Protein AF-H8X119-F1 (afdb_monomer_lite)

Sequence (428 aa):
MANYIKDIEEIPCLKPPQETFVDDPTSLKDIHLDELTFDLSNGLKTINNLHILHVVYIYASFIKFIIKLQEHPQLYDKFRQQLLQQLEEEASQSLKMNGNKTNNETDVASTSADAAATSSLESPPISNSNSTSTTNTLDSSTTTLNTDELSDKSTPTVTATTQIDDDDDGKTDVGEYTNGSGLSDIVLERSDSDEVMFNDENIDNINFNYSSNGENNEDGGSSPGNYIPIETLLENFKLNDPNPSKEDITMTNSNIYTTNFSKSIISEIEYAQRVNHSTQLSKVFQLIKTPNLPIDQFLLRIKQYSPSISIPAYLHSIFILFKLTTLLSSVTLTTNNSYRFIVGALRTCTKLLDDIYQKQSNFTHVVGVNLRDLSKMEVNFCYLINFNFNLQCLDKTLIRFLKFEFVKLCQFVKSELNDVYNEVVDSF

InterPro domains:
  IPR013922 Cyclin PHO80-like [PF08613] (265-388)
  IPR013922 Cyclin PHO80-like [PTHR15615] (255-391)

Foldseek 3Di:
DDDDPPDPPPPVPDDPDAPDPPDDDPALLNDDPVVLLVCLQVVVDALVPDDPSNLLLLLLLLQLLQQVCVVPVVLLVVLLVVVLVVLVVLLVVVVVVVVPPDDDDDDDDDDDDDDDDDDDDDDDDDDDDDDDDDDDDDDDDDDDDDDDDDDDDDDDDDDDDDDDDDDDDDDDDDDDDDDDDDDDDDDDDDDDDDPPPPPPPDPPPPDPDPDDDDDDDDDDDDDDPDDDDPVNVVVVVPPPDDDDPPVVVVVVVLSVVSNVVSVVLVVVLVVLVVDDPLPVLQVLLFAPDQDPARSSRLSVLCCVQWVQQGSLLSLLLSLLVCSCCRSNVSDRRHSRRVLLSSLQSSVLSSVVPGPDGDDLVSVCVSSVHDSVSSVSSNVSSCVSSVVCSVPPCSSSSSSCCSNPVSSSSLVSCCVPPVVSSCVSSVVD

pLDDT: mean 70.05, std 28.51, range [23.36, 98.69]

Organism: Candida orthopsilosis (strain 90-125) (NCBI:txid1136231)

Secondary structure (DSSP, 8-state):
-------GGGSTTPPPPP--TTS--SSGGG--HHHHHHHHHHTSS-TTT--HHHHHHHHHHHHHHHHHHHTSHHHHHHHHHHHHHHHHHHHHHHHHHHTTS--------------------PPPP-----------------------------------------------------------------------------TT-----------------PPPPPPPPHHHHHHHT---SS-S-HHHHHHHHHHHHHHHHHHHHHHHHHHHHH---HHHHHGGG--SS--SS-HHHHHHHHHHH-TT--HHHHHHHHHHHHIIIIIS------TTTHHHHHHHHHHHHHHHH-SS---HHHHHHHHT--HHHHHHHHHHHHHHTTT---GGGHHHHHHHIIIIIHHHHHHHHHHH-HHHHHHHHTT-

Structure (mmCIF, N/CA/C/O backbone):
data_AF-H8X119-F1
#
_entry.id   AF-H8X119-F1
#
loop_
_atom_site.group_PDB
_atom_site.id
_atom_site.type_symbol
_atom_site.label_atom_id
_atom_site.label_alt_id
_atom_site.label_comp_id
_atom_site.label_asym_id
_atom_site.label_entity_id
_atom_site.label_seq_id
_atom_site.pdbx_PDB_ins_code
_atom_site.Cartn_x
_atom_site.Cartn_y
_atom_site.Cartn_z
_atom_site.occupancy
_atom_site.B_iso_or_equiv
_atom_site.auth_seq_id
_atom_site.auth_comp_id
_atom_site.auth_asym_id
_atom_site.auth_atom_id
_atom_site.pdbx_PDB_model_num
ATOM 1 N N . MET A 1 1 ? 40.833 -35.734 16.765 1.00 38.22 1 MET A N 1
ATOM 2 C CA . MET A 1 1 ? 40.567 -34.599 15.861 1.00 38.22 1 MET A CA 1
ATOM 3 C C . MET A 1 1 ? 39.064 -34.581 15.660 1.00 38.22 1 MET A C 1
ATOM 5 O O . MET A 1 1 ? 38.549 -35.457 14.982 1.00 38.22 1 MET A O 1
ATOM 9 N N . ALA A 1 2 ? 38.353 -33.754 16.427 1.00 39.19 2 ALA A N 1
ATOM 10 C CA . ALA A 1 2 ? 36.896 -33.705 16.377 1.00 39.19 2 ALA A CA 1
ATOM 11 C C . ALA A 1 2 ? 36.493 -32.917 15.127 1.00 39.19 2 ALA A C 1
ATOM 13 O O . ALA A 1 2 ? 36.840 -31.742 15.012 1.00 39.19 2 ALA A O 1
ATOM 14 N N . ASN A 1 3 ? 35.830 -33.583 14.183 1.00 42.03 3 ASN A N 1
ATOM 15 C CA . ASN A 1 3 ? 35.233 -32.934 13.024 1.00 42.03 3 ASN A CA 1
ATOM 16 C C . ASN A 1 3 ? 34.083 -32.055 13.520 1.00 42.03 3 ASN A C 1
ATOM 18 O O . ASN A 1 3 ? 33.024 -32.556 13.888 1.00 42.03 3 ASN A O 1
ATOM 22 N N . TYR A 1 4 ? 34.325 -30.748 13.568 1.00 44.66 4 TYR A N 1
ATOM 23 C CA . TYR A 1 4 ? 33.268 -29.756 13.685 1.00 44.66 4 TYR A CA 1
ATOM 24 C C . TYR A 1 4 ? 32.459 -29.793 12.387 1.00 44.66 4 TYR A C 1
ATOM 26 O O . TYR A 1 4 ? 32.968 -29.424 11.330 1.00 44.66 4 TYR A O 1
ATOM 34 N N . ILE A 1 5 ? 31.223 -30.278 12.476 1.00 48.00 5 ILE A N 1
ATOM 35 C CA . ILE A 1 5 ? 30.215 -30.139 11.424 1.00 48.00 5 ILE A CA 1
ATOM 36 C C . ILE A 1 5 ? 29.929 -28.643 11.318 1.00 48.00 5 ILE A C 1
ATOM 38 O O . ILE A 1 5 ? 29.516 -28.023 12.300 1.00 48.00 5 ILE A O 1
ATOM 42 N N . LYS A 1 6 ? 30.258 -28.052 10.169 1.00 55.69 6 LYS A N 1
ATOM 43 C CA . LYS A 1 6 ? 30.178 -26.605 9.949 1.00 55.69 6 LYS A CA 1
ATOM 44 C C . LYS A 1 6 ? 28.888 -26.173 9.255 1.00 55.69 6 LYS A C 1
ATOM 46 O O . LYS A 1 6 ? 28.607 -24.983 9.245 1.00 55.69 6 LYS A O 1
ATOM 51 N N . ASP A 1 7 ? 28.082 -27.120 8.785 1.00 54.72 7 ASP A N 1
ATOM 52 C CA . ASP A 1 7 ? 26.934 -26.822 7.939 1.00 54.72 7 ASP A CA 1
ATOM 53 C C . ASP A 1 7 ? 25.660 -27.423 8.550 1.00 54.72 7 ASP A C 1
ATOM 55 O O . ASP A 1 7 ? 25.428 -28.631 8.538 1.00 54.72 7 ASP A O 1
ATOM 59 N N . ILE A 1 8 ? 24.821 -26.548 9.116 1.00 55.62 8 ILE A N 1
ATOM 60 C CA . ILE A 1 8 ? 23.465 -26.866 9.611 1.00 55.62 8 ILE A CA 1
ATOM 61 C C . ILE A 1 8 ? 22.566 -27.390 8.469 1.00 55.62 8 ILE A C 1
ATOM 63 O O . ILE A 1 8 ? 21.558 -28.046 8.721 1.00 55.62 8 ILE A O 1
ATOM 67 N N . GLU A 1 9 ? 22.973 -27.173 7.215 1.00 56.34 9 GLU A N 1
ATOM 68 C CA . GLU A 1 9 ? 22.318 -27.663 5.999 1.00 56.34 9 GLU A CA 1
ATOM 69 C C . GLU A 1 9 ? 22.393 -29.195 5.824 1.00 56.34 9 GLU A C 1
ATOM 71 O O . GLU A 1 9 ? 21.590 -29.763 5.086 1.00 56.34 9 GLU A O 1
ATOM 76 N N . GLU A 1 10 ? 23.297 -29.894 6.524 1.00 58.78 10 GLU A N 1
ATOM 77 C CA . GLU A 1 10 ? 23.460 -31.355 6.415 1.00 58.78 10 GLU A CA 1
ATOM 78 C C . GLU A 1 10 ? 22.540 -32.170 7.340 1.00 58.78 10 GLU A C 1
ATOM 80 O O . GLU A 1 10 ? 22.608 -33.401 7.339 1.00 58.78 10 GLU A O 1
ATOM 85 N N . ILE A 1 11 ? 21.665 -31.533 8.131 1.00 59.19 11 ILE A N 1
ATOM 86 C CA . ILE A 1 11 ? 20.702 -32.253 8.975 1.00 59.19 11 ILE A CA 1
ATOM 87 C C . ILE A 1 11 ? 19.327 -32.221 8.295 1.00 59.19 11 ILE A C 1
ATOM 89 O O . ILE A 1 11 ? 18.593 -31.240 8.447 1.00 59.19 11 ILE A O 1
ATOM 93 N N . PRO A 1 12 ? 18.928 -33.286 7.571 1.00 50.31 12 PRO A N 1
ATOM 94 C CA . PRO A 1 12 ? 17.697 -33.316 6.791 1.00 50.31 12 PRO A CA 1
ATOM 95 C C . PRO A 1 12 ? 16.494 -33.519 7.719 1.00 50.31 12 PRO A C 1
ATOM 97 O O . PRO A 1 12 ? 15.920 -34.600 7.732 1.00 50.31 12 PRO A O 1
ATOM 100 N N . CYS A 1 13 ? 16.176 -32.524 8.556 1.00 53.72 13 CYS A N 1
ATOM 101 C CA . CYS A 1 13 ? 14.967 -32.405 9.390 1.00 53.72 13 CYS A CA 1
ATOM 102 C C . CYS A 1 13 ? 14.956 -31.152 10.296 1.00 53.72 13 CYS A C 1
ATOM 104 O O . CYS A 1 13 ? 13.943 -30.922 10.961 1.00 53.72 13 CYS A O 1
ATOM 106 N N . LEU A 1 14 ? 16.028 -30.347 10.380 1.00 49.41 14 LEU A N 1
ATOM 107 C CA . LEU A 1 14 ? 15.961 -29.092 11.139 1.00 49.41 14 LEU A CA 1
ATOM 108 C C . LEU A 1 14 ? 15.239 -28.024 10.316 1.00 49.41 14 LEU A C 1
ATOM 110 O O . LEU A 1 14 ? 15.663 -27.676 9.216 1.00 49.41 14 LEU A O 1
ATOM 114 N N . LYS A 1 15 ? 14.138 -27.498 10.865 1.00 53.22 15 LYS A N 1
ATOM 115 C CA . LYS A 1 15 ? 13.550 -26.249 10.372 1.00 53.22 15 LYS A CA 1
ATOM 116 C C . LYS A 1 15 ? 14.628 -25.154 10.446 1.00 53.22 15 LYS A C 1
ATOM 118 O O . LYS A 1 15 ? 15.393 -25.169 11.416 1.00 53.22 15 LYS A O 1
ATOM 123 N N . PRO A 1 16 ? 14.708 -24.245 9.457 1.00 52.22 16 PRO A N 1
ATOM 124 C CA . PRO A 1 16 ? 15.649 -23.132 9.515 1.00 52.22 16 PRO A CA 1
ATOM 125 C C . PRO A 1 16 ? 15.467 -22.359 10.831 1.00 52.22 16 PRO A C 1
ATOM 127 O O . PRO A 1 16 ? 14.353 -22.339 11.371 1.00 52.22 16 PRO A O 1
ATOM 130 N N . PRO A 1 17 ? 16.552 -21.791 11.387 1.00 49.09 17 PRO A N 1
ATOM 131 C CA . PRO A 1 17 ? 16.473 -21.037 12.629 1.00 49.09 17 PRO A CA 1
ATOM 132 C C . PRO A 1 17 ? 15.456 -19.901 12.474 1.00 49.09 17 PRO A C 1
ATOM 134 O O . PRO A 1 17 ? 15.488 -19.161 11.496 1.00 49.09 17 PRO A O 1
ATOM 137 N N . GLN A 1 18 ? 14.537 -19.812 13.436 1.00 58.22 18 GLN A N 1
ATOM 138 C CA . GLN A 1 18 ? 13.616 -18.684 13.587 1.00 58.22 18 GLN A CA 1
ATOM 139 C C . GLN A 1 18 ? 14.434 -17.389 13.706 1.00 58.22 18 GLN A C 1
ATOM 141 O O . GLN A 1 18 ? 15.539 -17.451 14.254 1.00 58.22 18 GLN A O 1
ATOM 146 N N . GLU A 1 19 ? 13.915 -16.248 13.226 1.00 53.28 19 GLU A N 1
ATOM 147 C CA . GLU A 1 19 ? 14.508 -14.932 13.514 1.00 53.28 19 GLU A CA 1
ATOM 148 C C . GLU A 1 19 ? 14.697 -14.847 15.035 1.00 53.28 19 GLU A C 1
ATOM 150 O O . GLU A 1 19 ? 13.739 -14.780 15.805 1.00 53.28 19 GLU A O 1
ATOM 155 N N . THR A 1 20 ? 15.939 -14.971 15.502 1.00 59.50 20 THR A N 1
ATOM 156 C CA . THR A 1 20 ? 16.219 -14.690 16.904 1.00 59.50 20 THR A CA 1
ATOM 157 C C . THR A 1 20 ? 16.214 -13.179 17.049 1.00 59.50 20 THR A C 1
ATOM 159 O O . THR A 1 20 ? 16.542 -12.466 16.107 1.00 59.50 20 THR A O 1
ATOM 162 N N . PHE A 1 21 ? 15.891 -12.674 18.237 1.00 54.00 21 PHE A N 1
ATOM 163 C CA . PHE A 1 21 ? 15.819 -11.238 18.551 1.00 54.00 21 PHE A CA 1
ATOM 164 C C . PHE A 1 21 ? 17.076 -10.409 18.167 1.00 54.00 21 PHE A C 1
ATOM 166 O O . PHE A 1 21 ? 17.090 -9.192 18.329 1.00 54.00 21 PHE A O 1
ATOM 173 N N . VAL A 1 22 ? 18.154 -11.059 17.720 1.00 58.94 22 VAL A N 1
ATOM 174 C CA . VAL A 1 22 ? 19.478 -10.488 17.470 1.00 58.94 22 VAL A CA 1
ATOM 175 C C . VAL A 1 22 ? 19.833 -10.427 15.975 1.00 58.94 22 VAL A C 1
ATOM 177 O O . VAL A 1 22 ? 20.688 -9.617 15.619 1.00 58.94 22 VAL A O 1
ATOM 180 N N . ASP A 1 23 ? 19.179 -11.204 15.103 1.00 75.69 23 ASP A N 1
ATOM 181 C CA . ASP A 1 23 ? 19.578 -11.343 13.695 1.00 75.69 23 ASP A CA 1
ATOM 182 C C . ASP A 1 23 ? 18.508 -10.805 12.732 1.00 75.69 23 ASP A C 1
ATOM 184 O O . ASP A 1 23 ? 17.326 -11.107 12.875 1.00 75.69 23 ASP A O 1
ATOM 188 N N . ASP A 1 24 ? 18.924 -10.036 11.719 1.00 86.25 24 ASP A N 1
ATOM 189 C CA . ASP A 1 24 ? 18.029 -9.576 10.649 1.00 86.25 24 ASP A CA 1
ATOM 190 C C . ASP A 1 24 ? 17.538 -10.762 9.789 1.00 86.25 24 ASP A C 1
ATOM 192 O O . ASP A 1 24 ? 18.323 -11.668 9.484 1.00 86.25 24 ASP A O 1
ATOM 196 N N . PRO A 1 25 ? 16.276 -10.754 9.311 1.00 91.94 25 PRO A N 1
ATOM 197 C CA . PRO A 1 25 ? 15.757 -11.840 8.488 1.00 91.94 25 PRO A CA 1
ATOM 198 C C . PRO A 1 25 ? 16.489 -11.905 7.146 1.00 91.94 25 PRO A C 1
ATOM 200 O O . PRO A 1 25 ? 16.748 -10.882 6.501 1.00 91.94 25 PRO A O 1
ATOM 203 N N . THR A 1 26 ? 16.761 -13.125 6.685 1.00 90.81 26 THR A N 1
ATOM 204 C CA . THR A 1 26 ? 17.447 -13.386 5.408 1.00 90.81 26 THR A CA 1
ATOM 205 C C . THR A 1 26 ? 16.471 -13.707 4.278 1.00 90.81 26 THR A C 1
ATOM 207 O O . THR A 1 26 ? 16.754 -13.451 3.105 1.00 90.81 26 THR A O 1
ATOM 210 N N . SER A 1 27 ? 15.291 -14.213 4.637 1.00 93.50 27 SER A N 1
ATOM 211 C CA . SER A 1 27 ? 14.199 -14.593 3.747 1.00 93.50 27 SER A CA 1
ATOM 212 C C . SER A 1 27 ? 12.848 -14.144 4.314 1.00 93.50 27 SER A C 1
ATOM 214 O O . SER A 1 27 ? 12.717 -13.879 5.506 1.00 93.50 27 SER A O 1
ATOM 216 N N . LEU A 1 28 ? 11.808 -14.090 3.472 1.00 94.12 28 LEU A N 1
ATOM 217 C CA . LEU A 1 28 ? 10.437 -13.820 3.938 1.00 94.12 28 LEU A CA 1
ATOM 218 C C . LEU A 1 28 ? 9.898 -14.930 4.854 1.00 94.12 28 LEU A C 1
ATOM 220 O O . LEU A 1 28 ? 9.032 -14.661 5.676 1.00 94.12 28 LEU A O 1
ATOM 224 N N . LYS A 1 29 ? 10.447 -16.145 4.740 1.00 92.00 29 LYS A N 1
ATOM 225 C CA . LYS A 1 29 ? 10.087 -17.318 5.554 1.00 92.00 29 LYS A CA 1
ATOM 226 C C . LYS A 1 29 ? 10.537 -17.221 7.007 1.00 92.00 29 LYS A C 1
ATOM 228 O O . LYS A 1 29 ? 9.996 -17.927 7.852 1.00 92.00 29 LYS A O 1
ATOM 233 N N . ASP A 1 30 ? 11.522 -16.370 7.276 1.00 91.06 30 ASP A N 1
ATOM 234 C CA . ASP A 1 30 ? 12.074 -16.182 8.618 1.00 91.06 30 ASP A CA 1
ATOM 235 C C . ASP A 1 30 ? 11.152 -15.287 9.470 1.00 91.06 30 ASP A C 1
ATOM 237 O O . ASP A 1 30 ? 11.278 -15.254 10.690 1.00 91.06 30 ASP A O 1
ATOM 241 N N . ILE A 1 31 ? 10.207 -14.582 8.829 1.00 93.25 31 ILE A N 1
ATOM 242 C CA . ILE A 1 31 ? 9.352 -13.565 9.441 1.00 93.25 31 ILE A CA 1
ATOM 243 C C . ILE A 1 31 ? 8.007 -14.177 9.842 1.00 93.25 31 ILE A C 1
ATOM 245 O O . ILE A 1 31 ? 7.231 -14.621 8.994 1.00 93.25 31 ILE A O 1
ATOM 249 N N . HIS A 1 32 ? 7.680 -14.115 11.133 1.00 93.25 32 HIS A N 1
ATOM 250 C CA . HIS A 1 32 ? 6.374 -14.524 11.647 1.00 93.25 32 HIS A CA 1
ATOM 251 C C . HIS A 1 32 ? 5.444 -13.318 11.842 1.00 93.25 32 HIS A C 1
ATOM 253 O O . HIS A 1 32 ? 5.760 -12.388 12.587 1.00 93.25 32 HIS A O 1
ATOM 259 N N . LEU A 1 33 ? 4.263 -13.326 11.211 1.00 94.88 33 LEU A N 1
ATOM 260 C CA . LEU A 1 33 ? 3.360 -12.168 11.232 1.00 94.88 33 LEU A CA 1
ATOM 261 C C . LEU A 1 33 ? 2.842 -11.826 12.641 1.00 94.88 33 LEU A C 1
ATOM 263 O O . LEU A 1 33 ? 2.705 -10.646 12.965 1.00 94.88 33 LEU A O 1
ATOM 267 N N . ASP A 1 34 ? 2.577 -12.814 13.502 1.00 94.06 34 ASP A N 1
ATOM 268 C CA . ASP A 1 34 ? 2.125 -12.527 14.875 1.00 94.06 34 ASP A CA 1
ATOM 269 C C . ASP A 1 34 ? 3.220 -11.873 15.725 1.00 94.06 34 ASP A C 1
ATOM 271 O O . ASP A 1 34 ? 2.929 -10.990 16.529 1.00 94.06 34 ASP A O 1
ATOM 275 N N . GLU A 1 35 ? 4.480 -12.265 15.528 1.00 93.81 35 GLU A N 1
ATOM 276 C CA . GLU A 1 35 ? 5.609 -11.673 16.254 1.00 93.81 35 GLU A CA 1
ATOM 277 C C . GLU A 1 35 ? 5.880 -10.267 15.728 1.00 93.81 35 GLU A C 1
ATOM 279 O O . GLU A 1 35 ? 5.957 -9.317 16.501 1.00 93.81 35 GLU A O 1
ATOM 284 N N . LEU A 1 36 ? 5.878 -10.095 14.402 1.00 94.75 36 LEU A N 1
ATOM 285 C CA . LEU A 1 36 ? 6.027 -8.787 13.779 1.00 94.75 36 LEU A CA 1
ATOM 286 C C . LEU A 1 36 ? 4.912 -7.821 14.207 1.00 94.75 36 LEU A C 1
ATOM 288 O O . LEU A 1 36 ? 5.188 -6.674 14.544 1.00 94.75 36 LEU A O 1
ATOM 292 N N . THR A 1 37 ? 3.648 -8.251 14.222 1.00 96.19 37 THR A N 1
ATOM 293 C CA . THR A 1 37 ? 2.536 -7.390 14.669 1.00 96.19 37 THR A CA 1
ATOM 294 C C . THR A 1 37 ? 2.621 -7.066 16.159 1.00 96.19 37 THR A C 1
ATOM 296 O O . THR A 1 37 ? 2.342 -5.926 16.545 1.00 96.19 37 THR A O 1
ATOM 299 N N . PHE A 1 38 ? 3.065 -8.013 16.990 1.00 95.25 38 PHE A N 1
ATOM 300 C CA . PHE A 1 38 ? 3.366 -7.762 18.397 1.00 95.25 38 PHE A CA 1
ATOM 301 C C . PHE A 1 38 ? 4.473 -6.709 18.547 1.00 95.25 38 PHE A C 1
ATOM 303 O O . PHE A 1 38 ? 4.268 -5.706 19.238 1.00 95.25 38 PHE A O 1
ATOM 310 N N . ASP A 1 39 ? 5.594 -6.869 17.848 1.00 94.50 39 ASP A N 1
ATOM 311 C CA . ASP A 1 39 ? 6.728 -5.947 17.891 1.00 94.50 39 ASP A CA 1
ATOM 312 C C . ASP A 1 39 ? 6.354 -4.542 17.421 1.00 94.50 39 ASP A C 1
ATOM 314 O O . ASP A 1 39 ? 6.735 -3.552 18.051 1.00 94.50 39 ASP A O 1
ATOM 318 N N . LEU A 1 40 ? 5.581 -4.440 16.337 1.00 95.31 40 LEU A N 1
ATOM 319 C CA . LEU A 1 40 ? 5.079 -3.168 15.824 1.00 95.31 40 LEU A CA 1
ATOM 320 C C . LEU A 1 40 ? 4.164 -2.498 16.854 1.00 95.31 40 LEU A C 1
ATOM 322 O O . LEU A 1 40 ? 4.389 -1.341 17.207 1.00 95.31 40 LEU A O 1
ATOM 326 N N . SER A 1 41 ? 3.179 -3.220 17.400 1.00 94.88 41 SER A N 1
ATOM 327 C CA . SER A 1 41 ? 2.214 -2.657 18.358 1.00 94.88 41 SER A CA 1
ATOM 328 C C . SER A 1 41 ? 2.879 -2.121 19.635 1.00 94.88 41 SER A C 1
ATOM 330 O O . SER A 1 41 ? 2.505 -1.057 20.132 1.00 94.88 41 SER A O 1
ATOM 332 N N . ASN A 1 42 ? 3.929 -2.796 20.113 1.00 93.50 42 ASN A N 1
ATOM 333 C CA . ASN A 1 42 ? 4.696 -2.392 21.293 1.00 93.50 42 ASN A CA 1
ATOM 334 C C . ASN A 1 42 ? 5.828 -1.400 20.968 1.00 93.50 42 ASN A C 1
ATOM 336 O O . ASN A 1 42 ? 6.463 -0.863 21.872 1.00 93.50 42 ASN A O 1
ATOM 340 N N . GLY A 1 43 ? 6.072 -1.105 19.687 1.00 89.50 43 GLY A N 1
ATOM 341 C CA . GLY A 1 43 ? 7.151 -0.221 19.250 1.00 89.50 43 GLY A CA 1
ATOM 342 C C . GLY A 1 43 ? 8.554 -0.797 19.422 1.00 89.50 43 GLY A C 1
ATOM 343 O O . GLY A 1 43 ? 9.499 -0.017 19.505 1.00 89.50 43 GLY A O 1
ATOM 344 N N . LEU A 1 44 ? 8.684 -2.124 19.473 1.00 90.12 44 LEU A N 1
ATOM 345 C CA . LEU A 1 44 ? 9.965 -2.830 19.413 1.00 90.12 44 LEU A CA 1
ATOM 346 C C . LEU A 1 44 ? 10.542 -2.759 17.993 1.00 90.12 44 LEU A C 1
ATOM 348 O O . LEU A 1 44 ? 11.724 -2.464 17.820 1.00 90.12 44 LEU A O 1
ATOM 352 N N . LYS A 1 45 ? 9.682 -2.922 16.977 1.00 90.94 45 LYS A N 1
ATOM 353 C CA . LYS A 1 45 ? 9.990 -2.616 15.573 1.00 90.94 45 LYS A CA 1
ATOM 354 C C . LYS A 1 45 ? 9.359 -1.274 15.185 1.00 90.94 45 LYS A C 1
ATOM 356 O O . LYS A 1 45 ? 8.177 -1.012 15.397 1.00 90.94 45 LYS A O 1
ATOM 361 N N . THR A 1 46 ? 10.184 -0.395 14.637 1.00 91.25 46 THR A N 1
ATOM 362 C CA . THR A 1 46 ? 9.894 0.982 14.221 1.00 91.25 46 THR A CA 1
ATOM 363 C C . THR A 1 46 ? 10.497 1.226 12.841 1.00 91.25 46 THR A C 1
ATOM 365 O O . THR A 1 46 ? 11.281 0.422 12.346 1.00 91.25 46 THR A O 1
ATOM 368 N N . ILE A 1 47 ? 10.183 2.364 12.222 1.00 91.19 47 ILE A N 1
ATOM 369 C CA . ILE A 1 47 ? 10.703 2.735 10.893 1.00 91.19 47 ILE A CA 1
ATOM 370 C C . ILE A 1 47 ? 12.242 2.685 10.842 1.00 91.19 47 ILE A C 1
ATOM 372 O O . ILE A 1 47 ? 12.804 2.312 9.819 1.00 91.19 47 ILE A O 1
ATOM 376 N N . ASN A 1 48 ? 12.915 3.004 11.952 1.00 90.12 48 ASN A N 1
ATOM 377 C CA . ASN A 1 48 ? 14.374 3.127 12.013 1.00 90.12 48 ASN A CA 1
ATOM 378 C C . ASN A 1 48 ? 15.116 1.787 12.132 1.00 90.12 48 ASN A C 1
ATOM 380 O O . ASN A 1 48 ? 16.306 1.735 11.840 1.00 90.12 48 ASN A O 1
ATOM 384 N N . ASN A 1 49 ? 14.450 0.726 12.595 1.00 92.12 49 ASN A N 1
ATOM 385 C CA . ASN A 1 49 ? 15.053 -0.597 12.811 1.00 92.12 49 ASN A CA 1
ATOM 386 C C . ASN A 1 49 ? 14.309 -1.726 12.076 1.00 92.12 49 ASN A C 1
ATOM 388 O O . ASN A 1 49 ? 14.566 -2.901 12.317 1.00 92.12 49 ASN A O 1
ATOM 392 N N . LEU A 1 50 ? 13.384 -1.390 11.176 1.00 93.56 50 LEU A N 1
ATOM 393 C CA . LEU A 1 50 ? 12.743 -2.350 10.284 1.00 93.56 50 LEU A CA 1
ATOM 394 C C . LEU A 1 50 ? 13.720 -2.769 9.180 1.00 93.56 50 LEU A C 1
ATOM 396 O O . LEU A 1 50 ? 14.058 -1.968 8.317 1.00 93.56 50 LEU A O 1
ATOM 400 N N . HIS A 1 51 ? 14.115 -4.042 9.144 1.00 95.19 51 HIS A N 1
ATOM 401 C CA . HIS A 1 51 ? 14.787 -4.596 7.964 1.00 95.19 51 HIS A CA 1
ATOM 402 C C . HIS A 1 51 ? 13.886 -4.540 6.710 1.00 95.19 51 HIS A C 1
ATOM 404 O O . HIS A 1 51 ? 12.665 -4.692 6.796 1.00 95.19 51 HIS A O 1
ATOM 410 N N . ILE A 1 52 ? 14.478 -4.385 5.520 1.00 96.38 52 ILE A N 1
ATOM 411 C CA . ILE A 1 52 ? 13.737 -4.246 4.252 1.00 96.38 52 ILE A CA 1
ATOM 412 C C . ILE A 1 52 ? 12.806 -5.433 3.960 1.00 96.38 52 ILE A C 1
ATOM 414 O O . ILE A 1 52 ? 11.729 -5.246 3.393 1.00 96.38 52 ILE A O 1
ATOM 418 N N . LEU A 1 53 ? 13.176 -6.651 4.374 1.00 97.25 53 LEU A N 1
ATOM 419 C CA . LEU A 1 53 ? 12.326 -7.830 4.187 1.00 97.25 53 LEU A CA 1
ATOM 420 C C . LEU A 1 53 ? 11.052 -7.777 5.035 1.00 97.25 53 LEU A C 1
ATOM 422 O O . LEU A 1 53 ? 10.011 -8.211 4.551 1.00 97.25 53 LEU A O 1
ATOM 426 N N . HIS A 1 54 ? 11.082 -7.160 6.223 1.00 97.12 54 HIS A N 1
ATOM 427 C CA . HIS A 1 54 ? 9.858 -6.888 6.981 1.00 97.12 54 HIS A CA 1
ATOM 428 C C . HIS A 1 54 ? 8.913 -6.000 6.191 1.00 97.12 54 HIS A C 1
ATOM 430 O O . HIS A 1 54 ? 7.716 -6.250 6.141 1.00 97.12 54 HIS A O 1
ATOM 436 N N . VAL A 1 55 ? 9.445 -4.971 5.536 1.00 97.69 55 VAL A N 1
ATOM 437 C CA . VAL A 1 55 ? 8.625 -4.028 4.777 1.00 97.69 55 VAL A CA 1
ATOM 438 C C . VAL A 1 55 ? 8.032 -4.694 3.536 1.00 97.69 55 VAL A C 1
ATOM 440 O O . VAL A 1 55 ? 6.852 -4.502 3.248 1.00 97.69 55 VAL A O 1
ATOM 443 N N . VAL A 1 56 ? 8.807 -5.533 2.842 1.00 98.25 56 VAL A N 1
ATOM 444 C CA . VAL A 1 56 ? 8.304 -6.369 1.739 1.00 98.25 56 VAL A CA 1
ATOM 445 C C . VAL A 1 56 ? 7.199 -7.311 2.228 1.00 98.25 56 VAL A C 1
ATOM 447 O O . VAL A 1 56 ? 6.156 -7.407 1.579 1.00 98.25 56 VAL A O 1
ATOM 450 N N . TYR A 1 57 ? 7.389 -7.951 3.385 1.00 98.19 57 TYR A N 1
ATOM 451 C CA . TYR A 1 57 ? 6.396 -8.827 4.006 1.00 98.19 57 TYR A CA 1
ATOM 452 C C . TYR A 1 57 ? 5.106 -8.070 4.357 1.00 98.19 57 TYR A C 1
ATOM 454 O O . TYR A 1 57 ? 4.012 -8.515 4.005 1.00 98.19 57 TYR A O 1
ATOM 462 N N . ILE A 1 58 ? 5.221 -6.895 4.990 1.00 98.44 58 ILE A N 1
ATOM 463 C CA . ILE A 1 58 ? 4.096 -6.010 5.337 1.00 98.44 58 ILE A CA 1
ATOM 464 C C . ILE A 1 58 ? 3.342 -5.599 4.073 1.00 98.44 58 ILE A C 1
ATOM 466 O O . ILE A 1 58 ? 2.118 -5.689 4.044 1.00 98.44 58 ILE A O 1
ATOM 470 N N . TYR A 1 59 ? 4.047 -5.197 3.012 1.00 98.69 59 TYR A N 1
ATOM 471 C CA . TYR A 1 59 ? 3.428 -4.785 1.753 1.00 98.69 59 TYR A CA 1
ATOM 472 C C . TYR A 1 59 ? 2.661 -5.944 1.107 1.00 98.69 59 TYR A C 1
ATOM 474 O O . TYR A 1 59 ? 1.479 -5.813 0.783 1.00 98.69 59 TYR A O 1
ATOM 482 N N . ALA A 1 60 ? 3.303 -7.103 0.961 1.00 98.44 60 ALA A N 1
ATOM 483 C CA . ALA A 1 60 ? 2.669 -8.278 0.380 1.00 98.44 60 ALA A CA 1
ATOM 484 C C . ALA A 1 60 ? 1.440 -8.717 1.193 1.00 98.44 60 ALA A C 1
ATOM 486 O O . ALA A 1 60 ? 0.380 -8.953 0.612 1.00 98.44 60 ALA A O 1
ATOM 487 N N . SER A 1 61 ? 1.563 -8.763 2.523 1.00 98.38 61 SER A N 1
ATOM 488 C CA . SER A 1 61 ? 0.471 -9.120 3.436 1.00 98.38 61 SER A CA 1
ATOM 489 C C . SER A 1 61 ? -0.681 -8.126 3.343 1.00 98.38 61 SER A C 1
ATOM 491 O O . SER A 1 61 ? -1.825 -8.530 3.173 1.00 98.38 61 SER A O 1
ATOM 493 N N . PHE A 1 62 ? -0.383 -6.823 3.364 1.00 98.56 62 PHE A N 1
ATOM 494 C CA . PHE A 1 62 ? -1.372 -5.759 3.205 1.00 98.56 62 PHE A CA 1
ATOM 495 C C . PHE A 1 62 ? -2.177 -5.921 1.910 1.00 98.56 62 PHE A C 1
ATOM 497 O O . PHE A 1 62 ? -3.405 -5.941 1.952 1.00 98.56 62 PHE A O 1
ATOM 504 N N . ILE A 1 63 ? -1.506 -6.087 0.765 1.00 98.56 63 ILE A N 1
ATOM 505 C CA . ILE A 1 63 ? -2.194 -6.226 -0.525 1.00 98.56 63 ILE A CA 1
ATOM 506 C C . ILE A 1 63 ? -3.057 -7.489 -0.545 1.00 98.56 63 ILE A C 1
ATOM 508 O O . ILE A 1 63 ? -4.222 -7.419 -0.934 1.00 98.56 63 ILE A O 1
ATOM 512 N N . LYS A 1 64 ? -2.511 -8.634 -0.112 1.00 98.12 64 LYS A N 1
ATOM 513 C CA . LYS A 1 64 ? -3.241 -9.910 -0.085 1.00 98.12 64 LYS A CA 1
ATOM 514 C C . LYS A 1 64 ? -4.471 -9.830 0.835 1.00 98.12 64 LYS A C 1
ATOM 516 O O . LYS A 1 64 ? -5.558 -10.231 0.421 1.00 98.12 64 LYS A O 1
ATOM 521 N N . PHE A 1 65 ? -4.332 -9.249 2.028 1.00 98.38 65 PHE A N 1
ATOM 522 C CA . PHE A 1 65 ? -5.436 -9.062 2.971 1.00 98.38 65 PHE A CA 1
ATOM 523 C C . PHE A 1 65 ? -6.506 -8.108 2.460 1.00 98.38 65 PHE A C 1
ATOM 525 O O . PHE A 1 65 ? -7.683 -8.433 2.569 1.00 98.38 65 PHE A O 1
ATOM 532 N N . ILE A 1 66 ? -6.139 -6.962 1.880 1.00 98.12 66 ILE A N 1
ATOM 533 C CA . ILE A 1 66 ? -7.132 -6.017 1.354 1.00 98.12 66 ILE A CA 1
ATOM 534 C C . ILE A 1 66 ? -7.905 -6.616 0.179 1.00 98.12 66 ILE A C 1
ATOM 536 O O . ILE A 1 66 ? -9.123 -6.474 0.159 1.00 98.12 66 ILE A O 1
ATOM 540 N N . ILE A 1 67 ? -7.244 -7.323 -0.748 1.00 97.81 67 ILE A N 1
ATOM 541 C CA . ILE A 1 67 ? -7.933 -8.006 -1.859 1.00 97.81 67 ILE A CA 1
ATOM 542 C C . ILE A 1 67 ? -8.987 -8.970 -1.306 1.00 97.81 67 ILE A C 1
ATOM 544 O O . ILE A 1 67 ? -10.162 -8.850 -1.639 1.00 97.81 67 ILE A O 1
ATOM 548 N N . LYS A 1 68 ? -8.584 -9.880 -0.412 1.00 97.44 68 LYS A N 1
ATOM 549 C CA . LYS A 1 68 ? -9.492 -10.883 0.161 1.00 97.44 68 LYS A CA 1
ATOM 550 C C . LYS A 1 68 ? -10.590 -10.243 1.009 1.00 97.44 68 LYS A C 1
ATOM 552 O O . LYS A 1 68 ? -11.738 -10.655 0.942 1.00 97.44 68 LYS A O 1
ATOM 557 N N . LEU A 1 69 ? -10.278 -9.202 1.778 1.00 96.81 69 LEU A N 1
ATOM 558 C CA . LEU A 1 69 ? -11.279 -8.492 2.570 1.00 96.81 69 LEU A CA 1
ATOM 559 C C . LEU A 1 69 ? -12.314 -7.793 1.671 1.00 96.81 69 LEU A C 1
ATOM 561 O O . LEU A 1 69 ? -13.504 -7.855 1.964 1.00 96.81 69 LEU A O 1
ATOM 565 N N . GLN A 1 70 ? -11.889 -7.182 0.560 1.00 96.56 70 GLN A N 1
ATOM 566 C CA . GLN A 1 70 ? -12.780 -6.529 -0.409 1.00 96.56 70 GLN A CA 1
ATOM 567 C C . GLN A 1 70 ? -13.656 -7.519 -1.200 1.00 96.56 70 GLN A C 1
ATOM 569 O O . GLN A 1 70 ? -14.711 -7.122 -1.694 1.00 96.56 70 GLN A O 1
ATOM 574 N N . GLU A 1 71 ? -13.294 -8.805 -1.261 1.00 96.00 71 GLU A N 1
ATOM 575 C CA . GLU A 1 71 ? -14.176 -9.880 -1.753 1.00 96.00 71 GLU A CA 1
ATOM 576 C C . GLU A 1 71 ? -15.365 -10.148 -0.803 1.00 96.00 71 GLU A C 1
ATOM 578 O O . GLU A 1 71 ? -16.369 -10.728 -1.220 1.00 96.00 71 GLU A O 1
ATOM 583 N N . HIS A 1 72 ? -15.301 -9.666 0.448 1.00 96.25 72 HIS A N 1
ATOM 584 C CA . HIS A 1 72 ? -16.359 -9.763 1.457 1.00 96.25 72 HIS A CA 1
ATOM 585 C C . HIS A 1 72 ? -16.892 -8.372 1.870 1.00 96.25 72 HIS A C 1
ATOM 587 O O . HIS A 1 72 ? -16.535 -7.871 2.942 1.00 96.25 72 HIS A O 1
ATOM 593 N N . PRO A 1 73 ? -17.811 -7.751 1.093 1.00 95.50 73 PRO A N 1
ATOM 594 C CA . PRO A 1 73 ? -18.245 -6.364 1.300 1.00 95.50 73 PRO A CA 1
ATOM 595 C C . PRO A 1 73 ? -18.724 -6.042 2.720 1.00 95.50 73 PRO A C 1
ATOM 597 O O . PRO A 1 73 ? -18.351 -5.017 3.272 1.00 95.50 73 PRO A O 1
ATOM 600 N N . GLN A 1 74 ? -19.483 -6.942 3.356 1.00 97.12 74 GLN A N 1
ATOM 601 C CA . GLN A 1 74 ? -19.989 -6.722 4.718 1.00 97.12 74 GLN A CA 1
ATOM 602 C C . GLN A 1 74 ? -18.867 -6.636 5.763 1.00 97.12 74 GLN A C 1
ATOM 604 O O . GLN A 1 74 ? -18.926 -5.810 6.673 1.00 97.12 74 GLN A O 1
ATOM 609 N N . LEU A 1 75 ? -17.843 -7.488 5.642 1.00 97.25 75 LEU A N 1
ATOM 610 C CA . LEU A 1 75 ? -16.700 -7.493 6.556 1.00 97.25 75 LEU A CA 1
ATOM 611 C C . LEU A 1 75 ? -15.776 -6.310 6.276 1.00 97.25 75 LEU A C 1
ATOM 613 O O . LEU A 1 75 ? -15.311 -5.665 7.214 1.00 97.25 75 LEU A O 1
ATOM 617 N N . TYR A 1 76 ? -15.563 -5.986 5.001 1.00 97.62 76 TYR A N 1
ATOM 618 C CA . TYR A 1 76 ? -14.838 -4.789 4.595 1.00 97.62 76 TYR A CA 1
ATOM 619 C C . TYR A 1 76 ? -15.496 -3.512 5.139 1.00 97.62 76 TYR A C 1
ATOM 621 O O . TYR A 1 76 ? -14.820 -2.698 5.769 1.00 97.62 76 TYR A O 1
ATOM 629 N N . ASP A 1 77 ? -16.814 -3.365 4.984 1.00 96.88 77 ASP A N 1
ATOM 630 C CA . ASP A 1 77 ? -17.559 -2.213 5.494 1.00 96.88 77 ASP A CA 1
ATOM 631 C C . ASP A 1 77 ? -17.497 -2.139 7.023 1.00 96.88 77 ASP A C 1
ATOM 633 O O . ASP A 1 77 ? -17.274 -1.061 7.573 1.00 96.88 77 ASP A O 1
ATOM 637 N N . LYS A 1 78 ? -17.610 -3.280 7.718 1.00 97.50 78 LYS A N 1
ATOM 638 C CA . LYS A 1 78 ? -17.440 -3.367 9.178 1.00 97.50 78 LYS A CA 1
ATOM 639 C C . LYS A 1 78 ? -16.051 -2.887 9.609 1.00 97.50 78 LYS A C 1
ATOM 641 O O . LYS A 1 78 ? -15.948 -2.038 10.494 1.00 97.50 78 LYS A O 1
ATOM 646 N N . PHE A 1 79 ? -14.989 -3.392 8.980 1.00 97.62 79 PHE A N 1
ATOM 647 C CA . PHE A 1 79 ? -13.611 -2.981 9.265 1.00 97.62 79 PHE A CA 1
ATOM 648 C C . PHE A 1 79 ? -13.408 -1.484 9.021 1.00 97.62 79 PHE A C 1
ATOM 650 O O . PHE A 1 79 ? -12.866 -0.765 9.863 1.00 97.62 79 PHE A O 1
ATOM 657 N N . ARG A 1 80 ? -13.901 -0.991 7.883 1.00 96.19 80 ARG A N 1
ATOM 658 C CA . ARG A 1 80 ? -13.813 0.417 7.509 1.00 96.19 80 ARG A CA 1
ATOM 659 C C . ARG A 1 80 ? -14.549 1.311 8.503 1.00 96.19 80 ARG A C 1
ATOM 661 O O . ARG A 1 80 ? -13.979 2.300 8.956 1.00 96.19 80 ARG A O 1
ATOM 668 N N . GLN A 1 81 ? -15.773 0.963 8.890 1.00 95.69 81 GLN A N 1
ATOM 669 C CA . GLN A 1 81 ? -16.548 1.717 9.880 1.00 95.69 81 GLN A CA 1
ATOM 670 C C . GLN A 1 81 ? -15.822 1.798 11.229 1.00 95.69 81 GLN A C 1
ATOM 672 O O . GLN A 1 81 ? -15.751 2.876 11.811 1.00 95.69 81 GLN A O 1
ATOM 677 N N . GLN A 1 82 ? -15.196 0.706 11.687 1.00 95.62 82 GLN A N 1
ATOM 678 C CA . GLN A 1 82 ? -14.393 0.708 12.917 1.00 95.62 82 GLN A CA 1
ATOM 679 C C . GLN A 1 82 ? -13.174 1.639 12.850 1.00 95.62 82 GLN A C 1
ATOM 681 O O . GLN A 1 82 ? -12.702 2.106 13.887 1.00 95.62 82 GLN A O 1
ATOM 686 N N . LEU A 1 83 ? -12.601 1.860 11.665 1.00 94.50 83 LEU A N 1
ATOM 687 C CA . LEU A 1 83 ? -11.508 2.815 11.471 1.00 94.50 83 LEU A CA 1
ATOM 688 C C . LEU A 1 83 ? -12.024 4.255 11.431 1.00 94.50 83 LEU A C 1
ATOM 690 O O . LEU A 1 83 ? -11.446 5.124 12.079 1.00 94.50 83 LEU A O 1
ATOM 694 N N . LEU A 1 84 ? -13.119 4.500 10.708 1.00 93.44 84 LEU A N 1
ATOM 695 C CA . LEU A 1 84 ? -13.706 5.834 10.582 1.00 93.44 84 LEU A CA 1
ATOM 696 C C . LEU A 1 84 ? -14.243 6.363 11.906 1.00 93.44 84 LEU A C 1
ATOM 698 O O . LEU A 1 84 ? -13.940 7.496 12.262 1.00 93.44 84 LEU A O 1
ATOM 702 N N . GLN A 1 85 ? -14.961 5.531 12.662 1.00 93.56 85 GLN A N 1
ATOM 703 C CA . GLN A 1 85 ? -15.473 5.911 13.975 1.00 93.56 85 GLN A CA 1
ATOM 704 C C . GLN A 1 85 ? -14.337 6.383 14.890 1.00 93.56 85 GLN A C 1
ATOM 706 O O . GLN A 1 85 ? -14.440 7.409 15.555 1.00 93.56 85 GLN A O 1
ATOM 711 N N . GLN A 1 86 ? -13.215 5.668 14.883 1.00 91.25 86 GLN A N 1
ATOM 712 C CA . GLN A 1 86 ? -12.068 6.038 15.696 1.00 91.25 86 GLN A CA 1
ATOM 713 C C . GLN A 1 86 ? -11.411 7.345 15.226 1.00 91.25 86 GLN A C 1
ATOM 715 O O . GLN A 1 86 ? -11.035 8.176 16.050 1.00 91.25 86 GLN A O 1
ATOM 720 N N . LEU A 1 87 ? -11.298 7.558 13.911 1.00 90.44 87 LEU A N 1
ATOM 721 C CA . LEU A 1 87 ? -10.805 8.824 13.361 1.00 90.44 87 LEU A CA 1
ATOM 722 C C . LEU A 1 87 ? -11.714 10.004 13.747 1.00 90.44 87 LEU A C 1
ATOM 724 O O . LEU A 1 87 ? -11.211 11.072 14.098 1.00 90.44 87 LEU A O 1
ATOM 728 N N . GLU A 1 88 ? -13.035 9.816 13.729 1.00 90.50 88 GLU A N 1
ATOM 729 C CA . GLU A 1 88 ? -14.017 10.823 14.153 1.00 90.50 88 GLU A CA 1
ATOM 730 C C . GLU A 1 88 ? -13.922 11.137 15.652 1.00 90.50 88 GLU A C 1
ATOM 732 O O . GLU A 1 88 ? -13.949 12.308 16.050 1.00 90.50 88 GLU A O 1
ATOM 737 N N . GLU A 1 89 ? -13.761 10.112 16.492 1.00 89.25 89 GLU A N 1
ATOM 738 C CA . GLU A 1 89 ? -13.559 10.265 17.935 1.00 89.25 89 GLU A CA 1
ATOM 739 C C . GLU A 1 89 ? -12.291 11.080 18.230 1.00 89.25 89 GLU A C 1
ATOM 741 O O . GLU A 1 89 ? -12.331 12.037 19.010 1.00 89.25 89 GLU A O 1
ATOM 746 N N . GLU A 1 90 ? -11.182 10.763 17.562 1.00 87.19 90 GLU A N 1
ATOM 747 C CA . GLU A 1 90 ? -9.916 11.489 17.688 1.00 87.19 90 GLU A CA 1
ATOM 748 C C . GLU A 1 90 ? -10.026 12.940 17.198 1.00 87.19 90 GLU A C 1
ATOM 750 O O . GLU A 1 90 ? -9.547 13.858 17.866 1.00 87.19 90 GLU A O 1
ATOM 755 N N . ALA A 1 91 ? -10.700 13.189 16.070 1.00 84.69 91 ALA A N 1
ATOM 756 C CA . ALA A 1 91 ? -10.915 14.546 15.567 1.00 84.69 91 ALA A CA 1
ATOM 757 C C . ALA A 1 91 ? -11.747 15.399 16.550 1.00 84.69 91 ALA A C 1
ATOM 759 O O . ALA A 1 91 ? -11.445 16.582 16.778 1.00 84.69 91 ALA A O 1
ATOM 760 N N . SER A 1 92 ? -12.746 14.781 17.188 1.00 82.56 92 SER A N 1
ATOM 761 C CA . SER A 1 92 ? -13.682 15.416 18.125 1.00 82.56 92 SER A CA 1
ATOM 762 C C . SER A 1 92 ? -13.059 15.767 19.483 1.00 82.56 92 SER A C 1
ATOM 764 O O . SER A 1 92 ? -13.467 16.746 20.115 1.00 82.56 92 SER A O 1
ATOM 766 N N . GLN A 1 93 ? -12.042 15.029 19.943 1.00 71.81 93 GLN A N 1
ATOM 767 C CA . GLN A 1 93 ? -11.364 15.286 21.226 1.00 71.81 93 GLN A CA 1
ATOM 768 C C . GLN A 1 93 ? -10.706 16.680 21.304 1.00 71.81 93 GLN A C 1
ATOM 770 O O . GLN A 1 93 ? -10.566 17.239 22.394 1.00 71.81 93 GLN A O 1
ATOM 775 N N . SER A 1 94 ? -10.401 17.303 20.160 1.00 57.53 94 SER A N 1
ATOM 776 C CA . SER A 1 94 ? -9.840 18.662 20.092 1.00 57.53 94 SER A CA 1
ATOM 777 C C . SER A 1 94 ? -10.788 19.778 20.574 1.00 57.53 94 SER A C 1
ATOM 779 O O . SER A 1 94 ? -10.319 20.809 21.056 1.00 57.53 94 SER A O 1
ATOM 781 N N . LEU A 1 95 ? -12.113 19.581 20.514 1.00 52.47 95 LEU A N 1
ATOM 782 C CA . LEU A 1 95 ? -13.098 20.595 20.929 1.00 52.47 95 LEU A CA 1
ATOM 783 C C . LEU A 1 95 ? -13.220 20.715 22.457 1.00 52.47 95 LEU A C 1
ATOM 785 O O . LEU A 1 95 ? -13.503 21.793 22.973 1.00 52.47 95 LEU A O 1
ATOM 789 N N . LYS A 1 96 ? -12.968 19.628 23.198 1.00 52.03 96 LYS A N 1
ATOM 790 C CA . LYS A 1 96 ? -13.106 19.604 24.666 1.00 52.03 96 LYS A CA 1
ATOM 791 C C . LYS A 1 96 ? -11.917 20.240 25.395 1.00 52.03 96 LYS A C 1
ATOM 793 O O . LYS A 1 96 ? -12.095 20.765 26.488 1.00 52.03 96 LYS A O 1
ATOM 798 N N . MET A 1 97 ? -10.728 20.246 24.788 1.00 48.38 97 MET A N 1
ATOM 799 C CA . MET A 1 97 ? -9.521 20.825 25.398 1.00 48.38 97 MET A CA 1
ATOM 800 C C . MET A 1 97 ? -9.417 22.350 25.236 1.00 48.38 97 MET A C 1
ATOM 802 O O . MET A 1 97 ? -8.828 23.008 26.090 1.00 48.38 97 MET A O 1
ATOM 806 N N . ASN A 1 98 ? -10.040 22.934 24.203 1.00 44.69 98 ASN A N 1
ATOM 807 C CA . ASN A 1 98 ? -10.103 24.394 24.035 1.00 44.69 98 ASN A CA 1
ATOM 808 C C . ASN A 1 98 ? -11.241 25.062 24.832 1.00 44.69 98 ASN A C 1
ATOM 810 O O . ASN A 1 98 ? -11.197 26.270 25.038 1.00 44.69 98 ASN A O 1
ATOM 814 N N . GLY A 1 99 ? -12.226 24.302 25.326 1.00 41.34 99 GLY A N 1
ATOM 815 C CA . GLY A 1 99 ? -13.336 24.830 26.134 1.00 41.34 99 GLY A CA 1
ATOM 816 C C . GLY A 1 99 ? -12.997 25.143 27.599 1.00 41.34 99 GLY A C 1
ATOM 817 O O . GLY A 1 99 ? -13.796 25.776 28.278 1.00 41.34 99 GLY A O 1
ATOM 818 N N . ASN A 1 100 ? -11.819 24.740 28.090 1.00 40.59 100 ASN A N 1
ATOM 819 C CA . ASN A 1 100 ? -11.414 24.920 29.493 1.00 40.59 100 ASN A CA 1
ATOM 820 C C . ASN A 1 100 ? -10.392 26.052 29.717 1.00 40.59 100 ASN A C 1
ATOM 822 O O . ASN A 1 100 ? -9.831 26.168 30.805 1.00 40.59 100 ASN A O 1
ATOM 826 N N . LYS A 1 101 ? -10.152 26.908 28.713 1.00 41.84 101 LYS A N 1
ATOM 827 C CA . LYS A 1 101 ? -9.253 28.074 28.809 1.00 41.84 101 LYS A CA 1
ATOM 828 C C . LYS A 1 101 ? -9.968 29.418 28.636 1.00 41.84 101 LYS A C 1
ATOM 830 O O . LYS A 1 101 ? -9.398 30.355 28.103 1.00 41.84 101 LYS A O 1
ATOM 835 N N . THR A 1 102 ? -11.186 29.549 29.139 1.00 39.75 102 THR A N 1
ATOM 836 C CA . THR A 1 102 ? -11.787 30.861 29.421 1.00 39.75 102 THR A CA 1
ATOM 837 C C . THR A 1 102 ? -12.765 30.682 30.561 1.00 39.75 102 THR A C 1
ATOM 839 O O . THR A 1 102 ? -13.854 30.177 30.331 1.00 39.75 102 THR A O 1
ATOM 842 N N . ASN A 1 103 ? -12.346 31.023 31.775 1.00 39.50 103 ASN A N 1
ATOM 843 C CA . ASN A 1 103 ? -13.208 31.471 32.867 1.00 39.50 103 ASN A CA 1
ATOM 844 C C . ASN A 1 103 ? -12.289 31.965 33.980 1.00 39.50 103 ASN A C 1
ATOM 846 O O . ASN A 1 103 ? -11.925 31.195 34.861 1.00 39.50 103 ASN A O 1
ATOM 850 N N . ASN A 1 104 ? -11.857 33.221 33.866 1.00 36.41 104 ASN A N 1
ATOM 851 C CA . ASN A 1 104 ? -11.694 34.140 34.989 1.00 36.41 104 ASN A CA 1
ATOM 852 C C . ASN A 1 104 ? -11.536 35.570 34.443 1.00 36.41 104 ASN A C 1
ATOM 854 O O . ASN A 1 104 ? -10.738 35.798 33.541 1.00 36.41 104 ASN A O 1
ATOM 858 N N . GLU A 1 105 ? -12.305 36.477 35.054 1.00 34.28 105 GLU A N 1
ATOM 859 C CA . GLU A 1 105 ? -12.226 37.950 35.028 1.00 34.28 105 GLU A CA 1
ATOM 860 C C . GLU A 1 105 ? -13.089 38.744 34.014 1.00 34.28 105 GLU A C 1
ATOM 862 O O . GLU A 1 105 ? -12.690 39.089 32.910 1.00 34.28 105 GLU A O 1
ATOM 867 N N . THR A 1 106 ? -14.293 39.074 34.517 1.00 35.09 106 THR A N 1
ATOM 868 C CA . THR A 1 106 ? -14.926 40.414 34.628 1.00 35.09 106 THR A CA 1
ATOM 869 C C . THR A 1 106 ? -15.282 41.247 33.387 1.00 35.09 106 THR A C 1
ATOM 871 O O . THR A 1 106 ? -14.432 41.844 32.737 1.00 35.09 106 THR A O 1
ATOM 874 N N . ASP A 1 107 ? -16.602 41.377 33.199 1.00 34.06 107 ASP A N 1
ATOM 875 C CA . ASP A 1 107 ? -17.396 42.568 32.843 1.00 34.06 107 ASP A CA 1
ATOM 876 C C . ASP A 1 107 ? -16.655 43.848 32.408 1.00 34.06 107 ASP A C 1
ATOM 878 O O . ASP A 1 107 ? -16.139 44.551 33.271 1.00 34.06 107 ASP A O 1
ATOM 882 N N . VAL A 1 108 ? -16.788 44.246 31.128 1.00 32.34 108 VAL A N 1
ATOM 883 C CA . VAL A 1 108 ? -17.184 45.609 30.685 1.00 32.34 108 VAL A CA 1
ATOM 884 C C . VAL A 1 108 ? -17.860 45.525 29.298 1.00 32.34 108 VAL A C 1
ATOM 886 O O . VAL A 1 108 ? -17.469 44.747 28.435 1.00 32.34 108 VAL A O 1
ATOM 889 N N . ALA A 1 109 ? -18.911 46.325 29.115 1.00 29.52 109 ALA A N 1
ATOM 890 C CA . ALA A 1 109 ? -19.856 46.365 28.002 1.00 29.52 109 ALA A CA 1
ATOM 891 C C . ALA A 1 109 ? -19.350 46.928 26.648 1.00 29.52 109 ALA A C 1
ATOM 893 O O . ALA A 1 109 ? -18.425 47.734 26.604 1.00 29.52 109 ALA A O 1
ATOM 894 N N . SER A 1 110 ? -20.141 46.633 25.593 1.00 30.38 110 SER A N 1
ATOM 895 C CA . SER A 1 110 ? -20.261 47.284 24.257 1.00 30.38 110 SER A CA 1
ATOM 896 C C . SER A 1 110 ? -19.032 47.188 23.330 1.00 30.38 110 SER A C 1
ATOM 898 O O . SER A 1 110 ? -17.918 47.457 23.739 1.00 30.38 110 SER A O 1
ATOM 900 N N . THR A 1 111 ? -19.108 46.843 22.037 1.00 27.89 111 THR A N 1
ATOM 901 C CA . THR A 1 111 ? -19.983 47.366 20.971 1.00 27.89 111 THR A CA 1
ATOM 902 C C . THR A 1 111 ? -19.848 46.472 19.715 1.00 27.89 111 THR A C 1
ATOM 904 O O . THR A 1 111 ? -18.846 45.790 19.539 1.00 27.89 111 THR A O 1
ATOM 907 N N . SER A 1 112 ? -20.859 46.498 18.848 1.00 33.53 112 SER A N 1
ATOM 908 C CA . SER A 1 112 ? -20.974 45.874 17.515 1.00 33.53 112 SER A CA 1
ATOM 909 C C . SER A 1 112 ? -19.800 46.086 16.539 1.00 33.53 112 SER A C 1
ATOM 911 O O . SER A 1 112 ? -19.307 47.209 16.466 1.00 33.53 112 SER A O 1
ATOM 913 N N . ALA A 1 113 ? -19.495 45.090 15.688 1.00 30.36 113 ALA A N 1
ATOM 914 C CA . ALA A 1 113 ? -19.484 45.185 14.209 1.00 30.36 113 ALA A CA 1
ATOM 915 C C . ALA A 1 113 ? -18.843 43.949 13.535 1.00 30.36 113 ALA A C 1
ATOM 917 O O . ALA A 1 113 ? -17.939 43.320 14.076 1.00 30.36 113 ALA A O 1
ATOM 918 N N . ASP A 1 114 ? -19.357 43.642 12.344 1.00 29.30 114 ASP A N 1
ATOM 919 C CA . ASP A 1 114 ? -19.001 42.582 11.398 1.00 29.30 114 ASP A CA 1
ATOM 920 C C . ASP A 1 114 ? -17.511 42.456 11.029 1.00 29.30 114 ASP A C 1
ATOM 922 O O . ASP A 1 114 ? -16.821 43.461 10.874 1.00 29.30 114 ASP A O 1
ATOM 926 N N . ALA A 1 115 ? -17.066 41.219 10.751 1.00 29.69 115 ALA A N 1
ATOM 927 C CA . ALA A 1 115 ? -16.480 40.812 9.459 1.00 29.69 115 ALA A CA 1
ATOM 928 C C . ALA A 1 115 ? -15.891 39.388 9.548 1.00 29.69 115 ALA A C 1
ATOM 930 O O . ALA A 1 115 ? -14.795 39.173 10.064 1.00 29.69 115 ALA A O 1
ATOM 931 N N . ALA A 1 116 ? -16.606 38.405 8.998 1.00 31.03 116 ALA A N 1
ATOM 932 C CA . ALA A 1 116 ? -16.053 37.091 8.691 1.00 31.03 116 ALA A CA 1
ATOM 933 C C . ALA A 1 116 ? -15.333 37.161 7.334 1.00 31.03 116 ALA A C 1
ATOM 935 O O . ALA A 1 116 ? -15.978 37.313 6.299 1.00 31.03 116 ALA A O 1
ATOM 936 N N . ALA A 1 117 ? -14.005 37.052 7.337 1.00 27.97 117 ALA A N 1
ATOM 937 C CA . ALA A 1 117 ? -13.203 36.864 6.132 1.00 27.97 117 ALA A CA 1
ATOM 938 C C . ALA A 1 117 ? -12.768 35.395 6.043 1.00 27.97 117 ALA A C 1
ATOM 940 O O . ALA A 1 117 ? -11.840 34.953 6.716 1.00 27.97 117 ALA A O 1
ATOM 941 N N . THR A 1 118 ? -13.479 34.632 5.218 1.00 30.17 118 THR A N 1
ATOM 942 C CA . THR A 1 118 ? -13.092 33.301 4.746 1.00 30.17 118 THR A CA 1
ATOM 943 C C . THR A 1 118 ? -12.152 33.459 3.550 1.00 30.17 118 THR A C 1
ATOM 945 O O . THR A 1 118 ? -12.585 33.948 2.507 1.00 30.17 118 THR A O 1
ATOM 948 N N . SER A 1 119 ? -10.883 33.061 3.665 1.00 30.69 119 SER A N 1
ATOM 949 C CA . SER A 1 119 ? -9.961 33.001 2.522 1.00 30.69 119 SER A CA 1
ATOM 950 C C . SER A 1 119 ? -9.956 31.602 1.907 1.00 30.69 119 SER A C 1
ATOM 952 O O . SER A 1 119 ? -9.265 30.695 2.370 1.00 30.69 119 SER A O 1
ATOM 954 N N . SER A 1 120 ? -10.759 31.455 0.857 1.00 29.56 120 SER A N 1
ATOM 955 C CA . SER A 1 120 ? -10.762 30.340 -0.090 1.00 29.56 120 SER A CA 1
ATOM 956 C C . SER A 1 120 ? -9.497 30.397 -0.955 1.00 29.56 120 SER A C 1
ATOM 958 O O . SER A 1 120 ? -9.226 31.422 -1.574 1.00 29.56 120 SER A O 1
ATOM 960 N N . LEU A 1 121 ? -8.723 29.312 -1.010 1.00 31.30 121 LEU A N 1
ATOM 961 C CA . LEU A 1 121 ? -7.628 29.147 -1.971 1.00 31.30 121 LEU A CA 1
ATOM 962 C C . LEU A 1 121 ? -8.201 28.581 -3.278 1.00 31.30 121 LEU A C 1
ATOM 964 O O . LEU A 1 121 ? -8.605 27.420 -3.339 1.00 31.30 121 LEU A O 1
ATOM 968 N N . GLU A 1 122 ? -8.275 29.429 -4.302 1.00 31.17 122 GLU A N 1
ATOM 969 C CA . GLU A 1 122 ? -8.630 29.062 -5.675 1.00 31.17 122 GLU A CA 1
ATOM 970 C C . GLU A 1 122 ? -7.496 28.284 -6.363 1.00 31.17 122 GLU A C 1
ATOM 972 O O . GLU A 1 122 ? -6.310 28.543 -6.162 1.00 31.17 122 GLU A O 1
ATOM 977 N N . SER A 1 123 ? -7.886 27.310 -7.189 1.00 40.12 123 SER A N 1
ATOM 978 C CA . SER A 1 123 ? -7.003 26.535 -8.072 1.00 40.12 123 SER A CA 1
ATOM 979 C C . SER A 1 123 ? -6.653 27.321 -9.350 1.00 40.12 123 SER A C 1
ATOM 981 O O . SER A 1 123 ? -7.418 28.203 -9.743 1.00 40.12 123 SER A O 1
ATOM 983 N N . PRO A 1 124 ? -5.532 27.011 -10.031 1.00 32.56 124 PRO A N 1
ATOM 984 C CA . PRO A 1 124 ? -5.075 27.772 -11.194 1.00 32.56 124 PRO A CA 1
ATOM 985 C C . PRO A 1 124 ? -5.986 27.596 -12.429 1.00 32.56 124 PRO A C 1
ATOM 987 O O . PRO A 1 124 ? -6.562 26.522 -12.622 1.00 32.56 124 PRO A O 1
ATOM 990 N N . PRO A 1 125 ? -6.113 28.628 -13.289 1.00 32.09 125 PRO A N 1
ATOM 991 C CA . PRO A 1 125 ? -7.056 28.628 -14.401 1.00 32.09 125 PRO A CA 1
ATOM 992 C C . PRO A 1 125 ? -6.558 27.811 -15.600 1.00 32.09 125 PRO A C 1
ATOM 994 O O . PRO A 1 125 ? -5.417 27.938 -16.040 1.00 32.09 125 PRO A O 1
ATOM 997 N N . ILE A 1 126 ? -7.469 27.030 -16.184 1.00 32.47 126 ILE A N 1
ATOM 998 C CA . ILE A 1 126 ? -7.319 26.427 -17.512 1.00 32.47 126 ILE A CA 1
ATOM 999 C C . ILE A 1 126 ? -7.783 27.461 -18.543 1.00 32.47 126 ILE A C 1
ATOM 1001 O O . ILE A 1 126 ? -8.955 27.836 -18.587 1.00 32.47 126 ILE A O 1
ATOM 1005 N N . SER A 1 127 ? -6.864 27.930 -19.383 1.00 28.03 127 SER A N 1
ATOM 1006 C CA . SER A 1 127 ? -7.157 28.794 -20.524 1.00 28.03 127 SER A CA 1
ATOM 1007 C C . SER A 1 127 ? -7.832 27.994 -21.645 1.00 28.03 127 SER A C 1
ATOM 1009 O O . SER A 1 127 ? -7.156 27.314 -22.413 1.00 28.03 127 SER A O 1
ATOM 1011 N N . ASN A 1 128 ? -9.158 28.103 -21.759 1.00 29.98 128 ASN A N 1
ATOM 1012 C CA . ASN A 1 128 ? -9.906 27.726 -22.959 1.00 29.98 128 ASN A CA 1
ATOM 1013 C C . ASN A 1 128 ? -10.232 28.994 -23.752 1.00 29.98 128 ASN A C 1
ATOM 1015 O O . ASN A 1 128 ? -11.057 29.810 -23.343 1.00 29.98 128 ASN A O 1
ATOM 1019 N N . SER A 1 129 ? -9.591 29.155 -24.905 1.00 27.97 129 SER A N 1
ATOM 1020 C CA . SER A 1 129 ? -9.967 30.145 -25.908 1.00 27.97 129 SER A CA 1
ATOM 1021 C C . SER A 1 129 ? -11.208 29.661 -26.661 1.00 27.97 129 SER A C 1
ATOM 1023 O O . SER A 1 129 ? -11.111 28.780 -27.513 1.00 27.97 129 SER A O 1
ATOM 1025 N N . ASN A 1 130 ? -12.365 30.249 -26.361 1.00 27.34 130 ASN A N 1
ATOM 1026 C CA . ASN A 1 130 ? -13.542 30.194 -27.225 1.00 27.34 130 ASN A CA 1
ATOM 1027 C C . ASN A 1 130 ? -13.576 31.438 -28.119 1.00 27.34 130 ASN A C 1
ATOM 1029 O O . ASN A 1 130 ? -13.620 32.562 -27.621 1.00 27.34 130 ASN A O 1
ATOM 1033 N N . SER A 1 131 ? -13.638 31.227 -29.431 1.00 27.16 131 SER A N 1
ATOM 1034 C CA . SER A 1 131 ? -14.147 32.201 -30.393 1.00 27.16 131 SER A CA 1
ATOM 1035 C C . SER A 1 131 ? -15.628 31.911 -30.678 1.00 27.16 131 SER A C 1
ATOM 1037 O O . SER A 1 131 ? -16.001 30.888 -31.245 1.00 27.16 131 SER A O 1
ATOM 1039 N N . THR A 1 132 ? -16.487 32.833 -30.249 1.00 24.89 132 THR A N 1
ATOM 1040 C CA . THR A 1 132 ? -17.852 33.092 -30.751 1.00 24.89 132 THR A CA 1
ATOM 1041 C C . THR A 1 132 ? -17.776 33.476 -32.245 1.00 24.89 132 THR A C 1
ATOM 1043 O O . THR A 1 132 ? -16.748 33.986 -32.673 1.00 24.89 132 THR A O 1
ATOM 1046 N N . SER A 1 133 ? -18.764 33.348 -33.134 1.00 25.19 133 SER A N 1
ATOM 1047 C CA . SER A 1 133 ? -20.212 33.095 -33.110 1.00 25.19 133 SER A CA 1
ATOM 1048 C C . SER A 1 133 ? -20.666 32.853 -34.571 1.00 25.19 133 SER A C 1
ATOM 1050 O O . SER A 1 133 ? -19.989 33.304 -35.491 1.00 25.19 133 SER A O 1
ATOM 1052 N N . THR A 1 134 ? -21.815 32.200 -34.809 1.00 24.83 134 THR A N 1
ATOM 1053 C CA . THR A 1 134 ? -22.973 32.743 -35.578 1.00 24.83 134 THR A CA 1
ATOM 1054 C C . THR A 1 134 ? -24.042 31.673 -35.892 1.00 24.83 134 THR A C 1
ATOM 1056 O O . THR A 1 134 ? -23.822 30.724 -36.629 1.00 24.83 134 THR A O 1
ATOM 1059 N N . THR A 1 135 ? -25.200 31.859 -35.248 1.00 28.95 135 THR A N 1
ATOM 1060 C CA . THR A 1 135 ? -26.602 31.740 -35.718 1.00 28.95 135 THR A CA 1
ATOM 1061 C C . THR A 1 135 ? -26.979 30.852 -36.916 1.00 28.95 135 THR A C 1
ATOM 1063 O O . THR A 1 135 ? -26.520 31.104 -38.026 1.00 28.95 135 THR A O 1
ATOM 1066 N N . ASN A 1 136 ? -27.966 29.959 -36.706 1.00 27.16 136 ASN A N 1
ATOM 1067 C CA . ASN A 1 136 ? -29.257 29.840 -37.439 1.00 27.16 136 ASN A CA 1
ATOM 1068 C C . ASN A 1 136 ? -29.985 28.544 -36.991 1.00 27.16 136 ASN A C 1
ATOM 1070 O O . ASN A 1 136 ? -29.403 27.470 -37.057 1.00 27.16 136 ASN A O 1
ATOM 1074 N N . THR A 1 137 ? -31.063 28.620 -36.198 1.00 24.75 137 THR A N 1
ATOM 1075 C CA . THR A 1 137 ? -32.505 28.684 -36.561 1.00 24.75 137 THR A CA 1
ATOM 1076 C C . THR A 1 137 ? -33.147 27.385 -37.083 1.00 24.75 137 THR A C 1
ATOM 1078 O O . THR A 1 137 ? -32.767 26.895 -38.137 1.00 24.75 137 THR A O 1
ATOM 1081 N N . LEU A 1 138 ? -34.231 26.989 -36.380 1.00 25.38 138 LEU A N 1
ATOM 1082 C CA . LEU A 1 138 ? -35.403 26.186 -36.803 1.00 25.38 138 LEU A CA 1
ATOM 1083 C C . LEU A 1 138 ? -35.173 24.708 -37.193 1.00 25.38 138 LEU A C 1
ATOM 1085 O O . LEU A 1 138 ? -34.151 24.357 -37.753 1.00 25.38 138 LEU A O 1
ATOM 1089 N N . ASP A 1 139 ? -36.104 23.766 -37.052 1.00 23.64 139 ASP A N 1
ATOM 1090 C CA . ASP A 1 139 ? -37.310 23.565 -36.242 1.00 23.64 139 ASP A CA 1
ATOM 1091 C C . ASP A 1 139 ? -37.701 22.077 -36.430 1.00 23.64 139 ASP A C 1
ATOM 1093 O O . ASP A 1 139 ? -37.173 21.374 -37.294 1.00 23.64 139 ASP A O 1
ATOM 1097 N N . SER A 1 140 ? -38.620 21.610 -35.597 1.00 26.77 140 SER A N 1
ATOM 1098 C CA . SER A 1 140 ? -39.129 20.238 -35.466 1.00 26.77 140 SER A CA 1
ATOM 1099 C C . SER A 1 140 ? -39.876 19.696 -36.697 1.00 26.77 140 SER A C 1
ATOM 1101 O O . SER A 1 140 ? -40.489 20.477 -37.417 1.00 26.77 140 SER A O 1
ATOM 1103 N N . SER A 1 141 ? -39.923 18.358 -36.859 1.00 26.19 141 SER A N 1
ATOM 1104 C CA . SER A 1 141 ? -41.073 17.516 -37.314 1.00 26.19 141 SER A CA 1
ATOM 1105 C C . SER A 1 141 ? -40.619 16.047 -37.490 1.00 26.19 141 SER A C 1
ATOM 1107 O O . SER A 1 141 ? -39.690 15.790 -38.246 1.00 26.19 141 SER A O 1
ATOM 1109 N N . THR A 1 142 ? -41.080 15.083 -36.671 1.00 25.52 142 THR A N 1
ATOM 1110 C CA . THR A 1 142 ? -42.080 14.017 -36.994 1.00 25.52 142 THR A CA 1
ATOM 1111 C C . THR A 1 142 ? -41.920 13.381 -38.392 1.00 25.52 142 THR A C 1
ATOM 1113 O O . THR A 1 142 ? -41.838 14.094 -39.381 1.00 25.52 142 THR A O 1
ATOM 1116 N N . THR A 1 143 ? -41.946 12.055 -38.617 1.00 23.36 143 THR A N 1
ATOM 1117 C CA . THR A 1 143 ? -43.072 11.127 -38.364 1.00 23.36 143 THR A CA 1
ATOM 1118 C C . THR A 1 143 ? -42.671 9.663 -38.729 1.00 23.36 143 THR A C 1
ATOM 1120 O O . THR A 1 143 ? -42.091 9.445 -39.784 1.00 23.36 143 THR A O 1
ATOM 1123 N N . THR A 1 144 ? -43.013 8.696 -37.858 1.00 24.17 144 THR A N 1
ATOM 1124 C CA . THR A 1 144 ? -43.692 7.379 -38.088 1.00 24.17 144 THR A CA 1
ATOM 1125 C C . THR A 1 144 ? -43.244 6.279 -39.086 1.00 24.17 144 THR A C 1
ATOM 1127 O O . THR A 1 144 ? -43.253 6.519 -40.286 1.00 24.17 144 THR A O 1
ATOM 1130 N N . LEU A 1 145 ? -43.196 5.039 -38.529 1.00 24.70 145 LEU A N 1
ATOM 1131 C CA . LEU A 1 145 ? -43.772 3.731 -38.986 1.00 24.70 145 LEU A CA 1
ATOM 1132 C C . LEU A 1 145 ? -43.160 3.089 -40.262 1.00 24.70 145 LEU A C 1
ATOM 1134 O O . LEU A 1 145 ? -42.792 3.805 -41.175 1.00 24.70 145 LEU A O 1
ATOM 1138 N N . ASN A 1 146 ? -43.029 1.772 -40.485 1.00 26.55 146 ASN A N 1
ATOM 1139 C CA . ASN A 1 146 ? -43.537 0.504 -39.922 1.00 26.55 146 ASN A CA 1
ATOM 1140 C C . ASN A 1 146 ? -42.708 -0.646 -40.585 1.00 26.55 146 ASN A C 1
ATOM 1142 O O . ASN A 1 146 ? -42.237 -0.446 -41.701 1.00 26.55 146 ASN A O 1
ATOM 1146 N N . THR A 1 147 ? -42.262 -1.686 -39.865 1.00 28.08 147 THR A N 1
ATOM 1147 C CA . THR A 1 147 ? -42.752 -3.099 -39.809 1.00 28.08 147 THR A CA 1
ATOM 1148 C C . THR A 1 147 ? -42.621 -3.994 -41.059 1.00 28.08 147 THR A C 1
ATOM 1150 O O . THR A 1 147 ? -42.794 -3.547 -42.186 1.00 28.08 147 THR A O 1
ATOM 1153 N N . ASP A 1 148 ? -42.404 -5.283 -40.748 1.00 26.02 148 ASP A N 1
ATOM 1154 C CA . ASP A 1 148 ? -42.513 -6.537 -41.528 1.00 26.02 148 ASP A CA 1
ATOM 1155 C C . ASP A 1 148 ? -41.207 -7.052 -42.165 1.00 26.02 148 ASP A C 1
ATOM 1157 O O . ASP A 1 148 ? -40.601 -6.401 -43.008 1.00 26.02 148 ASP A O 1
ATOM 1161 N N . GLU A 1 149 ? -40.557 -8.093 -41.631 1.00 27.56 149 GLU A N 1
ATOM 1162 C CA . GLU A 1 149 ? -40.883 -9.535 -41.484 1.00 27.56 149 GLU A CA 1
ATOM 1163 C C . GLU A 1 149 ? -40.490 -10.428 -42.682 1.00 27.56 149 GLU A C 1
ATOM 1165 O O . GLU A 1 149 ? -40.894 -10.221 -43.821 1.00 27.56 149 GLU A O 1
ATOM 1170 N N . LEU A 1 150 ? -39.799 -11.514 -42.299 1.00 27.98 150 LEU A N 1
ATOM 1171 C CA . LEU A 1 150 ? -39.907 -12.908 -42.752 1.00 27.98 150 LEU A CA 1
ATOM 1172 C C . LEU A 1 150 ? -38.819 -13.556 -43.640 1.00 27.98 150 LEU A C 1
ATOM 1174 O O . LEU A 1 150 ? -38.662 -13.257 -44.819 1.00 27.98 150 LEU A O 1
ATOM 1178 N N . SER A 1 151 ? -38.307 -14.660 -43.066 1.00 27.81 151 SER A N 1
ATOM 1179 C CA . SER A 1 151 ? -38.023 -15.982 -43.669 1.00 27.81 151 SER A CA 1
ATOM 1180 C C . SER A 1 151 ? -36.768 -16.155 -44.535 1.00 27.81 151 SER A C 1
ATOM 1182 O O . SER A 1 151 ? -36.368 -15.249 -45.245 1.00 27.81 151 SER A O 1
ATOM 1184 N N . ASP A 1 152 ? -36.125 -17.317 -44.651 1.00 26.47 152 ASP A N 1
ATOM 1185 C CA . ASP A 1 152 ? -35.962 -18.563 -43.883 1.00 26.47 152 ASP A CA 1
ATOM 1186 C C . ASP A 1 152 ? -34.941 -19.396 -44.711 1.00 26.47 152 ASP A C 1
ATOM 1188 O O . ASP A 1 152 ? -34.873 -19.246 -45.932 1.00 26.47 152 ASP A O 1
ATOM 1192 N N . LYS A 1 153 ? -34.242 -20.341 -44.066 1.00 27.94 153 LYS A N 1
ATOM 1193 C CA . LYS A 1 153 ? -33.729 -21.610 -44.645 1.00 27.94 153 LYS A CA 1
ATOM 1194 C C . LYS A 1 153 ? -32.523 -21.666 -45.625 1.00 27.94 153 LYS A C 1
ATOM 1196 O O . LYS A 1 153 ? -32.632 -21.325 -46.799 1.00 27.94 153 LYS A O 1
ATOM 1201 N N . SER A 1 154 ? -31.474 -22.401 -45.200 1.00 27.95 154 SER A N 1
ATOM 1202 C CA . SER A 1 154 ? -30.978 -23.696 -45.777 1.00 27.95 154 SER A CA 1
ATOM 1203 C C . SER A 1 154 ? -29.439 -23.829 -45.917 1.00 27.95 154 SER A C 1
ATOM 1205 O O . SER A 1 154 ? -28.825 -23.185 -46.758 1.00 27.95 154 SER A O 1
ATOM 1207 N N . THR A 1 155 ? -28.835 -24.756 -45.160 1.00 28.36 155 THR A N 1
ATOM 1208 C CA . THR A 1 155 ? -27.585 -25.529 -45.448 1.00 28.36 155 THR A CA 1
ATOM 1209 C C . THR A 1 155 ? -27.850 -26.589 -46.562 1.00 28.36 155 THR A C 1
ATOM 1211 O O . THR A 1 155 ? -29.042 -26.754 -46.841 1.00 28.36 155 THR A O 1
ATOM 1214 N N . PRO A 1 156 ? -26.900 -27.371 -47.185 1.00 38.94 156 PRO A N 1
ATOM 1215 C CA . PRO A 1 156 ? -25.649 -27.976 -46.642 1.00 38.94 156 PRO A CA 1
ATOM 1216 C C . PRO A 1 156 ? -24.417 -28.240 -47.600 1.00 38.94 156 PRO A C 1
ATOM 1218 O O . PRO A 1 156 ? -24.486 -28.092 -48.812 1.00 38.94 156 PRO A O 1
ATOM 1221 N N . THR A 1 157 ? -23.290 -28.653 -46.982 1.00 26.11 157 THR A N 1
ATOM 1222 C CA . THR A 1 157 ? -22.213 -29.663 -47.282 1.00 26.11 157 THR A CA 1
ATOM 1223 C C . THR A 1 157 ? -21.823 -30.156 -48.703 1.00 26.11 157 THR A C 1
ATOM 1225 O O . THR A 1 157 ? -22.687 -30.697 -49.377 1.00 26.11 157 THR A O 1
ATOM 1228 N N . VAL A 1 158 ? -20.498 -30.220 -49.016 1.00 28.69 158 VAL A N 1
ATOM 1229 C CA . VAL A 1 158 ? -19.743 -31.265 -49.810 1.00 28.69 158 VAL A CA 1
ATOM 1230 C C . VAL A 1 158 ? -18.224 -31.162 -49.459 1.00 28.69 158 VAL A C 1
ATOM 1232 O O . VAL A 1 158 ? -17.708 -30.052 -49.483 1.00 28.69 158 VAL A O 1
ATOM 1235 N N . THR A 1 159 ? -17.507 -32.131 -48.855 1.00 26.75 159 THR A N 1
ATOM 1236 C CA . THR A 1 159 ? -16.845 -33.407 -49.288 1.00 26.75 159 THR A CA 1
ATOM 1237 C C . THR A 1 159 ? -15.492 -33.285 -50.040 1.00 26.75 159 THR A C 1
ATOM 1239 O O . THR A 1 159 ? -15.343 -32.506 -50.969 1.00 26.75 159 THR A O 1
ATOM 1242 N N . ALA A 1 160 ? -14.527 -34.101 -49.579 1.00 26.67 160 ALA A N 1
ATOM 1243 C CA . ALA A 1 160 ? -13.070 -34.163 -49.792 1.00 26.67 160 ALA A CA 1
ATOM 1244 C C . ALA A 1 160 ? -12.549 -34.702 -51.142 1.00 26.67 160 ALA A C 1
ATOM 1246 O O . ALA A 1 160 ? -13.274 -35.438 -51.804 1.00 26.67 160 ALA A O 1
ATOM 1247 N N . THR A 1 161 ? -11.249 -34.505 -51.455 1.00 26.38 161 THR A N 1
ATOM 1248 C CA . THR A 1 161 ? -10.373 -35.523 -52.102 1.00 26.38 161 THR A CA 1
ATOM 1249 C C . THR A 1 161 ? -8.866 -35.237 -51.905 1.00 26.38 161 THR A C 1
ATOM 1251 O O . THR A 1 161 ? -8.429 -34.092 -51.953 1.00 26.38 161 THR A O 1
ATOM 1254 N N . THR A 1 162 ? -8.102 -36.310 -51.689 1.00 27.67 162 THR A N 1
ATOM 1255 C CA . THR A 1 162 ? -6.642 -36.465 -51.509 1.00 27.67 1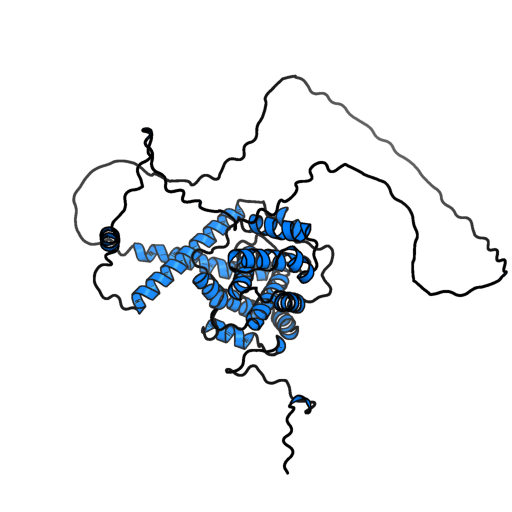62 THR A CA 1
ATOM 1256 C C . THR A 1 162 ? -5.911 -36.635 -52.850 1.00 27.67 162 THR A C 1
ATOM 1258 O O . THR A 1 162 ? -6.456 -37.346 -53.686 1.00 27.67 162 THR A O 1
ATOM 1261 N N . GLN A 1 163 ? -4.666 -36.154 -53.009 1.00 27.28 163 GLN A N 1
ATOM 1262 C CA . GLN A 1 163 ? -3.621 -36.800 -53.837 1.00 27.28 163 GLN A CA 1
ATOM 1263 C C . GLN A 1 163 ? -2.210 -36.501 -53.285 1.00 27.28 163 GLN A C 1
ATOM 1265 O O . GLN A 1 163 ? -1.945 -35.402 -52.805 1.00 27.28 163 GLN A O 1
ATOM 1270 N N . ILE A 1 164 ? -1.368 -37.536 -53.325 1.00 29.27 164 ILE A N 1
ATOM 1271 C CA . ILE A 1 164 ? 0.059 -37.624 -52.981 1.00 29.27 164 ILE A CA 1
ATOM 1272 C C . ILE A 1 164 ? 0.810 -37.709 -54.314 1.00 29.27 164 ILE A C 1
ATOM 1274 O O . ILE A 1 164 ? 0.306 -38.408 -55.187 1.00 29.27 164 ILE A O 1
ATOM 1278 N N . ASP A 1 165 ? 1.982 -37.084 -54.428 1.00 28.42 165 ASP A N 1
ATOM 1279 C CA . ASP A 1 165 ? 3.080 -37.540 -55.295 1.00 28.42 165 ASP A CA 1
ATOM 1280 C C . ASP A 1 165 ? 4.430 -37.141 -54.657 1.00 28.42 165 ASP A C 1
ATOM 1282 O O . ASP A 1 165 ? 4.548 -36.064 -54.064 1.00 28.42 165 ASP A O 1
ATOM 1286 N N . ASP A 1 166 ? 5.385 -38.070 -54.739 1.00 29.27 166 ASP A N 1
ATOM 1287 C CA . ASP A 1 166 ? 6.744 -38.087 -54.171 1.00 29.27 166 ASP A CA 1
ATOM 1288 C C . ASP A 1 166 ? 7.817 -37.532 -55.149 1.00 29.27 166 ASP A C 1
ATOM 1290 O O . ASP A 1 166 ? 7.508 -37.209 -56.295 1.00 29.27 166 ASP A O 1
ATOM 1294 N N . ASP A 1 167 ? 9.074 -37.516 -54.667 1.00 32.03 167 ASP A N 1
ATOM 1295 C CA . ASP A 1 167 ? 10.392 -37.271 -55.313 1.00 32.03 167 ASP A CA 1
ATOM 1296 C C . ASP A 1 167 ? 10.970 -35.846 -55.141 1.00 32.03 167 ASP A C 1
ATOM 1298 O O . ASP A 1 167 ? 10.280 -34.854 -55.348 1.00 32.03 167 ASP A O 1
ATOM 1302 N N . ASP A 1 168 ? 12.252 -35.587 -54.857 1.00 30.64 168 ASP A N 1
ATOM 1303 C CA . ASP A 1 168 ? 13.450 -36.304 -54.369 1.00 30.64 168 ASP A CA 1
ATOM 1304 C C . ASP A 1 168 ? 14.551 -35.208 -54.198 1.00 30.64 168 ASP A C 1
ATOM 1306 O O . ASP A 1 168 ? 14.410 -34.093 -54.706 1.00 30.64 168 ASP A O 1
ATOM 1310 N N . ASP A 1 169 ? 15.654 -35.557 -53.534 1.00 34.12 169 ASP A N 1
ATOM 1311 C CA . ASP A 1 169 ? 16.980 -34.922 -53.472 1.00 34.12 169 ASP A CA 1
ATOM 1312 C C . ASP A 1 169 ? 17.268 -33.765 -52.491 1.00 34.12 169 ASP A C 1
ATOM 1314 O O . ASP A 1 169 ? 16.766 -32.643 -52.553 1.00 34.12 169 ASP A O 1
ATOM 1318 N N . GLY A 1 170 ? 18.195 -34.061 -51.570 1.00 29.12 170 GLY A N 1
ATOM 1319 C CA . GLY A 1 170 ? 18.561 -33.218 -50.440 1.00 29.12 170 GLY A CA 1
ATOM 1320 C C . GLY A 1 170 ? 19.812 -32.356 -50.602 1.00 29.12 170 GLY A C 1
ATOM 1321 O O . GLY A 1 170 ? 20.663 -32.571 -51.461 1.00 29.12 170 GLY A O 1
ATOM 1322 N N . LYS A 1 171 ? 19.971 -31.420 -49.655 1.00 29.62 171 LYS A N 1
ATOM 1323 C CA . LYS A 1 171 ? 21.266 -30.982 -49.112 1.00 29.62 171 LYS A CA 1
ATOM 1324 C C . LYS A 1 171 ? 21.071 -30.250 -47.776 1.00 29.62 171 LYS A C 1
ATOM 1326 O O . LYS A 1 171 ? 20.190 -29.415 -47.635 1.00 29.62 171 LYS A O 1
ATOM 1331 N N . THR A 1 172 ? 21.920 -30.606 -46.819 1.00 29.72 172 THR A N 1
ATOM 1332 C CA . THR A 1 172 ? 22.152 -30.028 -45.483 1.00 29.72 172 THR A CA 1
ATOM 1333 C C . THR A 1 172 ? 22.211 -28.496 -45.435 1.00 29.72 172 THR A C 1
ATOM 1335 O O . THR A 1 172 ? 23.031 -27.944 -46.165 1.00 29.72 172 THR A O 1
ATOM 1338 N N . ASP A 1 173 ? 21.492 -27.851 -44.501 1.00 27.97 173 ASP A N 1
ATOM 1339 C CA . ASP A 1 173 ? 22.097 -26.932 -43.514 1.00 27.97 173 ASP A CA 1
ATOM 1340 C C . ASP A 1 173 ? 21.155 -26.537 -42.346 1.00 27.97 173 ASP A C 1
ATOM 1342 O O . ASP A 1 173 ? 19.937 -26.638 -42.447 1.00 27.97 173 ASP A O 1
ATOM 1346 N N . VAL A 1 174 ? 21.792 -26.143 -41.239 1.00 31.03 174 VAL A N 1
ATOM 1347 C CA . VAL A 1 174 ? 21.359 -25.593 -39.929 1.00 31.03 174 VAL A CA 1
ATOM 1348 C C . VAL A 1 174 ? 19.867 -25.262 -39.693 1.00 31.03 174 VAL A C 1
ATOM 1350 O O . VAL A 1 174 ? 19.272 -24.419 -40.357 1.00 31.03 174 VAL A O 1
ATOM 1353 N N . GLY A 1 175 ? 19.291 -25.848 -38.633 1.00 26.22 175 GLY A N 1
ATOM 1354 C CA . GLY A 1 175 ? 17.924 -25.584 -38.170 1.00 26.22 175 GLY A CA 1
ATOM 1355 C C . GLY A 1 175 ? 17.777 -24.302 -37.342 1.00 26.22 175 GLY A C 1
ATOM 1356 O O . GLY A 1 175 ? 18.229 -24.235 -36.200 1.00 26.22 175 GLY A O 1
ATOM 1357 N N . GLU A 1 176 ? 17.064 -23.331 -37.907 1.00 25.94 176 GLU A N 1
ATOM 1358 C CA . GLU A 1 176 ? 16.517 -22.143 -37.251 1.00 25.94 176 GLU A CA 1
ATOM 1359 C C . GLU A 1 176 ? 14.984 -22.221 -37.380 1.00 25.94 176 GLU A C 1
ATOM 1361 O O . GLU A 1 176 ? 14.437 -22.227 -38.484 1.00 25.94 176 GLU A O 1
ATOM 1366 N N . TYR A 1 177 ? 14.269 -22.381 -36.261 1.00 28.98 177 TYR A N 1
ATOM 1367 C CA . TYR A 1 177 ? 12.810 -22.524 -36.282 1.00 28.98 177 TYR A CA 1
ATOM 1368 C C . TYR A 1 177 ? 12.143 -21.163 -36.492 1.00 28.98 177 TYR A C 1
ATOM 1370 O O . TYR A 1 177 ? 11.965 -20.385 -35.555 1.00 28.98 177 TYR A O 1
ATOM 1378 N N . THR A 1 178 ? 11.728 -20.913 -37.732 1.00 27.02 178 THR A N 1
ATOM 1379 C CA . THR A 1 178 ? 10.698 -19.934 -38.083 1.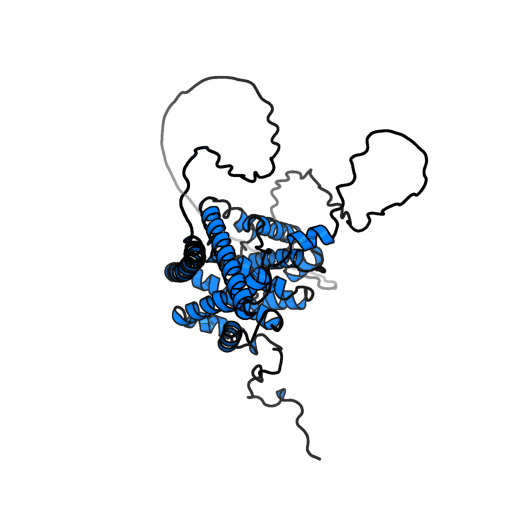00 27.02 178 THR A CA 1
ATOM 1380 C C . THR A 1 178 ? 9.370 -20.657 -38.316 1.00 27.02 178 THR A C 1
ATOM 1382 O O . THR A 1 178 ? 9.335 -21.741 -38.888 1.00 27.02 178 THR A O 1
ATOM 1385 N N . ASN A 1 179 ? 8.268 -20.044 -37.884 1.00 31.53 179 ASN A N 1
ATOM 1386 C CA . ASN A 1 179 ? 6.921 -20.328 -38.377 1.00 31.53 179 ASN A CA 1
ATOM 1387 C C . ASN A 1 179 ? 6.287 -18.979 -38.757 1.00 31.53 179 ASN A C 1
ATOM 1389 O O . ASN A 1 179 ? 5.874 -18.219 -37.882 1.00 31.53 179 ASN A O 1
ATOM 1393 N N . GLY A 1 180 ? 6.234 -18.682 -40.059 1.00 25.00 180 GLY A N 1
ATOM 1394 C CA . GLY A 1 180 ? 5.207 -17.824 -40.673 1.00 25.00 180 GLY A CA 1
ATOM 1395 C C . GLY A 1 180 ? 4.094 -18.741 -41.193 1.00 25.00 180 GLY A C 1
ATOM 1396 O O . GLY A 1 180 ? 4.369 -19.865 -41.593 1.00 25.00 180 GLY A O 1
ATOM 1397 N N . SER A 1 181 ? 2.805 -18.420 -41.157 1.00 31.30 181 SER A N 1
ATOM 1398 C CA . SER A 1 181 ? 2.060 -17.401 -41.920 1.00 31.30 181 SER A CA 1
ATOM 1399 C C . SER A 1 181 ? 0.562 -17.764 -41.729 1.00 31.30 181 SER A C 1
ATOM 1401 O O . SER A 1 181 ? 0.270 -18.910 -41.404 1.00 31.30 181 SER A O 1
ATOM 1403 N N . GLY A 1 182 ? -0.466 -16.928 -41.876 1.00 25.41 182 GLY A N 1
ATOM 1404 C CA . GLY A 1 182 ? -0.603 -15.541 -42.296 1.00 25.41 182 GLY A CA 1
ATOM 1405 C C . GLY A 1 182 ? -2.100 -15.173 -42.416 1.00 25.41 182 GLY A C 1
ATOM 1406 O O . GLY A 1 182 ? -2.961 -16.046 -42.316 1.00 25.41 182 GLY A O 1
ATOM 1407 N N . LEU A 1 183 ? -2.337 -13.887 -42.723 1.00 27.05 183 LEU A N 1
ATOM 1408 C CA . LEU A 1 183 ? -3.571 -13.238 -43.221 1.00 27.05 183 LEU A CA 1
ATOM 1409 C C . LEU A 1 183 ? -4.639 -12.917 -42.145 1.00 27.05 183 LEU A C 1
ATOM 1411 O O . LEU A 1 183 ? -5.100 -13.804 -41.445 1.00 27.05 183 LEU A O 1
ATOM 1415 N N . SER A 1 184 ? -5.105 -11.678 -41.942 1.00 28.80 184 SER A N 1
ATOM 1416 C CA . SER A 1 184 ? -5.180 -10.507 -42.830 1.00 28.80 184 SER A CA 1
ATOM 1417 C C . SER A 1 184 ? -5.061 -9.175 -42.069 1.00 28.80 184 SER A C 1
ATOM 1419 O O . SER A 1 184 ? -5.830 -8.921 -41.139 1.00 28.80 184 SER A O 1
ATOM 1421 N N . ASP A 1 185 ? -4.168 -8.307 -42.546 1.00 28.48 185 ASP A N 1
ATOM 1422 C CA . ASP A 1 185 ? -4.148 -6.870 -42.274 1.00 28.48 185 ASP A CA 1
ATOM 1423 C C . ASP A 1 185 ? -5.380 -6.188 -42.887 1.00 28.48 185 ASP A C 1
ATOM 1425 O O . ASP A 1 185 ? -5.586 -6.231 -44.101 1.00 28.48 185 ASP A O 1
ATOM 1429 N N . ILE A 1 186 ? -6.165 -5.498 -42.056 1.00 30.47 186 ILE A N 1
ATOM 1430 C CA . ILE A 1 186 ? -6.928 -4.326 -42.490 1.00 30.47 186 ILE A CA 1
ATOM 1431 C C . ILE A 1 186 ? -6.448 -3.140 -41.663 1.00 30.47 186 ILE A C 1
ATOM 1433 O O . ILE A 1 186 ? -6.667 -3.027 -40.458 1.00 30.47 186 ILE A O 1
ATOM 1437 N N . VAL A 1 187 ? -5.758 -2.285 -42.400 1.00 30.50 187 VAL A N 1
ATOM 1438 C CA . VAL A 1 187 ? -5.190 -0.990 -42.072 1.00 30.50 187 VAL A CA 1
ATOM 1439 C C . VAL A 1 187 ? -6.261 -0.035 -41.534 1.00 30.50 187 VAL A C 1
ATOM 1441 O O . VAL A 1 187 ? -7.242 0.261 -42.213 1.00 30.50 187 VAL A O 1
ATOM 1444 N N . LEU A 1 188 ? -6.017 0.524 -40.349 1.00 32.12 188 LEU A N 1
ATOM 1445 C CA . LEU A 1 188 ? -6.437 1.882 -40.004 1.00 32.12 188 LEU A CA 1
ATOM 1446 C C . LEU A 1 188 ? -5.200 2.646 -39.532 1.00 32.12 188 LEU A C 1
ATOM 1448 O O . LEU A 1 188 ? -4.963 2.836 -38.342 1.00 32.12 188 LEU A O 1
ATOM 1452 N N . GLU A 1 189 ? -4.413 3.083 -40.512 1.00 30.78 189 GLU A N 1
ATOM 1453 C CA . GLU A 1 189 ? -3.561 4.254 -40.367 1.00 30.78 189 GLU A CA 1
ATOM 1454 C C . GLU A 1 189 ? -4.454 5.465 -40.073 1.00 30.78 189 GLU A C 1
ATOM 1456 O O . GLU A 1 189 ? -5.254 5.903 -40.904 1.00 30.78 189 GLU A O 1
ATOM 1461 N N . ARG A 1 190 ? -4.300 6.039 -38.882 1.00 30.59 190 ARG A N 1
ATOM 1462 C CA . ARG A 1 190 ? -4.451 7.481 -38.710 1.00 30.59 190 ARG A CA 1
ATOM 1463 C C . ARG A 1 190 ? -3.147 8.002 -38.144 1.00 30.59 190 ARG A C 1
ATOM 1465 O O . ARG A 1 190 ? -2.717 7.590 -37.076 1.00 30.59 190 ARG A O 1
ATOM 1472 N N . SER A 1 191 ? -2.535 8.849 -38.956 1.00 30.67 191 SER A N 1
ATOM 1473 C CA . SER A 1 191 ? -1.233 9.461 -38.793 1.00 30.67 191 SER A CA 1
ATOM 1474 C C . SER A 1 191 ? -1.123 10.209 -37.468 1.00 30.67 191 SER A C 1
ATOM 1476 O O . SER A 1 191 ? -1.901 11.124 -37.196 1.00 30.67 191 SER A O 1
ATOM 1478 N N . ASP A 1 192 ? -0.125 9.812 -36.684 1.00 31.67 192 ASP A N 1
ATOM 1479 C CA . ASP A 1 192 ? 0.486 10.634 -35.653 1.00 31.67 192 ASP A CA 1
ATOM 1480 C C . ASP A 1 192 ? 1.229 11.790 -36.336 1.00 31.67 192 ASP A C 1
ATOM 1482 O O . ASP A 1 192 ? 2.143 11.584 -37.135 1.00 31.67 192 ASP A O 1
ATOM 1486 N N . SER A 1 193 ? 0.851 13.016 -36.001 1.00 36.00 193 SER A N 1
ATOM 1487 C CA . SER A 1 193 ? 1.693 14.192 -36.191 1.00 36.00 193 SER A CA 1
ATOM 1488 C C . SER A 1 193 ? 1.580 15.037 -34.935 1.00 36.00 193 SER A C 1
ATOM 1490 O O . SER A 1 193 ? 0.863 16.025 -34.934 1.00 36.00 193 SER A O 1
ATOM 1492 N N . ASP A 1 194 ? 2.222 14.560 -33.869 1.00 33.56 194 ASP A N 1
ATOM 1493 C CA . ASP A 1 194 ? 2.647 15.327 -32.694 1.00 33.56 194 ASP A CA 1
ATOM 1494 C C . ASP A 1 194 ? 3.758 14.518 -31.994 1.00 33.56 194 ASP A C 1
ATOM 1496 O O . ASP A 1 194 ? 3.599 13.958 -30.906 1.00 33.56 194 ASP A O 1
ATOM 1500 N N . GLU A 1 195 ? 4.909 14.396 -32.667 1.00 33.88 195 GLU A N 1
ATOM 1501 C CA . GLU A 1 195 ? 6.162 14.019 -32.008 1.00 33.88 195 GLU A CA 1
ATOM 1502 C C . GLU A 1 195 ? 6.569 15.155 -31.064 1.00 33.88 195 GLU A C 1
ATOM 1504 O O . GLU A 1 195 ? 7.261 16.101 -31.441 1.00 33.88 195 GLU A O 1
ATOM 1509 N N . VAL A 1 196 ? 6.140 15.069 -29.808 1.00 35.97 196 VAL A N 1
ATOM 1510 C CA . VAL A 1 196 ? 6.729 15.881 -28.745 1.00 35.97 196 VAL A CA 1
ATOM 1511 C C . VAL A 1 196 ? 8.038 15.204 -28.347 1.00 35.97 196 VAL A C 1
ATOM 1513 O O . VAL A 1 196 ? 8.056 14.238 -27.582 1.00 35.97 196 VAL A O 1
ATOM 1516 N N . MET A 1 197 ? 9.138 15.677 -28.932 1.00 31.81 197 MET A N 1
ATOM 1517 C CA . MET A 1 197 ? 10.495 15.359 -28.493 1.00 31.81 197 MET A CA 1
ATOM 1518 C C . MET A 1 197 ? 10.629 15.752 -27.018 1.00 31.81 197 MET A C 1
ATOM 1520 O O . MET A 1 197 ? 10.637 16.934 -26.675 1.00 31.81 197 MET A O 1
ATOM 1524 N N . PHE A 1 198 ? 10.711 14.759 -26.135 1.00 35.94 198 PHE A N 1
ATOM 1525 C CA . PHE A 1 198 ? 11.124 14.978 -24.755 1.00 35.94 198 PHE A CA 1
ATOM 1526 C C . PHE A 1 198 ? 12.619 15.302 -24.774 1.00 35.94 198 PHE A C 1
ATOM 1528 O O . PHE A 1 198 ? 13.455 14.402 -24.808 1.00 35.94 198 PHE A O 1
ATOM 1535 N N . ASN A 1 199 ? 12.952 16.591 -24.804 1.00 36.19 199 ASN A N 1
ATOM 1536 C CA . ASN A 1 199 ? 14.304 17.028 -24.491 1.00 36.19 199 ASN A CA 1
ATOM 1537 C C . ASN A 1 199 ? 14.566 16.718 -23.012 1.00 36.19 199 ASN A C 1
ATOM 1539 O O . ASN A 1 199 ? 13.894 17.254 -22.131 1.00 36.19 199 ASN A O 1
ATOM 1543 N N . ASP A 1 200 ? 15.550 15.856 -22.756 1.00 40.22 200 ASP A N 1
ATOM 1544 C CA . ASP A 1 200 ? 16.181 15.686 -21.448 1.00 40.22 200 ASP A CA 1
ATOM 1545 C C . ASP A 1 200 ? 16.941 16.982 -21.099 1.00 40.22 200 ASP A C 1
ATOM 1547 O O . ASP A 1 200 ? 18.164 17.068 -21.231 1.00 40.22 200 ASP A O 1
ATOM 1551 N N . GLU A 1 201 ? 16.224 18.030 -20.687 1.00 39.38 201 GLU A N 1
ATOM 1552 C CA . GLU A 1 201 ? 16.857 19.198 -20.079 1.00 39.38 201 GLU A CA 1
ATOM 1553 C C . GLU A 1 201 ? 17.256 18.857 -18.642 1.00 39.38 201 GLU A C 1
ATOM 1555 O O . GLU A 1 201 ? 16.472 18.873 -17.694 1.00 39.38 201 GLU A O 1
ATOM 1560 N N . ASN A 1 202 ? 18.526 18.487 -18.526 1.00 43.97 202 ASN A N 1
ATOM 1561 C CA . ASN A 1 202 ? 19.263 18.310 -17.292 1.00 43.97 202 ASN A CA 1
ATOM 1562 C C . ASN A 1 202 ? 19.283 19.648 -16.519 1.00 43.97 202 ASN A C 1
ATOM 1564 O O . ASN A 1 202 ? 19.917 20.606 -16.961 1.00 43.97 202 ASN A O 1
ATOM 1568 N N . ILE A 1 203 ? 18.598 19.718 -15.373 1.00 47.00 203 ILE A N 1
ATOM 1569 C CA . ILE A 1 203 ? 18.473 20.932 -14.533 1.00 47.00 203 ILE A CA 1
ATOM 1570 C C . ILE A 1 203 ? 19.813 21.332 -13.869 1.00 47.00 203 ILE A C 1
ATOM 1572 O O . ILE A 1 203 ? 19.953 22.433 -13.339 1.00 47.00 203 ILE A O 1
ATOM 1576 N N . ASP A 1 204 ? 20.849 20.502 -13.980 1.00 44.25 204 ASP A N 1
ATOM 1577 C CA . ASP A 1 204 ? 22.108 20.673 -13.246 1.00 44.25 204 ASP A CA 1
ATOM 1578 C C . ASP A 1 204 ? 23.110 21.677 -13.856 1.00 44.25 204 ASP A C 1
ATOM 1580 O O . ASP A 1 204 ? 24.202 21.846 -13.320 1.00 44.25 204 ASP A O 1
ATOM 1584 N N . ASN A 1 205 ? 22.774 22.384 -14.943 1.00 40.94 205 ASN A N 1
ATOM 1585 C CA . ASN A 1 205 ? 23.698 23.319 -15.612 1.00 40.94 205 ASN A CA 1
ATOM 1586 C C . ASN A 1 205 ? 23.235 24.789 -15.606 1.00 40.94 205 ASN A C 1
ATOM 1588 O O . ASN A 1 205 ? 23.390 25.506 -16.597 1.00 40.94 205 ASN A O 1
ATOM 1592 N N . ILE A 1 206 ? 22.726 25.289 -14.477 1.00 39.91 206 ILE A N 1
ATOM 1593 C CA . ILE A 1 206 ? 22.597 26.741 -14.275 1.00 39.91 206 ILE A CA 1
ATOM 1594 C C . ILE A 1 206 ? 23.955 27.295 -13.824 1.00 39.91 206 ILE A C 1
ATOM 1596 O O . ILE A 1 206 ? 24.310 27.282 -12.647 1.00 39.91 206 ILE A O 1
ATOM 1600 N N . ASN A 1 207 ? 24.733 27.788 -14.786 1.00 33.00 207 ASN A N 1
ATOM 1601 C CA . ASN A 1 207 ? 25.985 28.491 -14.528 1.00 33.00 207 ASN A CA 1
ATOM 1602 C C . ASN A 1 207 ? 25.680 29.922 -14.043 1.00 33.00 207 ASN A C 1
ATOM 1604 O O . ASN A 1 207 ? 25.352 30.798 -14.846 1.00 33.00 207 ASN A O 1
ATOM 1608 N N . PHE A 1 208 ? 25.775 30.176 -12.734 1.00 37.53 208 PHE A N 1
ATOM 1609 C CA . PHE A 1 208 ? 25.681 31.531 -12.183 1.00 37.53 208 PHE A CA 1
ATOM 1610 C C . PHE A 1 208 ? 26.960 32.311 -12.500 1.00 37.53 208 PHE A C 1
ATOM 1612 O O . PHE A 1 208 ? 27.952 32.263 -11.775 1.00 37.53 208 PHE A O 1
ATOM 1619 N N . ASN A 1 209 ? 26.939 33.038 -13.615 1.00 31.20 209 ASN A N 1
ATOM 1620 C CA . ASN A 1 209 ? 28.041 33.893 -14.028 1.00 31.20 209 ASN A CA 1
ATOM 1621 C C . ASN A 1 209 ? 28.041 35.192 -13.200 1.00 31.20 209 ASN A C 1
ATOM 1623 O O . ASN A 1 209 ? 27.351 36.154 -13.536 1.00 31.20 209 ASN A O 1
ATOM 1627 N N . TYR A 1 210 ? 28.819 35.235 -12.116 1.00 35.81 210 TYR A N 1
ATOM 1628 C CA . TYR A 1 210 ? 29.152 36.491 -11.436 1.00 35.81 210 TYR A CA 1
ATOM 1629 C C . TYR A 1 210 ? 30.214 37.242 -12.251 1.00 35.81 210 TYR A C 1
ATOM 1631 O O . TYR A 1 210 ? 31.414 37.105 -12.021 1.00 35.81 210 TYR A O 1
ATOM 1639 N N . SER A 1 211 ? 29.776 38.062 -13.208 1.00 32.22 211 SER A N 1
ATOM 1640 C CA . SER A 1 211 ? 30.635 39.095 -13.794 1.00 32.22 211 SER A CA 1
ATOM 1641 C C . SER A 1 211 ? 30.577 40.345 -12.922 1.00 32.22 211 SER A C 1
ATOM 1643 O O . SER A 1 211 ? 29.624 41.115 -12.966 1.00 32.22 211 SER A O 1
ATOM 1645 N N . SER A 1 212 ? 31.618 40.532 -12.113 1.00 42.19 212 SER A N 1
ATOM 1646 C CA . SER A 1 212 ? 31.913 41.800 -11.453 1.00 42.19 212 SER A CA 1
ATOM 1647 C C . SER A 1 212 ? 32.530 42.746 -12.479 1.00 42.19 212 SER A C 1
ATOM 1649 O O . SER A 1 212 ? 33.697 42.588 -12.817 1.00 42.19 212 SER A O 1
ATOM 1651 N N . ASN A 1 213 ? 31.763 43.721 -12.960 1.00 32.75 213 ASN A N 1
ATOM 1652 C CA . ASN A 1 213 ? 32.285 44.970 -13.509 1.00 32.75 213 ASN A CA 1
ATOM 1653 C C . ASN A 1 213 ? 31.234 46.055 -13.290 1.00 32.75 213 ASN A C 1
ATOM 1655 O O . ASN A 1 213 ? 30.121 45.974 -13.805 1.00 32.75 213 ASN A O 1
ATOM 1659 N N . GLY A 1 214 ? 31.591 47.040 -12.470 1.00 39.47 214 GLY A N 1
ATOM 1660 C CA . GLY A 1 214 ? 30.789 48.235 -12.294 1.00 39.47 214 GLY A CA 1
ATOM 1661 C C . GLY A 1 214 ? 30.925 49.131 -13.513 1.00 39.47 214 GLY A C 1
ATOM 1662 O O . GLY A 1 214 ? 32.038 49.398 -13.947 1.00 39.47 214 GLY A O 1
ATOM 1663 N N . GLU A 1 215 ? 29.796 49.617 -14.012 1.00 34.69 215 GLU A N 1
ATOM 1664 C CA . GLU A 1 215 ? 29.679 50.951 -14.585 1.00 34.69 215 GLU A CA 1
ATOM 1665 C C . GLU A 1 215 ? 28.207 51.381 -14.557 1.00 34.69 215 GLU A C 1
ATOM 1667 O O . GLU A 1 215 ? 27.286 50.578 -14.702 1.00 34.69 215 GLU A O 1
ATOM 1672 N N . ASN A 1 216 ? 28.026 52.657 -14.239 1.00 43.34 216 ASN A N 1
ATOM 1673 C CA . ASN A 1 216 ? 26.786 53.304 -13.833 1.00 43.34 216 ASN A CA 1
ATOM 1674 C C . ASN A 1 216 ? 25.689 53.221 -14.898 1.00 43.34 216 ASN A C 1
ATOM 1676 O O . ASN A 1 216 ? 25.961 53.554 -16.044 1.00 43.34 216 ASN A O 1
ATOM 1680 N N . ASN A 1 217 ? 24.453 52.922 -14.486 1.00 35.34 217 ASN A N 1
ATOM 1681 C CA . ASN A 1 217 ? 23.234 53.480 -15.077 1.00 35.34 217 ASN A CA 1
ATOM 1682 C C . ASN A 1 217 ? 22.098 53.446 -14.044 1.00 35.34 217 ASN A C 1
ATOM 1684 O O . ASN A 1 217 ? 21.811 52.413 -13.441 1.00 35.34 217 ASN A O 1
ATOM 1688 N N . GLU A 1 218 ? 21.496 54.611 -13.830 1.00 44.34 218 GLU A N 1
ATOM 1689 C CA . GLU A 1 218 ? 20.253 54.816 -13.093 1.00 44.34 218 GLU A CA 1
ATOM 1690 C C . GLU A 1 218 ? 19.093 54.178 -13.874 1.00 44.34 218 GLU A C 1
ATOM 1692 O O . GLU A 1 218 ? 18.998 54.403 -15.078 1.00 44.34 218 GLU A O 1
ATOM 1697 N N . ASP A 1 219 ? 18.260 53.362 -13.213 1.00 40.03 219 ASP A N 1
ATOM 1698 C CA . ASP A 1 219 ? 16.785 53.469 -13.159 1.00 40.03 219 ASP A CA 1
ATOM 1699 C C . ASP A 1 219 ? 16.142 52.134 -12.688 1.00 40.03 219 ASP A C 1
ATOM 1701 O O . ASP A 1 219 ? 16.506 51.052 -13.144 1.00 40.03 21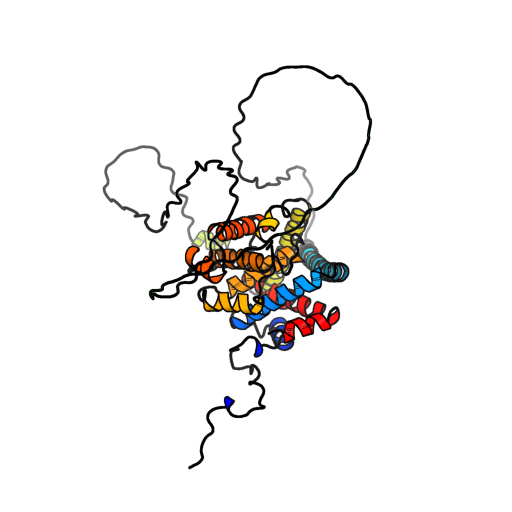9 ASP A O 1
ATOM 1705 N N . GLY A 1 220 ? 15.177 52.214 -11.760 1.00 47.25 220 GLY A N 1
ATOM 1706 C CA . GLY A 1 220 ? 14.212 51.138 -11.453 1.00 47.25 220 GLY A CA 1
ATOM 1707 C C . GLY A 1 220 ? 14.636 49.940 -10.577 1.00 47.25 220 GLY A C 1
ATOM 1708 O O . GLY A 1 220 ? 14.448 48.795 -10.981 1.00 47.25 220 GLY A O 1
ATOM 1709 N N . GLY A 1 221 ? 15.136 50.150 -9.352 1.00 33.97 221 GLY A N 1
ATOM 1710 C CA . GLY A 1 221 ? 15.469 49.061 -8.414 1.00 33.97 221 GLY A CA 1
ATOM 1711 C C . GLY A 1 221 ? 14.357 48.711 -7.411 1.00 33.97 221 GLY A C 1
ATOM 1712 O O . GLY A 1 221 ? 14.082 49.486 -6.496 1.00 33.97 221 GLY A O 1
ATOM 1713 N N . SER A 1 222 ? 13.769 47.514 -7.532 1.00 44.00 222 SER A N 1
ATOM 1714 C CA . SER A 1 222 ? 12.995 46.864 -6.463 1.00 44.00 222 SER A CA 1
ATOM 1715 C C . SER A 1 222 ? 13.874 46.713 -5.219 1.00 44.00 222 SER A C 1
ATOM 1717 O O . SER A 1 222 ? 14.955 46.131 -5.290 1.00 44.00 222 SER A O 1
ATOM 1719 N N . SER A 1 223 ? 13.419 47.249 -4.087 1.00 50.72 223 SER A N 1
ATOM 1720 C CA . SER A 1 223 ? 14.149 47.194 -2.818 1.00 50.72 223 SER A CA 1
ATOM 1721 C C . SER A 1 223 ? 14.459 45.735 -2.435 1.00 50.72 223 SER A C 1
ATOM 1723 O O . SER A 1 223 ? 13.568 44.886 -2.551 1.00 50.72 223 SER A O 1
ATOM 1725 N N . PRO A 1 224 ? 15.691 45.406 -2.000 1.00 49.50 224 PRO A N 1
ATOM 1726 C CA . PRO A 1 224 ? 15.986 44.086 -1.462 1.00 49.50 224 PRO A CA 1
ATOM 1727 C C . PRO A 1 224 ? 15.146 43.899 -0.195 1.00 49.50 224 PRO A C 1
ATOM 1729 O O . PRO A 1 224 ? 15.131 44.774 0.670 1.00 49.50 224 PRO A O 1
ATOM 1732 N N . GLY A 1 225 ? 14.403 42.791 -0.120 1.00 52.72 225 GLY A N 1
ATOM 1733 C CA . GLY A 1 225 ? 13.485 42.510 0.985 1.00 52.72 225 GLY A CA 1
ATOM 1734 C C . GLY A 1 225 ? 14.142 42.751 2.346 1.00 52.72 225 GLY A C 1
ATOM 1735 O O . GLY A 1 225 ? 15.287 42.354 2.562 1.00 52.72 225 GLY A O 1
ATOM 1736 N N . ASN A 1 226 ? 13.422 43.438 3.237 1.00 66.19 226 ASN A N 1
ATOM 1737 C CA . ASN A 1 226 ? 13.913 43.834 4.555 1.00 66.19 226 ASN A CA 1
ATOM 1738 C C . ASN A 1 226 ? 14.553 42.644 5.284 1.00 66.19 226 ASN A C 1
ATOM 1740 O O . ASN A 1 226 ? 13.877 41.668 5.610 1.00 66.19 226 ASN A O 1
ATOM 1744 N N . TYR A 1 227 ? 15.852 42.750 5.568 1.00 70.44 227 TYR A N 1
ATOM 1745 C CA . TYR A 1 227 ? 16.551 41.815 6.439 1.00 70.44 227 TYR A CA 1
ATOM 1746 C C . TYR A 1 227 ? 15.945 41.903 7.841 1.00 70.44 227 TYR A C 1
ATOM 1748 O O . TYR A 1 227 ? 15.991 42.959 8.473 1.00 70.44 227 TYR A O 1
ATOM 1756 N N . ILE A 1 228 ? 15.363 40.802 8.314 1.00 75.62 228 ILE A N 1
ATOM 1757 C CA . ILE A 1 228 ? 14.895 40.678 9.694 1.00 75.62 228 ILE A CA 1
ATOM 1758 C C . ILE A 1 228 ? 16.067 40.121 10.511 1.00 75.62 228 ILE A C 1
ATOM 1760 O O . ILE A 1 228 ? 16.494 38.995 10.245 1.00 75.62 228 ILE A O 1
ATOM 1764 N N . PRO A 1 229 ? 16.599 40.874 11.489 1.00 80.31 229 PRO A N 1
ATOM 1765 C CA . PRO A 1 229 ? 17.660 40.386 12.359 1.00 80.31 229 PRO A CA 1
ATOM 1766 C C . PRO A 1 229 ? 17.232 39.117 13.107 1.00 80.31 229 PRO A C 1
ATOM 1768 O O . PRO A 1 229 ? 16.082 38.990 13.539 1.00 80.31 229 PRO A O 1
ATOM 1771 N N . ILE A 1 230 ? 18.164 38.178 13.280 1.00 68.19 230 ILE A N 1
ATOM 1772 C CA . ILE A 1 230 ? 17.927 36.898 13.972 1.00 68.19 230 ILE A CA 1
ATOM 1773 C C . ILE A 1 230 ? 17.410 37.128 15.396 1.00 68.19 230 ILE A C 1
ATOM 1775 O O . ILE A 1 230 ? 16.585 36.366 15.895 1.00 68.19 230 ILE A O 1
ATOM 1779 N N . GLU A 1 231 ? 17.828 38.217 16.028 1.00 73.88 231 GLU A N 1
ATOM 1780 C CA . GLU A 1 231 ? 17.412 38.630 17.362 1.00 73.88 231 GLU A CA 1
ATOM 1781 C C . GLU A 1 231 ? 15.909 38.950 17.411 1.00 73.88 231 GLU A C 1
ATOM 1783 O O . GLU A 1 231 ? 15.233 38.593 18.373 1.00 73.88 231 GLU A O 1
ATOM 1788 N N . THR A 1 232 ? 15.362 39.546 16.345 1.00 71.06 232 THR A N 1
ATOM 1789 C CA . THR A 1 232 ? 13.930 39.857 16.209 1.00 71.06 232 THR A CA 1
ATOM 1790 C C . THR A 1 232 ? 13.095 38.594 15.992 1.00 71.06 232 THR A C 1
ATOM 1792 O O . THR A 1 232 ? 11.975 38.492 16.489 1.00 71.06 232 THR A O 1
ATOM 1795 N N . LEU A 1 233 ? 13.643 37.592 15.297 1.00 61.81 233 LEU A N 1
ATOM 1796 C CA . LEU A 1 233 ? 13.005 36.279 15.184 1.00 61.81 233 LEU A CA 1
ATOM 1797 C C . LEU A 1 233 ? 13.010 35.560 16.537 1.00 61.81 233 LEU A C 1
ATOM 1799 O O . LEU A 1 233 ? 11.970 35.081 16.977 1.00 61.81 233 LEU A O 1
ATOM 1803 N N . LEU A 1 234 ? 14.144 35.547 17.238 1.00 60.03 234 LEU A N 1
ATOM 1804 C CA . LEU A 1 234 ? 14.268 34.939 18.566 1.00 60.03 234 LEU A CA 1
ATOM 1805 C C . LEU A 1 234 ? 13.331 35.577 19.598 1.00 60.03 234 LEU A C 1
ATOM 1807 O O . LEU A 1 234 ? 12.823 34.877 20.469 1.00 60.03 234 LEU A O 1
ATOM 1811 N N . GLU A 1 235 ? 13.065 36.878 19.490 1.00 60.66 235 GLU A N 1
ATOM 1812 C CA . GLU A 1 235 ? 12.128 37.578 20.367 1.00 60.66 235 GLU A CA 1
ATOM 1813 C C . GLU A 1 235 ? 10.665 37.183 20.114 1.00 60.66 235 GLU A C 1
ATOM 1815 O O . GLU A 1 235 ? 9.925 36.947 21.070 1.00 60.66 235 GLU A O 1
ATOM 1820 N N . ASN A 1 236 ? 10.279 36.999 18.849 1.00 60.53 236 ASN A N 1
ATOM 1821 C CA . ASN A 1 236 ? 8.961 36.472 18.475 1.00 60.53 236 ASN A CA 1
ATOM 1822 C C . ASN A 1 236 ? 8.795 34.981 18.826 1.00 60.53 236 ASN A C 1
ATOM 1824 O O . ASN A 1 236 ? 7.673 34.505 18.993 1.00 60.53 236 ASN A O 1
ATOM 1828 N N . PHE A 1 237 ? 9.906 34.252 18.960 1.00 54.22 237 PHE A N 1
ATOM 1829 C CA . PHE A 1 237 ? 9.962 32.848 19.371 1.00 54.22 237 PHE A CA 1
ATOM 1830 C C . PHE A 1 237 ? 10.347 32.656 20.845 1.00 54.22 237 PHE A C 1
ATOM 1832 O O . PHE A 1 237 ? 10.706 31.539 21.227 1.00 54.22 237 PHE A O 1
ATOM 1839 N N . LYS A 1 238 ? 10.248 33.693 21.695 1.00 49.12 238 LYS A N 1
ATOM 1840 C CA . LYS A 1 238 ? 10.344 33.535 23.155 1.00 49.12 238 LYS A CA 1
ATOM 1841 C C . LYS A 1 238 ? 9.236 32.584 23.624 1.00 49.12 238 LYS A C 1
ATOM 1843 O O . LYS A 1 238 ? 8.111 32.986 23.906 1.00 49.12 238 LYS A O 1
ATOM 1848 N N . LEU A 1 239 ? 9.564 31.295 23.686 1.00 50.28 239 LEU A N 1
ATOM 1849 C CA . LEU A 1 239 ? 8.830 30.303 24.453 1.00 50.28 239 LEU A CA 1
ATOM 1850 C C . LEU A 1 239 ? 8.842 30.810 25.894 1.00 50.28 239 LEU A C 1
ATOM 1852 O O . LEU A 1 239 ? 9.909 30.917 26.497 1.00 50.28 239 LEU A O 1
ATOM 1856 N N . ASN A 1 240 ? 7.672 31.190 26.406 1.00 45.81 240 ASN A N 1
ATOM 1857 C CA . ASN A 1 240 ? 7.522 31.569 27.805 1.00 45.81 240 ASN A CA 1
ATOM 1858 C C . ASN A 1 240 ? 8.147 30.492 28.718 1.00 45.81 240 ASN A C 1
ATOM 1860 O O . ASN A 1 240 ? 8.040 29.297 28.441 1.00 45.81 240 ASN A O 1
ATOM 1864 N N . ASP A 1 241 ? 8.798 30.985 29.770 1.00 43.47 241 ASP A N 1
ATOM 1865 C CA . ASP A 1 241 ? 9.631 30.333 30.791 1.00 43.47 241 ASP A CA 1
ATOM 1866 C C . ASP A 1 241 ? 9.103 29.006 31.419 1.00 43.47 241 ASP A C 1
ATOM 1868 O O . ASP A 1 241 ? 7.952 28.613 31.216 1.00 43.47 241 ASP A O 1
ATOM 1872 N N . PRO A 1 242 ? 9.952 28.265 32.170 1.00 50.50 242 PRO A N 1
ATOM 1873 C CA . PRO A 1 242 ? 10.080 26.811 32.080 1.00 50.50 242 PRO A CA 1
ATOM 1874 C C . PRO A 1 242 ? 9.170 25.999 33.017 1.00 50.50 242 PRO A C 1
ATOM 1876 O O . PRO A 1 242 ? 8.766 26.447 34.086 1.00 50.50 242 PRO A O 1
ATOM 1879 N N . ASN A 1 243 ? 9.009 24.728 32.627 1.00 46.97 243 ASN A N 1
ATOM 1880 C CA . ASN A 1 243 ? 8.327 23.593 33.270 1.00 46.97 243 ASN A CA 1
ATOM 1881 C C . ASN A 1 243 ? 6.831 23.397 32.975 1.00 46.97 243 ASN A C 1
ATOM 1883 O O . ASN A 1 243 ? 5.989 23.456 33.867 1.00 46.97 243 ASN A O 1
ATOM 1887 N N . PRO A 1 244 ? 6.525 22.884 31.780 1.00 41.22 244 PRO A N 1
ATOM 1888 C CA . PRO A 1 244 ? 5.810 21.627 31.635 1.00 41.22 244 PRO A CA 1
ATOM 1889 C C . PRO A 1 244 ? 6.844 20.494 31.575 1.00 41.22 244 PRO A C 1
ATOM 1891 O O . PRO A 1 244 ? 7.908 20.650 30.966 1.00 41.22 244 PRO A O 1
ATOM 1894 N N . SER A 1 245 ? 6.578 19.360 32.224 1.00 46.19 245 SER A N 1
ATOM 1895 C CA . SER A 1 245 ? 7.469 18.201 32.127 1.00 46.19 245 SER A CA 1
ATOM 1896 C C . SER A 1 245 ? 7.696 17.849 30.643 1.00 46.19 245 SER A C 1
ATOM 1898 O O . SER A 1 245 ? 6.818 18.061 29.803 1.00 46.19 245 SER A O 1
ATOM 1900 N N . LYS A 1 246 ? 8.877 17.332 30.268 1.00 51.16 246 LYS A N 1
ATOM 1901 C CA . LYS A 1 246 ? 9.140 16.908 28.873 1.00 51.16 246 LYS A CA 1
ATOM 1902 C C . LYS A 1 246 ? 8.073 15.926 28.356 1.00 51.16 246 LYS A C 1
ATOM 1904 O O . LYS A 1 246 ? 7.833 15.869 27.151 1.00 51.16 246 LYS A O 1
ATOM 1909 N N . GLU A 1 247 ? 7.419 15.199 29.258 1.00 47.22 247 GLU A N 1
ATOM 1910 C CA . GLU A 1 247 ? 6.305 14.288 28.987 1.00 47.22 247 GLU A CA 1
ATOM 1911 C C . GLU A 1 247 ? 5.009 15.045 28.635 1.00 47.22 247 GLU A C 1
ATOM 1913 O O . GLU A 1 247 ? 4.364 14.709 27.644 1.00 47.22 247 GLU A O 1
ATOM 1918 N N . ASP A 1 248 ? 4.680 16.143 29.323 1.00 41.75 248 ASP A N 1
ATOM 1919 C CA . ASP A 1 248 ? 3.470 16.937 29.048 1.00 41.75 248 ASP A CA 1
ATOM 1920 C C . ASP A 1 248 ? 3.525 17.660 27.690 1.00 41.75 248 ASP A C 1
ATOM 1922 O O . ASP A 1 248 ? 2.531 17.715 26.958 1.00 41.75 248 ASP A O 1
ATOM 1926 N N . ILE A 1 249 ? 4.694 18.185 27.304 1.00 51.62 249 ILE A N 1
ATOM 1927 C CA . ILE A 1 249 ? 4.884 18.865 26.007 1.00 51.62 249 ILE A CA 1
ATOM 1928 C C . ILE A 1 249 ? 4.826 17.855 24.854 1.00 51.62 249 ILE A C 1
ATOM 1930 O O . ILE A 1 249 ? 4.243 18.133 23.803 1.00 51.62 249 ILE A O 1
ATOM 1934 N N . THR A 1 250 ? 5.409 16.667 25.040 1.00 50.84 250 THR A N 1
ATOM 1935 C CA . THR A 1 250 ? 5.413 15.612 24.016 1.00 50.84 250 THR A CA 1
ATOM 1936 C C . THR A 1 250 ? 4.034 14.975 23.847 1.00 50.84 250 THR A C 1
ATOM 1938 O O . THR A 1 250 ? 3.608 14.797 22.705 1.00 50.84 250 THR A O 1
ATOM 1941 N N . MET A 1 251 ? 3.285 14.735 24.932 1.00 51.66 251 MET A N 1
ATOM 1942 C CA . MET A 1 251 ? 1.895 14.260 24.857 1.00 51.66 251 MET A CA 1
ATOM 1943 C C . MET A 1 251 ? 0.964 15.279 24.194 1.00 51.66 251 MET A C 1
ATOM 1945 O O . MET A 1 251 ? 0.176 14.917 23.320 1.00 51.66 251 MET A O 1
ATOM 1949 N N . THR A 1 252 ? 1.064 16.556 24.573 1.00 55.44 252 THR A N 1
ATOM 1950 C CA . THR A 1 252 ? 0.197 17.614 24.029 1.00 55.44 252 THR A CA 1
ATOM 1951 C C . THR A 1 252 ? 0.439 17.804 22.534 1.00 55.44 252 THR A C 1
ATOM 1953 O O . THR A 1 252 ? -0.510 17.845 21.753 1.00 55.44 252 THR A O 1
ATOM 1956 N N . ASN A 1 253 ? 1.705 17.817 22.109 1.00 59.62 253 ASN A N 1
AT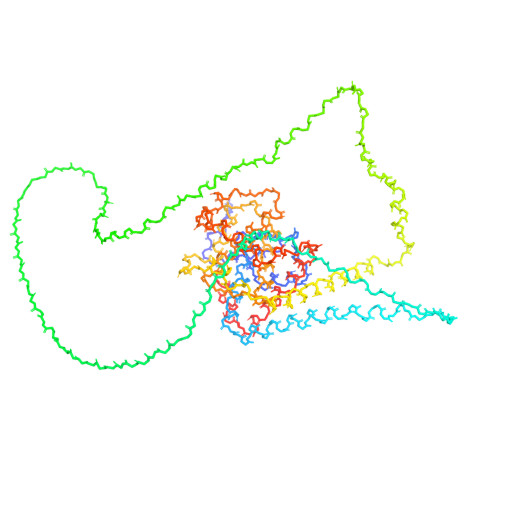OM 1957 C CA . ASN A 1 253 ? 2.057 17.884 20.695 1.00 59.62 253 ASN A CA 1
ATOM 1958 C C . ASN A 1 253 ? 1.594 16.633 19.937 1.00 59.62 253 ASN A C 1
ATOM 1960 O O . ASN A 1 253 ? 0.975 16.772 18.886 1.00 59.62 253 ASN A O 1
ATOM 1964 N N . SER A 1 254 ? 1.825 15.428 20.474 1.00 62.66 254 SER A N 1
ATOM 1965 C CA . SER A 1 254 ? 1.356 14.166 19.877 1.00 62.66 254 SER A CA 1
ATOM 1966 C C . SER A 1 254 ? -0.156 14.175 19.628 1.00 62.66 254 SER A C 1
ATOM 1968 O O . SER A 1 254 ? -0.601 13.903 18.514 1.00 62.66 254 SER A O 1
ATOM 1970 N N . ASN A 1 255 ? -0.946 14.599 20.619 1.00 67.56 255 ASN A N 1
ATOM 1971 C CA . ASN A 1 255 ? -2.399 14.709 20.494 1.00 67.56 255 ASN A CA 1
ATOM 1972 C C . ASN A 1 255 ? -2.818 15.736 19.434 1.00 67.56 255 ASN A C 1
ATOM 1974 O O . ASN A 1 255 ? -3.717 15.462 18.641 1.00 67.56 255 ASN A O 1
ATOM 1978 N N . ILE A 1 256 ? -2.144 16.887 19.354 1.00 72.12 256 ILE A N 1
ATOM 1979 C CA . ILE A 1 256 ? -2.420 17.894 18.318 1.00 72.12 256 ILE A CA 1
ATOM 1980 C C . ILE A 1 256 ? -2.165 17.316 16.919 1.00 72.12 256 ILE A C 1
ATOM 1982 O O . ILE A 1 256 ? -3.026 17.440 16.050 1.00 72.12 256 ILE A O 1
ATOM 1986 N N . TYR A 1 257 ? -1.043 16.626 16.696 1.00 73.62 257 TYR A N 1
ATOM 1987 C CA . TYR A 1 257 ? -0.755 16.006 15.396 1.00 73.62 257 TYR A CA 1
ATOM 1988 C C . TYR A 1 257 ? -1.774 14.931 15.025 1.00 73.62 257 TYR A C 1
ATOM 1990 O O . TYR A 1 257 ? -2.273 14.939 13.903 1.00 73.62 257 TYR A O 1
ATOM 1998 N N . THR A 1 258 ? -2.120 14.057 15.971 1.00 73.50 258 THR A N 1
ATOM 1999 C CA . THR A 1 258 ? -3.155 13.033 15.791 1.00 73.50 258 THR A CA 1
ATOM 2000 C C . THR A 1 258 ? -4.484 13.675 15.397 1.00 73.50 258 THR A C 1
ATOM 2002 O O . THR A 1 258 ? -5.072 13.294 14.392 1.00 73.50 258 THR A O 1
ATOM 2005 N N . THR A 1 259 ? -4.919 14.719 16.112 1.00 77.50 259 THR A N 1
ATOM 2006 C CA . THR A 1 259 ? -6.191 15.402 15.817 1.00 77.50 259 THR A CA 1
ATOM 2007 C C . THR A 1 259 ? -6.181 16.121 14.464 1.00 77.50 259 THR A C 1
ATOM 2009 O O . THR A 1 259 ? -7.178 16.081 13.744 1.00 77.50 259 THR A O 1
ATOM 2012 N N . ASN A 1 260 ? -5.066 16.754 14.083 1.00 83.00 260 ASN A N 1
ATOM 2013 C CA . ASN A 1 260 ? -4.929 17.437 12.794 1.00 83.00 260 ASN A CA 1
ATOM 2014 C C . ASN A 1 260 ? -4.894 16.446 11.629 1.00 83.00 260 ASN A C 1
ATOM 2016 O O . ASN A 1 260 ? -5.530 16.688 10.605 1.00 83.00 260 ASN A O 1
ATOM 2020 N N . PHE A 1 261 ? -4.205 15.315 11.803 1.00 85.50 261 PHE A N 1
ATOM 2021 C CA . PHE A 1 261 ? -4.214 14.223 10.838 1.00 85.50 261 PHE A CA 1
ATOM 2022 C C . PHE A 1 261 ? -5.636 13.700 10.626 1.00 85.50 261 PHE A C 1
ATOM 2024 O O . PHE A 1 261 ? -6.108 13.694 9.493 1.00 85.50 261 PHE A O 1
ATOM 2031 N N . SER A 1 262 ? -6.356 13.353 11.699 1.00 86.62 262 SER A N 1
ATOM 2032 C CA . SER A 1 262 ? -7.721 12.827 11.588 1.00 86.62 262 SER A CA 1
ATOM 2033 C C . SER A 1 262 ? -8.665 13.828 10.911 1.00 86.62 262 SER A C 1
ATOM 2035 O O . SER A 1 262 ? -9.422 13.443 10.026 1.00 86.62 262 SER A O 1
ATOM 2037 N N . LYS A 1 263 ? -8.556 15.130 11.216 1.00 86.69 263 LYS A N 1
ATOM 2038 C CA . LYS A 1 263 ? -9.310 16.190 10.515 1.00 86.69 263 LYS A CA 1
ATOM 2039 C C . LYS A 1 263 ? -8.977 16.279 9.025 1.00 86.69 263 LYS A C 1
ATOM 2041 O O . LYS A 1 263 ? -9.892 16.407 8.216 1.00 86.69 263 LYS A O 1
ATOM 2046 N N . SER A 1 264 ? -7.693 16.212 8.666 1.00 88.44 264 SER A N 1
ATOM 2047 C CA . SER A 1 264 ? -7.254 16.217 7.264 1.00 88.44 264 SER A CA 1
ATOM 2048 C C . SER A 1 264 ? -7.800 15.009 6.508 1.00 88.44 264 SER A C 1
ATOM 2050 O O . SER A 1 264 ? -8.287 15.145 5.394 1.00 88.44 264 SER A O 1
ATOM 2052 N N . ILE A 1 265 ? -7.759 13.823 7.114 1.00 89.00 265 ILE A N 1
ATOM 2053 C CA . ILE A 1 265 ? -8.287 12.610 6.488 1.00 89.00 265 ILE A CA 1
ATOM 2054 C C . ILE A 1 265 ? -9.810 12.688 6.333 1.00 89.00 265 ILE A C 1
ATOM 2056 O O . ILE A 1 265 ? -10.323 12.325 5.279 1.00 89.00 265 ILE A O 1
ATOM 2060 N N . ILE A 1 266 ? -10.541 13.192 7.332 1.00 90.38 266 ILE A N 1
ATOM 2061 C CA . ILE A 1 266 ? -12.000 13.365 7.244 1.00 90.38 266 ILE A CA 1
ATOM 2062 C C . ILE A 1 266 ? -12.370 14.330 6.113 1.00 90.38 266 ILE A C 1
ATOM 2064 O O . ILE A 1 266 ? -13.231 14.005 5.297 1.00 90.38 266 ILE A O 1
ATOM 2068 N N . SER A 1 267 ? -11.687 15.472 5.994 1.00 89.00 267 SER A N 1
ATOM 2069 C CA . SER A 1 267 ? -11.959 16.415 4.903 1.00 89.00 267 SER A CA 1
ATOM 2070 C C . SER A 1 267 ? -11.633 15.825 3.524 1.00 89.00 267 SER A C 1
ATOM 2072 O O . SER A 1 267 ? -12.371 16.065 2.564 1.00 89.00 267 SER A O 1
ATOM 2074 N N . GLU A 1 268 ? -10.585 15.000 3.419 1.00 89.94 268 GLU A N 1
ATOM 2075 C CA . GLU A 1 268 ? -10.275 14.229 2.209 1.00 89.94 268 GLU A CA 1
ATOM 2076 C C . GLU A 1 268 ? -11.371 13.201 1.879 1.00 89.94 268 GLU A C 1
ATOM 2078 O O . GLU A 1 268 ? -11.750 13.079 0.713 1.00 89.94 268 GLU A O 1
ATOM 2083 N N . ILE A 1 269 ? -11.916 12.491 2.877 1.00 89.75 269 ILE A N 1
ATOM 2084 C CA . ILE A 1 269 ? -13.028 11.539 2.698 1.00 89.75 269 ILE A CA 1
ATOM 2085 C C . ILE A 1 269 ? -14.261 12.261 2.154 1.00 89.75 269 ILE A C 1
ATOM 2087 O O . ILE A 1 269 ? -14.834 11.835 1.150 1.00 89.75 269 ILE A O 1
ATOM 2091 N N . GLU A 1 270 ? -14.652 13.369 2.781 1.00 88.06 270 GLU A N 1
ATOM 2092 C CA . GLU A 1 270 ? -15.799 14.164 2.343 1.00 88.06 270 GLU A CA 1
ATOM 2093 C C . GLU A 1 270 ? -15.606 14.700 0.920 1.00 88.06 270 GLU A C 1
ATOM 2095 O O . GLU A 1 270 ? -16.547 14.740 0.128 1.00 88.06 270 GLU A O 1
ATOM 2100 N N . TYR A 1 271 ? -14.385 15.120 0.575 1.00 87.31 271 TYR A N 1
ATOM 2101 C CA . TYR A 1 271 ? -14.057 15.550 -0.780 1.00 87.31 271 TYR A CA 1
ATOM 2102 C C . TYR A 1 271 ? -14.173 14.400 -1.785 1.00 87.31 271 TYR A C 1
ATOM 2104 O O . TYR A 1 271 ? -14.834 14.560 -2.812 1.00 87.31 271 TYR A O 1
ATOM 2112 N N . ALA A 1 272 ? -13.600 13.234 -1.479 1.00 84.56 272 ALA A N 1
ATOM 2113 C CA . ALA A 1 272 ? -13.657 12.058 -2.345 1.00 84.56 272 ALA A CA 1
ATOM 2114 C C . ALA A 1 272 ? -15.103 11.606 -2.611 1.00 84.56 272 ALA A C 1
ATOM 2116 O O . ALA A 1 272 ? -15.440 11.262 -3.740 1.00 84.56 272 ALA A O 1
ATOM 2117 N N . GLN A 1 273 ? -15.986 11.691 -1.612 1.00 82.25 273 GLN A N 1
ATOM 2118 C CA . GLN A 1 273 ? -17.412 11.379 -1.770 1.00 82.25 273 GLN A CA 1
ATOM 2119 C C . GLN A 1 273 ? -18.145 12.331 -2.729 1.00 82.25 273 GLN A C 1
ATOM 2121 O O . GLN A 1 273 ? -19.131 11.936 -3.349 1.00 82.25 273 GLN A O 1
ATOM 2126 N N . ARG A 1 274 ? -17.683 13.580 -2.870 1.00 81.38 274 ARG A N 1
ATOM 2127 C CA . ARG A 1 274 ? -18.284 14.566 -3.785 1.00 81.38 274 ARG A CA 1
ATOM 2128 C C . ARG A 1 274 ? -17.818 14.409 -5.232 1.00 81.38 274 ARG A C 1
ATOM 2130 O O . ARG A 1 274 ? -18.479 14.915 -6.137 1.00 81.38 274 ARG A O 1
ATOM 2137 N N . VAL A 1 275 ? -16.684 13.749 -5.465 1.00 74.62 275 VAL A N 1
ATOM 2138 C CA . VAL A 1 275 ? -15.962 13.804 -6.739 1.00 74.62 275 VAL A CA 1
ATOM 2139 C C . VAL A 1 275 ? -15.871 12.418 -7.388 1.00 74.62 275 VAL A C 1
ATOM 2141 O O . VAL A 1 275 ? -15.125 11.550 -6.952 1.00 74.62 275 VAL A O 1
ATOM 2144 N N . ASN A 1 276 ? -16.579 12.221 -8.504 1.00 63.66 276 ASN A N 1
ATOM 2145 C CA . ASN A 1 276 ? -16.630 10.947 -9.241 1.00 63.66 276 ASN A CA 1
ATOM 2146 C C . ASN A 1 276 ? -15.552 10.833 -10.345 1.00 63.66 276 ASN A C 1
ATOM 2148 O O . ASN A 1 276 ? -15.870 10.553 -11.501 1.00 63.66 276 ASN A O 1
ATOM 2152 N N . HIS A 1 277 ? -14.272 11.060 -10.027 1.00 61.03 277 HIS A N 1
ATOM 2153 C CA . HIS A 1 277 ? -13.180 11.000 -11.024 1.00 61.03 277 HIS A CA 1
ATOM 2154 C C . HIS A 1 277 ? -12.400 9.668 -11.058 1.00 61.03 277 HIS A C 1
ATOM 2156 O O . HIS A 1 277 ? -11.582 9.462 -11.957 1.00 61.03 277 HIS A O 1
ATOM 2162 N N . SER A 1 278 ? -12.638 8.734 -10.129 1.00 65.88 278 SER A N 1
ATOM 2163 C CA . SER A 1 278 ? -11.754 7.567 -9.944 1.00 65.88 278 SER A CA 1
ATOM 2164 C C . SER A 1 278 ? -11.865 6.489 -11.031 1.00 65.88 278 SER A C 1
ATOM 2166 O O . SER A 1 278 ? -10.892 5.776 -11.290 1.00 65.88 278 SER A O 1
ATOM 2168 N N . THR A 1 279 ? -13.006 6.360 -11.713 1.00 70.06 279 THR A N 1
ATOM 2169 C CA . THR A 1 279 ? -13.273 5.227 -12.622 1.00 70.06 279 THR A CA 1
ATOM 2170 C C . THR A 1 279 ? -12.448 5.259 -13.905 1.00 70.06 279 THR A C 1
ATOM 2172 O O . THR A 1 279 ? -12.016 4.206 -14.369 1.00 70.06 279 THR A O 1
ATOM 2175 N N . GLN A 1 280 ? -12.184 6.435 -14.486 1.00 75.50 280 GLN A N 1
ATOM 2176 C CA . GLN A 1 280 ? -11.335 6.541 -15.680 1.00 75.50 280 GLN A CA 1
ATOM 2177 C C . GLN A 1 280 ? -9.852 6.364 -15.338 1.00 75.50 280 GLN A C 1
ATOM 2179 O O . GLN A 1 280 ? -9.154 5.640 -16.048 1.00 75.50 280 GLN A O 1
ATOM 2184 N N . LEU A 1 281 ? -9.399 6.963 -14.234 1.00 82.44 281 LEU A N 1
ATOM 2185 C CA . LEU A 1 281 ? -8.014 6.867 -13.759 1.00 82.44 281 LEU A CA 1
ATOM 2186 C C . LEU A 1 281 ? -7.645 5.423 -13.382 1.00 82.44 281 LEU A C 1
ATOM 2188 O O . LEU A 1 281 ? -6.539 4.964 -13.662 1.00 82.44 281 LEU A O 1
ATOM 2192 N N . SER A 1 282 ? -8.600 4.668 -12.829 1.00 82.75 282 SER A N 1
ATOM 2193 C CA . SER A 1 282 ? -8.386 3.280 -12.401 1.00 82.75 282 SER A CA 1
ATOM 2194 C C . SER A 1 282 ? -8.137 2.303 -13.560 1.00 82.75 282 SER A C 1
ATOM 2196 O O . SER A 1 282 ? -7.509 1.264 -13.362 1.00 82.75 282 SER A O 1
ATOM 2198 N N . LYS A 1 283 ? -8.566 2.627 -14.791 1.00 89.81 283 LYS A N 1
ATOM 2199 C CA . LYS A 1 283 ? -8.434 1.729 -15.956 1.00 89.81 283 LYS A CA 1
ATOM 2200 C C . LYS A 1 283 ? -6.982 1.409 -16.304 1.00 89.81 283 LYS A C 1
ATOM 2202 O O . LYS A 1 283 ? -6.698 0.300 -16.738 1.00 89.81 283 LYS A O 1
ATOM 2207 N N . VAL A 1 284 ? -6.063 2.353 -16.093 1.00 94.06 284 VAL A N 1
ATOM 2208 C CA . VAL A 1 284 ? -4.628 2.181 -16.397 1.00 94.06 284 VAL A CA 1
ATOM 2209 C C . VAL A 1 284 ? -3.985 1.090 -15.534 1.00 94.06 284 VAL A C 1
ATOM 2211 O O . VAL A 1 284 ? -3.003 0.466 -15.949 1.00 94.06 284 VAL A O 1
ATOM 2214 N N . PHE A 1 285 ? -4.555 0.838 -14.355 1.00 96.25 285 PHE A N 1
ATOM 2215 C CA . PHE A 1 285 ? -4.065 -0.158 -13.409 1.00 96.25 285 PHE A CA 1
ATOM 2216 C C . PHE A 1 285 ? -4.633 -1.554 -13.667 1.00 96.25 285 PHE A C 1
ATOM 2218 O O . PHE A 1 285 ? -4.079 -2.529 -13.173 1.00 96.25 285 PHE A O 1
ATOM 2225 N N . GLN A 1 286 ? -5.691 -1.681 -14.466 1.00 96.06 286 GLN A N 1
ATOM 2226 C CA . GLN A 1 286 ? -6.320 -2.964 -14.750 1.00 96.06 286 GLN A CA 1
ATOM 2227 C C . GLN A 1 286 ? -5.489 -3.782 -15.750 1.00 96.06 286 GLN A C 1
ATOM 2229 O O . GLN A 1 286 ? -5.296 -3.379 -16.896 1.00 96.06 286 GLN A O 1
ATOM 2234 N N . LEU A 1 287 ? -5.032 -4.966 -15.339 1.00 95.56 287 LEU A N 1
ATOM 2235 C CA . LEU A 1 287 ? -4.459 -5.959 -16.245 1.00 95.56 287 LEU A CA 1
ATOM 2236 C C . 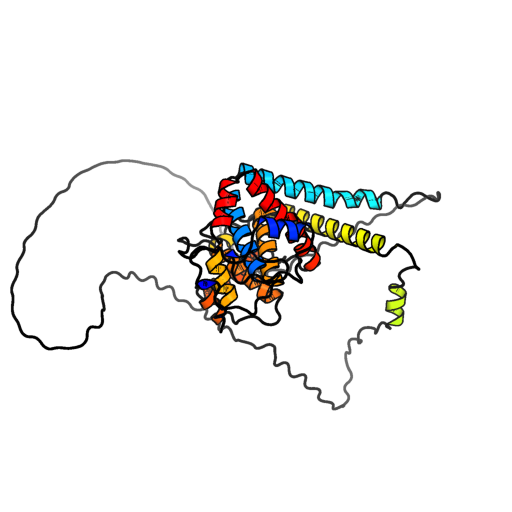LEU A 1 287 ? -5.560 -6.800 -16.889 1.00 95.56 287 LEU A C 1
ATOM 2238 O O . LEU A 1 287 ? -6.608 -7.066 -16.294 1.00 95.56 287 LEU A O 1
ATOM 2242 N N . ILE A 1 288 ? -5.268 -7.268 -18.102 1.00 94.62 288 ILE A N 1
ATOM 2243 C CA . ILE A 1 288 ? -6.111 -8.214 -18.843 1.00 94.62 288 ILE A CA 1
ATOM 2244 C C . ILE A 1 288 ? -6.097 -9.591 -18.164 1.00 94.62 288 ILE A C 1
ATOM 2246 O O . ILE A 1 288 ? -7.112 -10.279 -18.126 1.00 94.62 288 ILE A O 1
ATOM 2250 N N . LYS A 1 289 ? -4.943 -9.994 -17.618 1.00 94.50 289 LYS A N 1
ATOM 2251 C CA . LYS A 1 289 ? -4.737 -11.282 -16.951 1.00 94.50 289 LYS A CA 1
ATOM 2252 C C . LYS A 1 289 ? -3.856 -11.105 -15.719 1.00 94.50 289 LYS A C 1
ATOM 2254 O O . LYS A 1 289 ? -2.902 -10.326 -15.755 1.00 94.50 289 LYS A O 1
ATOM 2259 N N . THR A 1 290 ? -4.142 -11.871 -14.669 1.00 94.00 290 THR A N 1
ATOM 2260 C CA . THR A 1 290 ? -3.300 -11.947 -13.471 1.00 94.00 290 THR A CA 1
ATOM 2261 C C . THR A 1 290 ? -1.893 -12.434 -13.844 1.00 94.00 290 THR A C 1
ATOM 2263 O O . THR A 1 290 ? -1.771 -13.459 -14.528 1.00 94.00 290 THR A O 1
ATOM 2266 N N . PRO A 1 291 ? -0.823 -11.741 -13.418 1.00 95.00 291 PRO A N 1
ATOM 2267 C CA . PRO A 1 291 ? 0.543 -12.216 -13.599 1.00 95.00 291 PRO A CA 1
ATOM 2268 C C . PRO A 1 291 ? 0.771 -13.580 -12.936 1.00 95.00 291 PRO A C 1
ATOM 2270 O O . PRO A 1 291 ? 0.335 -13.809 -11.812 1.00 95.00 291 PRO A O 1
ATOM 2273 N N . ASN A 1 292 ? 1.518 -14.468 -13.598 1.00 94.75 292 ASN A N 1
ATOM 2274 C CA . ASN A 1 292 ? 1.942 -15.755 -13.028 1.00 94.75 292 ASN A CA 1
ATOM 2275 C C . ASN A 1 292 ? 3.193 -15.601 -12.137 1.00 94.75 292 ASN A C 1
ATOM 2277 O O . ASN A 1 292 ? 4.170 -16.331 -12.273 1.00 94.75 292 ASN A O 1
ATOM 2281 N N . LEU A 1 293 ? 3.201 -14.566 -11.302 1.00 95.44 293 LEU A N 1
ATOM 2282 C CA . LEU A 1 293 ? 4.274 -14.247 -10.368 1.00 95.44 293 LEU A CA 1
ATOM 2283 C C . LEU A 1 293 ? 3.612 -13.733 -9.089 1.00 95.44 293 LEU A C 1
ATOM 2285 O O . LEU A 1 293 ? 3.004 -12.667 -9.159 1.00 95.44 293 LEU A O 1
ATOM 2289 N N . PRO A 1 294 ? 3.695 -14.439 -7.949 1.00 96.50 294 PRO A N 1
ATOM 2290 C CA . PRO A 1 294 ? 3.077 -13.996 -6.700 1.00 96.50 294 PRO A CA 1
ATOM 2291 C C . PRO A 1 294 ? 3.519 -12.588 -6.280 1.00 96.50 294 PRO A C 1
ATOM 2293 O O . PRO A 1 294 ? 4.616 -12.143 -6.619 1.00 96.50 294 PRO A O 1
ATOM 2296 N N . ILE A 1 295 ? 2.662 -11.877 -5.543 1.00 97.75 295 ILE A N 1
ATOM 2297 C CA . ILE A 1 295 ? 2.905 -10.482 -5.128 1.00 97.75 295 ILE A CA 1
ATOM 2298 C C . ILE A 1 295 ? 4.195 -10.352 -4.302 1.00 97.75 295 ILE A C 1
ATOM 2300 O O . ILE A 1 295 ? 4.961 -9.413 -4.503 1.00 97.75 295 ILE A O 1
ATOM 2304 N N . ASP A 1 296 ? 4.457 -11.301 -3.407 1.00 97.19 296 ASP A N 1
ATOM 2305 C CA . ASP A 1 296 ? 5.677 -11.377 -2.597 1.00 97.19 296 ASP A CA 1
ATOM 2306 C C . ASP A 1 296 ? 6.931 -11.519 -3.473 1.00 97.19 296 ASP A C 1
ATOM 2308 O O . ASP A 1 296 ? 7.853 -10.712 -3.357 1.00 97.19 296 ASP A O 1
ATOM 2312 N N . GLN A 1 297 ? 6.931 -12.451 -4.431 1.00 98.00 297 GLN A N 1
ATOM 2313 C CA . GLN A 1 297 ? 8.024 -12.609 -5.396 1.00 98.00 297 GLN A CA 1
ATOM 2314 C C . GLN A 1 297 ? 8.202 -11.378 -6.292 1.00 98.00 297 GLN A C 1
ATOM 2316 O O . GLN A 1 297 ? 9.326 -11.005 -6.631 1.00 98.00 297 GLN A O 1
ATOM 2321 N N . PHE A 1 298 ? 7.109 -10.713 -6.669 1.00 98.44 298 PHE A N 1
ATOM 2322 C CA . PHE A 1 298 ? 7.165 -9.470 -7.433 1.00 98.44 298 PHE A CA 1
ATOM 2323 C C . PHE A 1 298 ? 7.831 -8.339 -6.637 1.00 98.44 298 PHE A C 1
ATOM 2325 O O . PHE A 1 298 ? 8.704 -7.650 -7.163 1.00 98.44 298 PHE A O 1
ATOM 2332 N N . LEU A 1 299 ? 7.491 -8.182 -5.357 1.00 98.56 299 LEU A N 1
ATOM 2333 C CA . LEU A 1 299 ? 8.129 -7.202 -4.477 1.00 98.56 299 LEU A CA 1
ATOM 2334 C C . LEU A 1 299 ? 9.598 -7.551 -4.186 1.00 98.56 299 LEU A C 1
ATOM 2336 O O . LEU A 1 299 ? 10.445 -6.659 -4.210 1.00 98.56 299 LEU A O 1
ATOM 2340 N N . LEU A 1 300 ? 9.933 -8.834 -3.996 1.00 98.25 300 LEU A N 1
ATOM 2341 C CA . LEU A 1 300 ? 11.323 -9.293 -3.870 1.00 98.25 300 LEU A CA 1
ATOM 2342 C C . LEU A 1 300 ? 12.141 -8.985 -5.127 1.00 98.25 300 LEU A C 1
ATOM 2344 O O . LEU A 1 300 ? 13.283 -8.539 -5.021 1.00 98.25 300 LEU A O 1
ATOM 2348 N N . ARG A 1 301 ? 11.550 -9.157 -6.316 1.00 98.06 301 ARG A N 1
ATOM 2349 C CA . ARG A 1 301 ? 12.167 -8.761 -7.587 1.00 98.06 301 ARG A CA 1
ATOM 2350 C C . ARG A 1 301 ? 12.457 -7.259 -7.619 1.00 98.06 301 ARG A C 1
ATOM 2352 O O . ARG A 1 301 ? 13.558 -6.877 -8.010 1.00 98.06 301 ARG A O 1
ATOM 2359 N N . ILE A 1 302 ? 11.518 -6.411 -7.191 1.00 98.31 302 ILE A N 1
ATOM 2360 C CA . ILE A 1 302 ? 11.754 -4.959 -7.115 1.00 98.31 302 ILE A CA 1
ATOM 2361 C C . ILE A 1 302 ? 12.881 -4.654 -6.122 1.00 98.31 302 ILE A C 1
ATOM 2363 O O . ILE A 1 302 ? 13.834 -3.975 -6.489 1.00 98.31 302 ILE A O 1
ATOM 2367 N N . LYS A 1 303 ? 12.845 -5.213 -4.906 1.00 97.31 303 LYS A N 1
ATOM 2368 C CA . LYS A 1 303 ? 13.921 -5.067 -3.910 1.00 97.31 303 LYS A CA 1
ATOM 2369 C C . LYS A 1 303 ? 15.288 -5.478 -4.471 1.00 97.31 303 LYS A C 1
ATOM 2371 O O . LYS A 1 303 ? 16.279 -4.796 -4.225 1.00 97.31 303 LYS A O 1
ATOM 2376 N N . GLN A 1 304 ? 15.357 -6.581 -5.214 1.00 97.19 304 GLN A N 1
ATOM 2377 C CA . GLN A 1 304 ? 16.611 -7.113 -5.749 1.00 97.19 304 GLN A CA 1
ATOM 2378 C C . GLN A 1 304 ? 17.221 -6.220 -6.836 1.00 97.19 304 GLN A C 1
ATOM 2380 O O . GLN A 1 304 ? 18.433 -6.014 -6.846 1.00 97.19 304 GLN A O 1
ATOM 2385 N N . TYR A 1 305 ? 16.401 -5.704 -7.755 1.00 97.62 305 TYR A N 1
ATOM 2386 C CA . TYR A 1 305 ? 16.882 -4.955 -8.924 1.00 97.62 305 TYR A CA 1
ATOM 2387 C C . TYR A 1 305 ? 16.728 -3.430 -8.810 1.00 97.62 305 TYR A C 1
ATOM 2389 O O . TYR A 1 305 ? 17.202 -2.698 -9.681 1.00 97.62 305 TYR A O 1
ATOM 2397 N N . SER A 1 306 ? 16.121 -2.948 -7.725 1.00 96.06 306 SER A N 1
ATOM 2398 C CA . SER A 1 306 ? 16.009 -1.533 -7.357 1.00 96.06 306 SER A CA 1
ATOM 2399 C C . SER A 1 306 ? 16.386 -1.323 -5.877 1.00 96.06 306 SER A C 1
ATOM 2401 O O . SER A 1 306 ? 15.564 -0.850 -5.091 1.00 96.06 306 SER A O 1
ATOM 2403 N N . PRO A 1 307 ? 17.629 -1.650 -5.467 1.00 94.44 307 PRO A N 1
ATOM 2404 C CA . PRO A 1 307 ? 18.052 -1.592 -4.064 1.00 94.44 307 PRO A CA 1
ATOM 2405 C C . PRO A 1 307 ? 18.154 -0.166 -3.504 1.00 94.44 307 PRO A C 1
ATOM 2407 O O . PRO A 1 307 ? 18.289 -0.001 -2.298 1.00 94.44 307 PRO A O 1
ATOM 2410 N N . SER A 1 308 ? 18.107 0.862 -4.359 1.00 94.19 308 SER A N 1
ATOM 2411 C CA . SER A 1 308 ? 18.146 2.266 -3.935 1.00 94.19 308 SER A CA 1
ATOM 2412 C C . SER A 1 308 ? 16.834 2.752 -3.315 1.00 94.19 308 SER A C 1
ATOM 2414 O O . SER A 1 308 ? 16.809 3.852 -2.781 1.00 94.19 308 SER A O 1
ATOM 2416 N N . ILE A 1 309 ? 15.745 1.981 -3.426 1.00 97.50 309 ILE A N 1
ATOM 2417 C CA . ILE A 1 309 ? 14.446 2.365 -2.869 1.00 97.50 309 ILE A CA 1
ATOM 2418 C C . ILE A 1 309 ? 14.498 2.245 -1.346 1.00 97.50 309 ILE A C 1
ATOM 2420 O O . ILE A 1 309 ? 14.756 1.161 -0.816 1.00 97.50 309 ILE A O 1
ATOM 2424 N N . SER A 1 310 ? 14.215 3.341 -0.647 1.00 96.81 310 SER A N 1
ATOM 2425 C CA . SER A 1 310 ? 14.283 3.373 0.813 1.00 96.81 310 SER A CA 1
ATOM 2426 C C . SER A 1 310 ? 13.097 2.682 1.500 1.00 96.81 310 SER A C 1
ATOM 2428 O O . SER A 1 310 ? 12.003 2.527 0.947 1.00 96.81 310 SER A O 1
ATOM 2430 N N . ILE A 1 311 ? 13.297 2.288 2.762 1.00 97.31 311 ILE A N 1
ATOM 2431 C CA . ILE A 1 311 ? 12.239 1.751 3.634 1.00 97.31 311 ILE A CA 1
ATOM 2432 C C . ILE A 1 311 ? 11.057 2.732 3.773 1.00 97.31 311 ILE A C 1
ATOM 2434 O O . ILE A 1 311 ? 9.919 2.290 3.577 1.00 97.31 311 ILE A O 1
ATOM 2438 N N . PRO A 1 312 ? 11.266 4.040 4.042 1.00 97.00 312 PRO A N 1
ATOM 2439 C CA . PRO A 1 312 ? 10.184 5.021 4.038 1.00 97.00 312 PRO A CA 1
ATOM 2440 C C . PRO A 1 312 ? 9.398 5.063 2.725 1.00 97.00 312 PRO A C 1
ATOM 2442 O O . PRO A 1 312 ? 8.174 5.141 2.781 1.00 97.00 312 PRO A O 1
ATOM 2445 N N . ALA A 1 313 ? 10.047 4.945 1.559 1.00 97.69 313 ALA A N 1
ATOM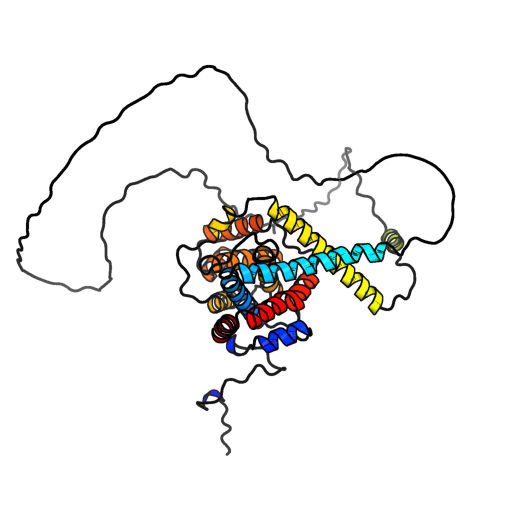 2446 C CA . ALA A 1 313 ? 9.350 4.925 0.271 1.00 97.69 313 ALA A CA 1
ATOM 2447 C C . ALA A 1 313 ? 8.407 3.722 0.133 1.00 97.69 313 ALA A C 1
ATOM 2449 O O . ALA A 1 313 ? 7.247 3.884 -0.263 1.00 97.69 313 ALA A O 1
ATOM 2450 N N . TYR A 1 314 ? 8.857 2.529 0.533 1.00 98.44 314 TYR A N 1
ATOM 2451 C CA . TYR A 1 314 ? 7.985 1.358 0.595 1.00 98.44 314 TYR A CA 1
ATOM 2452 C C . TYR A 1 314 ? 6.828 1.565 1.577 1.00 98.44 314 TYR A C 1
ATOM 2454 O O . TYR A 1 314 ? 5.670 1.438 1.182 1.00 98.44 314 TYR A O 1
ATOM 2462 N N . LEU A 1 315 ? 7.113 1.930 2.828 1.00 98.25 315 LEU A N 1
ATOM 2463 C CA . LEU A 1 315 ? 6.093 2.119 3.865 1.00 98.25 315 LEU A CA 1
ATOM 2464 C C . LEU A 1 315 ? 5.055 3.173 3.480 1.00 98.25 315 LEU A C 1
ATOM 2466 O O . LEU A 1 315 ? 3.855 2.970 3.663 1.00 98.25 315 LEU A O 1
ATOM 2470 N N . HIS A 1 316 ? 5.506 4.281 2.902 1.00 98.00 316 HIS A N 1
ATOM 2471 C CA . HIS A 1 316 ? 4.625 5.346 2.464 1.00 98.00 316 HIS A CA 1
ATOM 2472 C C . HIS A 1 316 ? 3.748 4.923 1.288 1.00 98.00 316 HIS A C 1
ATOM 2474 O O . HIS A 1 316 ? 2.559 5.234 1.278 1.00 98.00 316 HIS A O 1
ATOM 2480 N N . SER A 1 317 ? 4.276 4.123 0.358 1.00 98.44 317 SER A N 1
ATOM 2481 C CA . SER A 1 317 ? 3.459 3.559 -0.719 1.00 98.44 317 SER A CA 1
ATOM 2482 C C . SER A 1 317 ? 2.338 2.652 -0.191 1.00 98.44 317 SER A C 1
ATOM 2484 O O . SER A 1 317 ? 1.203 2.750 -0.659 1.00 98.44 317 SER A O 1
ATOM 2486 N N . ILE A 1 318 ? 2.612 1.848 0.846 1.00 98.56 318 ILE A N 1
ATOM 2487 C CA . ILE A 1 318 ? 1.606 1.010 1.517 1.00 98.56 318 ILE A CA 1
ATOM 2488 C C . ILE A 1 318 ? 0.548 1.895 2.181 1.00 98.56 318 ILE A C 1
ATOM 2490 O O . ILE A 1 318 ? -0.645 1.673 1.990 1.00 98.56 318 ILE A O 1
ATOM 2494 N N . PHE A 1 319 ? 0.974 2.923 2.920 1.00 97.88 319 PHE A N 1
ATOM 2495 C CA . PHE A 1 319 ? 0.065 3.861 3.579 1.00 97.88 319 PHE A CA 1
ATOM 2496 C C . PHE A 1 319 ? -0.857 4.575 2.580 1.00 97.88 319 PHE A C 1
ATOM 2498 O O . PHE A 1 319 ? -2.063 4.656 2.807 1.00 97.88 319 PHE A O 1
ATOM 2505 N N . ILE A 1 320 ? -0.324 5.071 1.460 1.00 97.38 320 ILE A N 1
ATOM 2506 C CA . ILE A 1 320 ? -1.133 5.753 0.443 1.00 97.38 320 ILE A CA 1
ATOM 2507 C C . ILE A 1 320 ? -2.139 4.790 -0.190 1.00 97.38 320 ILE A C 1
ATOM 2509 O O . ILE A 1 320 ? -3.297 5.166 -0.388 1.00 97.38 320 ILE A O 1
ATOM 2513 N N . LEU A 1 321 ? -1.743 3.542 -0.458 1.00 98.00 321 LEU A N 1
ATOM 2514 C CA . LEU A 1 321 ? -2.683 2.526 -0.924 1.00 98.00 321 LEU A CA 1
ATOM 2515 C C . LEU A 1 321 ? -3.756 2.241 0.128 1.00 98.00 321 LEU A C 1
ATOM 2517 O O . LEU A 1 321 ? -4.930 2.287 -0.214 1.00 98.00 321 LEU A O 1
ATOM 2521 N N . PHE A 1 322 ? -3.398 2.061 1.401 1.00 97.88 322 PHE A N 1
ATOM 2522 C CA . PHE A 1 322 ? -4.362 1.909 2.497 1.00 97.88 322 PHE A CA 1
ATOM 2523 C C . PHE A 1 322 ? -5.342 3.088 2.576 1.00 97.88 322 PHE A C 1
ATOM 2525 O O . PHE A 1 322 ? -6.552 2.889 2.722 1.00 97.88 322 PHE A O 1
ATOM 2532 N N . LYS A 1 323 ? -4.846 4.322 2.427 1.00 95.44 323 LYS A N 1
ATOM 2533 C CA . LYS A 1 323 ? -5.682 5.524 2.390 1.00 95.44 323 LYS A CA 1
ATOM 2534 C C . LYS A 1 323 ? -6.685 5.454 1.238 1.00 95.44 323 LYS A C 1
ATOM 2536 O O . LYS A 1 323 ? -7.878 5.639 1.467 1.00 95.44 323 LYS A O 1
ATOM 2541 N N . LEU A 1 324 ? -6.229 5.154 0.022 1.00 94.88 324 LEU A N 1
ATOM 2542 C CA . LEU A 1 324 ? -7.088 5.053 -1.163 1.00 94.88 324 LEU A CA 1
ATOM 2543 C C . LEU A 1 324 ? -8.116 3.924 -1.055 1.00 94.88 324 LEU A C 1
ATOM 2545 O O . LEU A 1 324 ? -9.278 4.116 -1.421 1.00 94.88 324 LEU A O 1
ATOM 2549 N N . THR A 1 325 ? -7.689 2.754 -0.583 1.00 95.75 325 THR A N 1
ATOM 2550 C CA . THR A 1 325 ? -8.500 1.539 -0.622 1.00 95.75 325 THR A CA 1
ATOM 2551 C C . THR A 1 325 ? -9.450 1.438 0.541 1.00 95.75 325 THR A C 1
ATOM 2553 O O . THR A 1 325 ? -10.533 0.926 0.338 1.00 95.75 325 THR A O 1
ATOM 2556 N N . THR A 1 326 ? -9.062 1.906 1.729 1.00 95.56 326 THR A N 1
ATOM 2557 C CA . THR A 1 326 ? -9.809 1.678 2.971 1.00 95.56 326 THR A CA 1
ATOM 2558 C C . THR A 1 326 ? -10.414 2.971 3.503 1.00 95.56 326 THR A C 1
ATOM 2560 O O . THR A 1 326 ? -11.618 3.035 3.736 1.00 95.56 326 THR A O 1
ATOM 2563 N N . LEU A 1 327 ? -9.616 4.031 3.676 1.00 93.81 327 LEU A N 1
ATOM 2564 C CA . LEU A 1 327 ? -10.113 5.279 4.273 1.00 93.81 327 LEU A CA 1
ATOM 2565 C C . LEU A 1 327 ? -11.054 6.012 3.309 1.00 93.81 327 LEU A C 1
ATOM 2567 O O . LEU A 1 327 ? -12.228 6.229 3.616 1.00 93.81 327 LEU A O 1
ATOM 2571 N N . LEU A 1 328 ? -10.565 6.314 2.107 1.00 92.12 328 LEU A N 1
ATOM 2572 C CA . LEU A 1 328 ? -11.330 6.989 1.058 1.00 92.12 328 LEU A CA 1
ATOM 2573 C C . LEU A 1 328 ? -12.280 6.030 0.330 1.00 92.12 328 LEU A C 1
ATOM 2575 O O . LEU A 1 328 ? -13.331 6.454 -0.138 1.00 92.12 328 LEU A O 1
ATOM 2579 N N . SER A 1 329 ? -11.939 4.736 0.274 1.00 92.00 329 SER A N 1
ATOM 2580 C CA . SER A 1 329 ? -12.674 3.714 -0.487 1.00 92.00 329 SER A CA 1
ATOM 2581 C C . SER A 1 329 ? -12.874 4.087 -1.967 1.00 92.00 329 SER A C 1
ATOM 2583 O O . SER A 1 329 ? -13.865 3.700 -2.587 1.00 92.00 329 SER A O 1
ATOM 2585 N N . SER A 1 330 ? -11.925 4.832 -2.541 1.00 89.94 330 SER A N 1
ATOM 2586 C CA . SER A 1 330 ? -11.968 5.312 -3.930 1.00 89.94 330 SER A CA 1
ATOM 2587 C C . SER A 1 330 ? -11.545 4.246 -4.943 1.00 89.94 330 SER A C 1
ATOM 2589 O O . SER A 1 330 ? -11.817 4.394 -6.137 1.00 89.94 330 SER A O 1
ATOM 2591 N N . VAL A 1 331 ? -10.844 3.205 -4.478 1.00 92.25 331 VAL A N 1
ATOM 2592 C CA . VAL A 1 331 ? -10.268 2.131 -5.297 1.00 92.25 331 VAL A CA 1
ATOM 2593 C C . VAL A 1 331 ? -10.495 0.772 -4.649 1.00 92.25 331 VAL A C 1
ATOM 2595 O O . VAL A 1 331 ? -10.245 0.581 -3.460 1.00 92.25 331 VAL A O 1
ATOM 2598 N N . THR A 1 332 ? -10.876 -0.202 -5.471 1.00 94.94 332 THR A N 1
ATOM 2599 C CA . THR A 1 332 ? -10.918 -1.620 -5.101 1.00 94.94 332 THR A CA 1
ATOM 2600 C C . THR A 1 332 ? -9.693 -2.331 -5.665 1.00 94.94 332 THR A C 1
ATOM 2602 O O . THR A 1 332 ? -9.457 -2.309 -6.878 1.00 94.94 332 THR A O 1
ATOM 2605 N N . LEU A 1 333 ? -8.906 -2.968 -4.801 1.00 96.88 333 LEU A N 1
ATOM 2606 C CA . LEU A 1 333 ? -7.810 -3.831 -5.213 1.00 96.88 333 LEU A CA 1
ATOM 2607 C C . LEU A 1 333 ? -8.341 -5.199 -5.622 1.00 96.88 333 LEU A C 1
ATOM 2609 O O . LEU A 1 333 ? -9.218 -5.783 -4.999 1.00 96.88 333 LEU A O 1
ATOM 2613 N N . THR A 1 334 ? -7.760 -5.718 -6.689 1.00 96.56 334 THR A N 1
ATOM 2614 C CA . THR A 1 334 ? -8.009 -7.055 -7.210 1.00 96.56 334 THR A CA 1
ATOM 2615 C C . THR A 1 334 ? -6.675 -7.680 -7.590 1.00 96.56 334 THR A C 1
ATOM 2617 O O . THR A 1 334 ? -5.674 -6.984 -7.787 1.00 96.56 334 THR A O 1
ATOM 2620 N N . THR A 1 335 ? -6.655 -8.996 -7.780 1.00 96.31 335 THR A N 1
ATOM 2621 C CA . THR A 1 335 ? -5.475 -9.713 -8.292 1.00 96.31 335 THR A CA 1
ATOM 2622 C C . THR A 1 335 ? -4.998 -9.186 -9.651 1.00 96.31 335 THR A C 1
ATOM 2624 O O . THR A 1 335 ? -3.817 -9.277 -9.978 1.00 96.31 335 THR A O 1
ATOM 2627 N N . ASN A 1 336 ? -5.897 -8.582 -10.434 1.00 96.69 336 ASN A N 1
ATOM 2628 C CA . ASN A 1 336 ? -5.603 -8.057 -11.762 1.00 96.69 336 ASN A CA 1
ATOM 2629 C C . ASN A 1 336 ? -5.141 -6.598 -11.774 1.00 96.69 336 ASN A C 1
ATOM 2631 O O . ASN A 1 336 ? -4.659 -6.147 -12.805 1.00 96.69 336 ASN A O 1
ATOM 2635 N N . ASN A 1 337 ? -5.282 -5.837 -10.689 1.00 97.00 337 ASN A N 1
ATOM 2636 C CA . ASN A 1 337 ? -4.853 -4.434 -10.673 1.00 97.00 337 ASN A CA 1
ATOM 2637 C C . ASN A 1 337 ? -3.741 -4.132 -9.659 1.00 97.00 337 ASN A C 1
ATOM 2639 O O . ASN A 1 337 ? -3.006 -3.156 -9.825 1.00 97.00 337 ASN A O 1
ATOM 2643 N N . SER A 1 338 ? -3.563 -4.994 -8.657 1.00 97.62 338 SER A N 1
ATOM 2644 C CA . SER A 1 338 ? -2.660 -4.764 -7.531 1.00 97.62 338 SER A CA 1
ATOM 2645 C C . SER A 1 338 ? -1.215 -4.522 -7.957 1.00 97.62 338 SER A C 1
ATOM 2647 O O . SER A 1 338 ? -0.590 -3.590 -7.467 1.00 97.62 338 SER A O 1
ATOM 2649 N N . TYR A 1 339 ? -0.701 -5.274 -8.931 1.00 98.19 339 TYR A N 1
ATOM 2650 C CA . TYR A 1 339 ? 0.664 -5.115 -9.445 1.00 98.19 339 TYR A CA 1
ATOM 2651 C C . TYR A 1 339 ? 0.925 -3.708 -9.984 1.00 98.19 339 TYR A C 1
ATOM 2653 O O . TYR A 1 339 ? 1.930 -3.089 -9.643 1.00 98.19 339 TYR A O 1
ATOM 2661 N N . ARG A 1 340 ? 0.010 -3.170 -10.800 1.00 97.88 340 ARG A N 1
ATOM 2662 C CA . ARG A 1 340 ? 0.161 -1.822 -11.361 1.00 97.88 340 ARG A CA 1
ATOM 2663 C C . ARG A 1 340 ? -0.023 -0.747 -10.291 1.00 97.88 340 ARG A C 1
ATOM 2665 O O . ARG A 1 340 ? 0.658 0.273 -10.354 1.00 97.88 340 ARG A O 1
ATOM 2672 N N . PHE A 1 341 ? -0.887 -0.975 -9.299 1.00 98.25 341 PHE A N 1
ATOM 2673 C CA . PHE A 1 341 ? -1.012 -0.081 -8.143 1.00 98.25 341 PHE A CA 1
ATOM 2674 C C . PHE A 1 341 ? 0.253 -0.056 -7.285 1.00 98.25 341 PHE A C 1
ATOM 2676 O O . PHE A 1 341 ? 0.705 1.029 -6.935 1.00 98.25 341 PHE A O 1
ATOM 2683 N N . ILE A 1 342 ? 0.865 -1.215 -7.020 1.00 98.62 342 ILE A N 1
ATOM 2684 C CA . ILE A 1 342 ? 2.163 -1.316 -6.338 1.00 98.62 342 ILE A CA 1
ATOM 2685 C C . ILE A 1 342 ? 3.210 -0.506 -7.101 1.00 98.62 342 ILE A C 1
ATOM 2687 O O . ILE A 1 342 ? 3.904 0.312 -6.507 1.00 98.62 342 ILE A O 1
ATOM 2691 N N . VAL A 1 343 ? 3.293 -0.688 -8.424 1.00 98.44 343 VAL A N 1
ATOM 2692 C CA . VAL A 1 343 ? 4.236 0.047 -9.279 1.00 98.44 343 VAL A CA 1
ATOM 2693 C C . VAL A 1 343 ? 3.990 1.551 -9.210 1.00 98.44 343 VAL A C 1
ATOM 2695 O O . VAL A 1 343 ? 4.928 2.292 -8.940 1.00 98.44 343 VAL A O 1
ATOM 2698 N N . GLY A 1 344 ? 2.754 2.013 -9.423 1.00 98.06 344 GLY A N 1
ATOM 2699 C CA . GLY A 1 344 ? 2.416 3.439 -9.394 1.00 98.06 344 GLY A CA 1
ATOM 2700 C C . GLY A 1 344 ? 2.696 4.084 -8.035 1.00 98.06 344 GLY A C 1
ATOM 2701 O O . GLY A 1 344 ? 3.354 5.122 -7.972 1.00 98.06 344 GLY A O 1
ATOM 2702 N N . ALA A 1 345 ? 2.266 3.437 -6.950 1.00 98.44 345 ALA A N 1
ATOM 2703 C CA . ALA A 1 345 ? 2.463 3.922 -5.590 1.00 98.44 345 ALA A CA 1
ATOM 2704 C C . ALA A 1 345 ? 3.940 3.957 -5.205 1.00 98.44 345 ALA A C 1
ATOM 2706 O O . ALA A 1 345 ? 4.465 5.004 -4.841 1.00 98.44 345 ALA A O 1
ATOM 2707 N N . LEU A 1 346 ? 4.636 2.826 -5.337 1.00 98.56 346 LEU A N 1
ATOM 2708 C CA . LEU A 1 346 ? 6.035 2.729 -4.942 1.00 98.56 346 LEU A CA 1
ATOM 2709 C C . LEU A 1 346 ? 6.897 3.690 -5.752 1.00 98.56 346 LEU A C 1
ATOM 2711 O O . LEU A 1 346 ? 7.725 4.401 -5.196 1.00 98.56 346 LEU A O 1
ATOM 2715 N N . ARG A 1 347 ? 6.666 3.766 -7.064 1.00 97.50 347 ARG A N 1
ATOM 2716 C CA . ARG A 1 347 ? 7.485 4.586 -7.947 1.00 97.50 347 ARG A CA 1
ATOM 2717 C C . ARG A 1 347 ? 7.318 6.080 -7.693 1.00 97.50 347 ARG A C 1
ATOM 2719 O O . ARG A 1 347 ? 8.312 6.805 -7.710 1.00 97.50 347 ARG A O 1
ATOM 2726 N N . THR A 1 348 ? 6.088 6.535 -7.466 1.00 98.06 348 THR A N 1
ATOM 2727 C CA . THR A 1 348 ? 5.828 7.940 -7.128 1.00 98.06 348 THR A CA 1
ATOM 2728 C C . THR A 1 348 ? 6.383 8.289 -5.749 1.00 98.06 348 THR A C 1
ATOM 2730 O O . THR A 1 348 ? 7.033 9.321 -5.621 1.00 98.06 348 THR A O 1
ATOM 2733 N N . CYS A 1 349 ? 6.249 7.405 -4.753 1.00 98.06 349 CYS A N 1
ATOM 2734 C CA . CYS A 1 349 ? 6.856 7.595 -3.433 1.00 98.06 349 CYS A CA 1
ATOM 2735 C C . CYS A 1 349 ? 8.392 7.612 -3.479 1.00 98.06 349 CYS A C 1
ATOM 2737 O O . CYS A 1 349 ? 8.993 8.474 -2.852 1.00 98.06 349 CYS A O 1
ATOM 2739 N N . THR A 1 350 ? 9.038 6.735 -4.254 1.00 97.88 350 THR A N 1
ATOM 2740 C CA . THR A 1 350 ? 10.498 6.753 -4.453 1.00 97.88 350 THR A CA 1
ATOM 2741 C C . THR A 1 350 ? 10.965 8.086 -5.030 1.00 97.88 350 THR A C 1
ATOM 2743 O O . THR A 1 350 ? 11.877 8.693 -4.491 1.00 97.88 350 THR A O 1
ATOM 2746 N N . LYS A 1 351 ? 10.321 8.582 -6.096 1.00 96.81 351 LYS A N 1
ATOM 2747 C CA . LYS A 1 351 ? 10.679 9.881 -6.699 1.00 96.81 351 LYS A CA 1
ATOM 2748 C C . LYS A 1 351 ? 10.466 11.069 -5.756 1.00 96.81 351 LYS A C 1
ATOM 2750 O O . LYS A 1 351 ? 11.031 12.130 -5.988 1.00 96.81 351 LYS A O 1
ATOM 2755 N N . LEU A 1 352 ? 9.598 10.908 -4.762 1.00 96.50 352 LEU A N 1
ATOM 2756 C CA . LEU A 1 352 ? 9.237 11.952 -3.814 1.00 96.50 352 LEU A CA 1
ATOM 2757 C C . LEU A 1 352 ? 10.138 11.968 -2.575 1.00 96.50 352 LEU A C 1
ATOM 2759 O O . LEU A 1 352 ? 10.355 13.032 -2.006 1.00 96.50 352 LEU A O 1
ATOM 2763 N N . LEU A 1 353 ? 10.597 10.795 -2.134 1.00 96.38 353 LEU A N 1
ATOM 2764 C CA . LEU A 1 353 ? 11.264 10.611 -0.843 1.00 96.38 353 LEU A CA 1
ATOM 2765 C C . LEU A 1 353 ? 12.756 10.297 -0.960 1.00 96.38 353 LEU A C 1
ATOM 2767 O O . LEU A 1 353 ? 13.489 10.568 -0.015 1.00 96.38 353 LEU A O 1
ATOM 2771 N N . ASP A 1 354 ? 13.200 9.729 -2.083 1.00 96.25 354 ASP A N 1
ATOM 2772 C CA . ASP A 1 354 ? 14.590 9.323 -2.269 1.00 96.25 354 ASP A CA 1
ATOM 2773 C C . ASP A 1 354 ? 15.329 10.336 -3.149 1.00 96.25 354 ASP A C 1
ATOM 2775 O O . ASP A 1 354 ? 14.906 10.623 -4.270 1.00 96.25 354 ASP A O 1
ATOM 2779 N N . ASP A 1 355 ? 16.483 10.818 -2.681 1.00 95.94 355 ASP A N 1
ATOM 2780 C CA . ASP A 1 355 ? 17.353 11.709 -3.464 1.00 95.94 355 ASP A CA 1
ATOM 2781 C C . ASP A 1 355 ? 17.920 11.007 -4.709 1.00 95.94 355 ASP A C 1
ATOM 2783 O O . ASP A 1 355 ? 18.130 11.616 -5.758 1.00 95.94 355 ASP A O 1
ATOM 2787 N N . ILE A 1 356 ? 18.175 9.698 -4.595 1.00 93.25 356 ILE A N 1
ATOM 2788 C CA . ILE A 1 356 ? 18.726 8.866 -5.664 1.00 93.25 356 ILE A CA 1
ATOM 2789 C C . ILE A 1 356 ? 17.714 7.790 -6.023 1.00 93.25 356 ILE A C 1
ATOM 2791 O O . ILE A 1 356 ? 17.425 6.883 -5.245 1.00 93.25 356 ILE A O 1
ATOM 2795 N N . TYR A 1 357 ? 17.250 7.828 -7.266 1.00 94.50 357 TYR A N 1
ATOM 2796 C CA . TYR A 1 357 ? 16.331 6.834 -7.794 1.00 94.50 357 TYR A CA 1
ATOM 2797 C C . TYR A 1 357 ? 16.744 6.361 -9.184 1.00 94.50 357 TYR A C 1
ATOM 2799 O O . TYR A 1 357 ? 17.313 7.081 -10.004 1.00 94.50 357 TYR A O 1
ATOM 2807 N N . GLN A 1 358 ? 16.433 5.099 -9.472 1.00 94.75 358 GLN A N 1
ATOM 2808 C CA . GLN A 1 358 ? 16.736 4.471 -10.753 1.00 94.75 358 GLN A CA 1
ATOM 2809 C C . GLN A 1 358 ? 16.035 5.197 -11.913 1.00 94.75 358 GLN A C 1
ATOM 2811 O O . GLN A 1 358 ? 14.862 5.564 -11.797 1.00 94.75 358 GLN A O 1
ATOM 2816 N N . LYS A 1 359 ? 16.716 5.342 -13.060 1.00 95.50 359 LYS A N 1
ATOM 2817 C CA . LYS A 1 359 ? 16.127 5.886 -14.297 1.00 95.50 359 LYS A CA 1
ATOM 2818 C C . LYS A 1 359 ? 14.878 5.109 -14.710 1.00 95.50 359 LYS A C 1
ATOM 2820 O O . LYS A 1 359 ? 14.804 3.892 -14.538 1.00 95.50 359 LYS A O 1
ATOM 2825 N N . GLN A 1 360 ? 13.911 5.808 -15.299 1.00 94.88 360 GLN A N 1
ATOM 2826 C CA . GLN A 1 360 ? 12.621 5.220 -15.658 1.00 94.88 360 GLN A CA 1
ATOM 2827 C C . GLN A 1 360 ? 12.765 4.052 -16.646 1.00 94.88 360 GLN A C 1
ATOM 2829 O O . GLN A 1 360 ? 12.161 3.006 -16.433 1.00 94.88 360 GLN A O 1
ATOM 2834 N N . SER A 1 361 ? 13.650 4.185 -17.639 1.00 95.75 361 SER A N 1
ATOM 2835 C CA . SER A 1 361 ? 13.995 3.130 -18.602 1.00 95.75 361 SER A CA 1
ATOM 2836 C C . SER A 1 361 ? 14.625 1.886 -17.977 1.00 95.75 361 SER A C 1
ATOM 2838 O O . SER A 1 361 ? 14.528 0.808 -18.545 1.00 95.75 361 SER A O 1
ATOM 2840 N N . ASN A 1 362 ? 15.270 1.989 -16.815 1.00 96.25 362 ASN A N 1
ATOM 2841 C CA . ASN A 1 362 ? 15.801 0.812 -16.131 1.00 96.25 362 ASN A CA 1
ATOM 2842 C C . ASN A 1 362 ? 14.708 0.173 -15.261 1.00 96.25 362 ASN A C 1
ATOM 2844 O O . ASN A 1 362 ? 14.576 -1.048 -15.229 1.00 96.25 362 ASN A O 1
ATOM 2848 N N . PHE A 1 363 ? 13.878 0.996 -14.613 1.00 97.62 363 PHE A N 1
ATOM 2849 C CA . PHE A 1 363 ? 12.785 0.522 -13.765 1.00 97.62 363 PHE A CA 1
ATOM 2850 C C . PHE A 1 363 ? 11.704 -0.240 -14.553 1.00 97.62 363 PHE A C 1
ATOM 2852 O O . PHE A 1 363 ? 11.167 -1.223 -14.048 1.00 97.62 363 PHE A O 1
ATOM 2859 N N . THR A 1 364 ? 11.435 0.128 -15.813 1.00 97.69 364 THR A N 1
ATOM 2860 C CA . THR A 1 364 ? 10.527 -0.617 -16.713 1.00 97.69 364 THR A CA 1
ATOM 2861 C C . THR A 1 364 ? 10.902 -2.091 -16.850 1.00 97.69 364 THR A C 1
ATOM 2863 O O . THR A 1 364 ? 10.023 -2.951 -16.815 1.00 97.69 364 THR A O 1
ATOM 2866 N N . HIS A 1 365 ? 12.199 -2.398 -16.950 1.00 96.62 365 HIS A N 1
ATOM 2867 C CA . HIS A 1 365 ? 12.698 -3.773 -17.035 1.00 96.62 365 HIS A CA 1
ATOM 2868 C C . HIS A 1 365 ? 12.505 -4.527 -15.713 1.00 96.62 365 HIS A C 1
ATOM 2870 O O . HIS A 1 365 ? 12.185 -5.718 -15.710 1.00 96.62 365 HIS A O 1
ATOM 2876 N N . VAL A 1 366 ? 12.641 -3.831 -14.579 1.00 97.25 366 VAL A N 1
ATOM 2877 C CA . VAL A 1 366 ? 12.409 -4.413 -13.252 1.00 97.25 366 VAL A CA 1
ATOM 2878 C C . VAL A 1 366 ? 10.949 -4.813 -13.088 1.00 97.25 366 VAL A C 1
ATOM 2880 O O . VAL A 1 366 ? 10.687 -5.944 -12.697 1.00 97.25 366 VAL A O 1
ATOM 2883 N N . VAL A 1 367 ? 10.000 -3.946 -13.437 1.00 97.12 367 VAL A N 1
ATOM 2884 C CA . VAL A 1 367 ? 8.567 -4.213 -13.214 1.00 97.12 367 VAL A CA 1
ATOM 2885 C C . VAL A 1 367 ? 7.868 -4.900 -14.394 1.00 97.12 367 VAL A C 1
ATOM 2887 O O . VAL A 1 367 ? 6.734 -5.347 -14.252 1.00 97.12 367 VAL A O 1
ATOM 2890 N N . GLY A 1 368 ? 8.539 -5.022 -15.543 1.00 96.38 368 GLY A N 1
ATOM 2891 C CA . GLY A 1 368 ? 8.037 -5.738 -16.719 1.00 96.38 368 GLY A CA 1
ATOM 2892 C C . GLY A 1 368 ? 6.953 -4.986 -17.495 1.00 96.38 368 GLY A C 1
ATOM 2893 O O . GLY A 1 368 ? 5.973 -5.595 -17.917 1.00 96.38 368 GLY A O 1
ATOM 2894 N N . VAL A 1 369 ? 7.102 -3.669 -17.674 1.00 96.75 369 VAL A N 1
ATOM 2895 C CA . VAL A 1 369 ? 6.140 -2.826 -18.412 1.00 96.75 369 VAL A CA 1
ATOM 2896 C C . VAL A 1 369 ? 6.851 -1.918 -19.410 1.00 96.75 369 VAL A C 1
ATOM 2898 O O . VAL A 1 369 ? 8.021 -1.596 -19.234 1.00 96.75 369 VAL A O 1
ATOM 2901 N N . ASN A 1 370 ? 6.143 -1.452 -20.437 1.00 96.50 370 ASN A N 1
ATOM 2902 C CA . ASN A 1 370 ? 6.702 -0.490 -21.389 1.00 96.50 370 ASN A CA 1
ATOM 2903 C C . ASN A 1 370 ? 6.849 0.904 -20.761 1.00 96.50 370 ASN A C 1
ATOM 2905 O O . ASN A 1 370 ? 6.101 1.274 -19.856 1.00 96.50 370 ASN A O 1
ATOM 2909 N N . LEU A 1 371 ? 7.765 1.721 -21.293 1.00 97.06 371 LEU A N 1
ATOM 2910 C CA . LEU A 1 371 ? 8.036 3.069 -20.774 1.00 97.06 371 LEU A CA 1
ATOM 2911 C C . LEU A 1 371 ? 6.787 3.957 -20.741 1.00 97.06 371 LEU A C 1
ATOM 2913 O O . LEU A 1 371 ? 6.485 4.552 -19.712 1.00 97.06 371 LEU A O 1
ATOM 2917 N N . ARG A 1 372 ? 6.009 3.968 -21.830 1.00 96.56 372 ARG A N 1
ATOM 2918 C CA . ARG A 1 372 ? 4.750 4.727 -21.918 1.00 96.56 372 ARG A CA 1
ATOM 2919 C C . ARG A 1 372 ? 3.738 4.299 -20.850 1.00 96.56 372 ARG A C 1
ATOM 2921 O O . ARG A 1 372 ? 3.039 5.143 -20.297 1.00 96.56 372 ARG A O 1
ATOM 2928 N N . ASP A 1 373 ? 3.663 3.003 -20.563 1.00 96.44 373 ASP A N 1
ATOM 2929 C CA . ASP A 1 373 ? 2.770 2.457 -19.541 1.00 96.44 373 ASP A CA 1
ATOM 2930 C C . ASP A 1 373 ? 3.224 2.858 -18.138 1.00 96.44 373 ASP A C 1
ATOM 2932 O O . ASP A 1 373 ? 2.389 3.254 -17.326 1.00 96.44 373 ASP A O 1
ATOM 2936 N N . LEU A 1 374 ? 4.535 2.823 -17.868 1.00 97.50 374 LEU A N 1
ATOM 2937 C CA . LEU A 1 374 ? 5.099 3.300 -16.606 1.00 97.50 374 LEU A CA 1
ATOM 2938 C C . LEU A 1 374 ? 4.794 4.780 -16.376 1.00 97.50 374 LEU A C 1
ATOM 2940 O O . LEU A 1 374 ? 4.269 5.126 -15.321 1.00 97.50 374 LEU A O 1
ATOM 2944 N N . SER A 1 375 ? 5.038 5.636 -17.370 1.00 96.88 375 SER A N 1
ATOM 2945 C CA . SER A 1 375 ? 4.725 7.065 -17.270 1.00 96.88 375 SER A CA 1
ATOM 2946 C C . SER A 1 375 ? 3.233 7.307 -17.040 1.00 96.88 375 SER A C 1
ATOM 2948 O O . SER A 1 375 ? 2.861 8.111 -16.188 1.00 96.88 375 SER A O 1
ATOM 2950 N N . LYS A 1 376 ? 2.356 6.573 -17.741 1.00 96.38 376 LYS A N 1
ATOM 2951 C CA . LYS A 1 376 ? 0.906 6.656 -17.516 1.00 96.38 376 LYS A CA 1
ATOM 2952 C C . LYS A 1 376 ? 0.531 6.238 -16.098 1.00 96.38 376 LYS A C 1
ATOM 2954 O O . LYS A 1 376 ? -0.265 6.937 -15.483 1.00 96.38 376 LYS A O 1
ATOM 2959 N N . MET A 1 377 ? 1.075 5.135 -15.584 1.00 97.31 377 MET A N 1
ATOM 2960 C CA . MET A 1 377 ? 0.797 4.678 -14.219 1.00 97.31 377 MET A CA 1
ATOM 2961 C C . MET A 1 377 ? 1.233 5.709 -13.175 1.00 97.31 377 MET A C 1
ATOM 2963 O O . MET A 1 377 ? 0.444 6.014 -12.290 1.00 97.31 377 MET A O 1
ATOM 2967 N N . GLU A 1 378 ? 2.431 6.288 -13.305 1.00 96.94 378 GLU A N 1
ATOM 2968 C CA . GLU A 1 378 ? 2.926 7.333 -12.394 1.00 96.94 378 GLU A CA 1
ATOM 2969 C C . GLU A 1 378 ? 1.995 8.559 -12.389 1.00 96.94 378 GLU A C 1
ATOM 2971 O O . GLU A 1 378 ? 1.507 8.969 -11.338 1.00 96.94 378 GLU A O 1
ATOM 2976 N N . VAL A 1 379 ? 1.684 9.105 -13.569 1.00 96.12 379 VAL A N 1
ATOM 2977 C CA . VAL A 1 379 ? 0.838 10.302 -13.696 1.00 96.12 379 VAL A CA 1
ATOM 2978 C C . VAL A 1 379 ? -0.587 10.033 -13.206 1.00 96.12 379 VAL A C 1
ATOM 2980 O O . VAL A 1 379 ? -1.125 10.812 -12.421 1.00 96.12 379 VAL A O 1
ATOM 2983 N N . ASN A 1 380 ? -1.203 8.920 -13.622 1.00 95.94 380 ASN A N 1
ATOM 2984 C CA . ASN A 1 380 ? -2.561 8.573 -13.188 1.00 95.94 380 ASN A CA 1
ATOM 2985 C C . ASN A 1 380 ? -2.618 8.314 -11.682 1.00 95.94 380 ASN A C 1
ATOM 2987 O O . ASN A 1 380 ? -3.621 8.652 -11.061 1.00 95.94 380 ASN A O 1
ATOM 2991 N N . PHE A 1 381 ? -1.556 7.762 -11.088 1.00 96.38 381 PHE A N 1
ATOM 2992 C CA . PHE A 1 381 ? -1.488 7.579 -9.644 1.00 96.38 381 PHE A CA 1
ATOM 2993 C C . PHE A 1 381 ? -1.460 8.925 -8.914 1.00 96.38 381 PHE A C 1
ATOM 2995 O O . PHE A 1 381 ? -2.242 9.117 -7.988 1.00 96.38 381 PHE A O 1
ATOM 3002 N N . CYS A 1 382 ? -0.649 9.886 -9.375 1.00 96.06 382 CYS A N 1
ATOM 3003 C CA . CYS A 1 382 ? -0.629 11.240 -8.814 1.00 96.06 382 CYS A CA 1
ATOM 3004 C C . CYS A 1 382 ? -2.007 11.922 -8.882 1.00 96.06 382 CYS A C 1
ATOM 3006 O O . CYS A 1 382 ? -2.452 12.491 -7.887 1.00 96.06 382 CYS A O 1
ATOM 3008 N N . TYR A 1 383 ? -2.721 11.817 -10.009 1.00 93.75 383 TYR A N 1
ATOM 3009 C CA . TYR A 1 383 ? -4.092 12.339 -10.119 1.00 93.75 383 TYR A CA 1
ATOM 3010 C C . TYR A 1 383 ? -5.076 11.614 -9.198 1.00 93.75 383 TYR A C 1
ATOM 3012 O O . TYR A 1 383 ? -5.937 12.251 -8.595 1.00 93.75 383 TYR A O 1
ATOM 3020 N N . LEU A 1 384 ? -4.946 10.295 -9.061 1.00 92.12 384 LEU A N 1
ATOM 3021 C CA . LEU A 1 384 ? -5.821 9.479 -8.224 1.00 92.12 384 LEU A CA 1
ATOM 3022 C C . LEU A 1 384 ? -5.733 9.859 -6.739 1.00 92.12 384 LEU A C 1
ATOM 3024 O O . LEU A 1 384 ? -6.751 9.858 -6.053 1.00 92.12 384 LEU A O 1
ATOM 3028 N N . ILE A 1 385 ? -4.542 10.216 -6.253 1.00 92.00 385 ILE A N 1
ATOM 3029 C CA . ILE A 1 385 ? -4.341 10.723 -4.885 1.00 92.00 385 ILE A CA 1
ATOM 3030 C C . ILE A 1 385 ? -4.522 12.245 -4.777 1.00 92.00 385 ILE A C 1
ATOM 3032 O O . ILE A 1 385 ? -4.232 12.817 -3.728 1.00 92.00 385 ILE A O 1
ATOM 3036 N N . ASN A 1 386 ? -4.947 12.914 -5.855 1.00 91.75 386 ASN A N 1
ATOM 3037 C CA . ASN A 1 386 ? -5.047 14.371 -5.954 1.00 91.75 386 ASN A CA 1
ATOM 3038 C C . ASN A 1 386 ? -3.748 15.100 -5.545 1.00 91.75 386 ASN A C 1
ATOM 3040 O O . ASN A 1 386 ? -3.781 16.098 -4.830 1.00 91.75 386 ASN A O 1
ATOM 3044 N N . PHE A 1 387 ? -2.593 14.541 -5.925 1.00 92.75 387 PHE A N 1
ATOM 3045 C CA . PHE A 1 387 ? -1.249 14.993 -5.536 1.00 92.75 387 PHE A CA 1
ATOM 3046 C C . PHE A 1 387 ? -1.026 15.123 -4.015 1.00 92.75 387 PHE A C 1
ATOM 3048 O O . PHE A 1 387 ? -0.025 15.688 -3.574 1.00 92.75 387 PHE A O 1
ATOM 3055 N N . ASN A 1 388 ? -1.922 14.568 -3.195 1.00 92.12 388 ASN A N 1
ATOM 3056 C CA . ASN A 1 388 ? -1.837 14.623 -1.747 1.00 92.12 388 ASN A CA 1
ATOM 3057 C C . ASN A 1 388 ? -1.194 13.345 -1.197 1.00 92.12 388 ASN A C 1
ATOM 3059 O O . ASN A 1 388 ? -1.864 12.346 -0.914 1.00 92.12 388 ASN A O 1
ATOM 3063 N N . PHE A 1 389 ? 0.124 13.426 -1.019 1.00 91.81 389 PHE A N 1
ATOM 3064 C CA . PHE A 1 389 ? 0.946 12.402 -0.376 1.00 91.81 389 PHE A CA 1
ATOM 3065 C C . PHE A 1 389 ? 0.991 12.530 1.162 1.00 91.81 389 PHE A C 1
ATOM 3067 O O . PHE A 1 389 ? 1.685 11.769 1.811 1.00 91.81 389 PHE A O 1
ATOM 3074 N N . ASN A 1 390 ? 0.290 13.479 1.798 1.00 88.81 390 ASN A N 1
ATOM 3075 C CA . ASN A 1 390 ? 0.303 13.667 3.264 1.00 88.81 390 ASN A CA 1
ATOM 3076 C C . ASN A 1 390 ? 1.715 13.750 3.901 1.00 88.81 390 ASN A C 1
ATOM 3078 O O . ASN A 1 390 ? 1.948 13.232 4.993 1.00 88.81 390 ASN A O 1
ATOM 3082 N N . LEU A 1 391 ? 2.663 14.438 3.253 1.00 88.12 391 LEU A N 1
ATOM 3083 C CA . LEU A 1 391 ? 4.058 14.517 3.720 1.00 88.12 391 LEU A CA 1
ATOM 3084 C C . LEU A 1 391 ? 4.276 15.353 4.990 1.00 88.12 391 LEU A C 1
ATOM 3086 O O . LEU A 1 391 ? 5.313 15.225 5.634 1.00 88.12 391 LEU A O 1
ATOM 3090 N N . GLN A 1 392 ? 3.318 16.204 5.365 1.00 81.12 392 GLN A N 1
ATOM 3091 C CA . GLN A 1 392 ? 3.467 17.202 6.436 1.00 81.12 392 GLN A CA 1
ATOM 3092 C C . GLN A 1 392 ? 3.915 16.607 7.783 1.00 81.12 392 GLN A C 1
ATOM 3094 O O . GLN A 1 392 ? 4.532 17.299 8.589 1.00 81.12 392 GLN A O 1
ATOM 3099 N N . CYS A 1 393 ? 3.591 15.339 8.047 1.00 82.06 393 CYS A N 1
ATOM 3100 C CA . CYS A 1 393 ? 3.958 14.615 9.265 1.00 82.06 393 CYS A CA 1
ATOM 3101 C C . CYS A 1 393 ? 4.300 13.148 8.965 1.00 82.06 393 CYS A C 1
ATOM 3103 O O . CYS A 1 393 ? 3.869 12.260 9.702 1.00 82.06 393 CYS A O 1
ATOM 3105 N N . LEU A 1 394 ? 5.071 12.907 7.896 1.00 88.12 394 LEU A N 1
ATOM 3106 C CA . LEU A 1 394 ? 5.368 11.569 7.372 1.00 88.12 394 LEU A CA 1
ATOM 3107 C C . LEU A 1 394 ? 5.723 10.551 8.468 1.00 88.12 394 LEU A C 1
ATOM 3109 O O . LEU A 1 394 ? 5.044 9.535 8.588 1.00 88.12 394 LEU A O 1
ATOM 3113 N N . ASP A 1 395 ? 6.709 10.851 9.316 1.00 89.62 395 ASP A N 1
ATOM 3114 C CA . ASP A 1 395 ? 7.161 9.933 10.371 1.00 89.62 395 ASP A CA 1
ATOM 3115 C C . ASP A 1 395 ? 6.033 9.535 11.325 1.00 89.62 395 ASP A C 1
ATOM 3117 O O . ASP A 1 395 ? 5.855 8.361 11.641 1.00 89.62 395 ASP A O 1
ATOM 3121 N N . LYS A 1 396 ? 5.219 10.503 11.763 1.00 89.94 396 LYS A N 1
ATOM 3122 C CA . LYS A 1 396 ? 4.099 10.246 12.681 1.00 89.94 396 LYS A CA 1
ATOM 3123 C C . LYS A 1 396 ? 3.005 9.440 12.001 1.00 89.94 396 LYS A C 1
ATOM 3125 O O . LYS A 1 396 ? 2.454 8.534 12.618 1.00 89.94 396 LYS A O 1
ATOM 3130 N N . THR A 1 397 ? 2.710 9.752 10.743 1.00 91.38 397 THR A N 1
ATOM 3131 C CA . THR A 1 397 ? 1.728 9.027 9.937 1.00 91.38 397 THR A CA 1
ATOM 3132 C C . THR A 1 397 ? 2.153 7.576 9.728 1.00 91.38 397 THR A C 1
ATOM 3134 O O . THR A 1 397 ? 1.340 6.677 9.917 1.00 91.38 397 THR A O 1
ATOM 3137 N N . LEU A 1 398 ? 3.426 7.328 9.415 1.00 94.31 398 LEU A N 1
ATOM 3138 C CA . LEU A 1 398 ? 3.958 5.978 9.245 1.00 94.31 398 LEU A CA 1
ATOM 3139 C C . LEU A 1 398 ? 4.035 5.207 10.569 1.00 94.31 398 LEU A C 1
ATOM 3141 O O . LEU A 1 398 ? 3.678 4.032 10.601 1.00 94.31 398 LEU A O 1
ATOM 3145 N N . ILE A 1 399 ? 4.446 5.854 11.669 1.00 93.56 399 ILE A N 1
ATOM 3146 C CA . ILE A 1 399 ? 4.437 5.238 13.006 1.00 93.56 399 ILE A CA 1
ATOM 3147 C C . ILE A 1 399 ? 3.014 4.833 13.381 1.00 93.56 399 ILE A C 1
ATOM 3149 O O . ILE A 1 399 ? 2.804 3.705 13.817 1.00 93.56 399 ILE A O 1
ATOM 3153 N N . ARG A 1 400 ? 2.042 5.732 13.195 1.00 92.62 400 ARG A N 1
ATOM 3154 C CA . ARG A 1 400 ? 0.627 5.452 13.441 1.00 92.62 400 ARG A CA 1
ATOM 3155 C C . ARG A 1 400 ? 0.178 4.249 12.610 1.00 92.62 400 ARG A C 1
ATOM 3157 O O . ARG A 1 400 ? -0.192 3.240 13.203 1.00 92.62 400 ARG A O 1
ATOM 3164 N N . PHE A 1 401 ? 0.360 4.320 11.287 1.00 95.62 401 PHE A N 1
ATOM 3165 C CA . PHE A 1 401 ? 0.001 3.258 10.344 1.00 95.62 401 PHE A CA 1
ATOM 3166 C C . PHE A 1 401 ? 0.537 1.886 10.764 1.00 95.62 401 PHE A C 1
ATOM 3168 O O . PHE A 1 401 ? -0.210 0.911 10.815 1.00 95.62 401 PHE A O 1
ATOM 3175 N N . LEU A 1 402 ? 1.828 1.811 11.089 1.00 96.38 402 LEU A N 1
ATOM 3176 C CA . LEU A 1 402 ? 2.481 0.565 11.472 1.00 96.38 402 LEU A CA 1
ATOM 3177 C C . LEU A 1 402 ? 2.008 0.035 12.824 1.00 96.38 402 LEU A C 1
ATOM 3179 O O . LEU A 1 402 ? 1.743 -1.157 12.943 1.00 96.38 402 LEU A O 1
ATOM 3183 N N . LYS A 1 403 ? 1.914 0.901 13.839 1.00 94.94 403 LYS A N 1
ATOM 3184 C CA . LYS A 1 403 ? 1.539 0.495 15.200 1.00 94.94 403 LYS A CA 1
ATOM 3185 C C . LYS A 1 403 ? 0.063 0.149 15.327 1.00 94.94 403 LYS A C 1
ATOM 3187 O O . LYS A 1 403 ? -0.295 -0.663 16.176 1.00 94.94 403 LYS A O 1
ATOM 3192 N N . PHE A 1 404 ? -0.780 0.808 14.538 1.00 93.69 404 PHE A N 1
ATOM 3193 C CA . PHE A 1 404 ? -2.216 0.806 14.737 1.00 93.69 404 PHE A CA 1
ATOM 3194 C C . PHE A 1 404 ? -2.972 0.223 13.543 1.00 93.69 404 PHE A C 1
ATOM 3196 O O . PHE A 1 404 ? -3.519 -0.870 13.655 1.00 93.69 404 PHE A O 1
ATOM 3203 N N . GLU A 1 405 ? -3.018 0.907 12.400 1.00 96.06 405 GLU A N 1
ATOM 3204 C CA . GLU A 1 405 ? -3.893 0.531 11.284 1.00 96.06 405 GLU A CA 1
ATOM 3205 C C . GLU A 1 405 ? -3.524 -0.821 10.664 1.00 96.06 405 GLU A C 1
ATOM 3207 O O . GLU A 1 405 ? -4.406 -1.650 10.429 1.00 96.06 405 GLU A O 1
ATOM 3212 N N . PHE A 1 406 ? -2.233 -1.074 10.436 1.00 97.75 406 PHE A N 1
ATOM 3213 C CA . PHE A 1 406 ? -1.760 -2.348 9.897 1.00 97.75 406 PHE A CA 1
ATOM 3214 C C . PHE A 1 406 ? -1.984 -3.502 10.884 1.00 97.75 406 PHE A C 1
ATOM 3216 O O . PHE A 1 406 ? -2.470 -4.565 10.496 1.00 97.75 406 PHE A O 1
ATOM 3223 N N . VAL A 1 407 ? -1.698 -3.287 12.173 1.00 97.50 407 VAL A N 1
ATOM 3224 C CA . VAL A 1 407 ? -1.943 -4.288 13.225 1.00 97.50 407 VAL A CA 1
ATOM 3225 C C . VAL A 1 407 ? -3.437 -4.591 13.341 1.00 97.50 407 VAL A C 1
ATOM 3227 O O . VAL A 1 407 ? -3.822 -5.758 13.380 1.00 97.50 407 VAL A O 1
ATOM 3230 N N . LYS A 1 408 ? -4.294 -3.563 13.318 1.00 97.50 408 LYS A N 1
ATOM 3231 C CA . LYS A 1 408 ? -5.755 -3.709 13.363 1.00 97.50 408 LYS A CA 1
ATOM 3232 C C . LYS A 1 408 ? -6.285 -4.465 12.145 1.00 97.50 408 LYS A C 1
ATOM 3234 O O . LYS A 1 408 ? -7.168 -5.299 12.310 1.00 97.50 408 LYS A O 1
ATOM 3239 N N . LEU A 1 409 ? -5.729 -4.234 10.950 1.00 98.12 409 LEU A N 1
ATOM 3240 C CA . LEU A 1 409 ? -6.040 -5.035 9.759 1.00 98.12 409 LEU A CA 1
ATOM 3241 C C . LEU A 1 409 ? -5.706 -6.514 9.986 1.00 98.12 409 LEU A C 1
ATOM 3243 O O . LEU A 1 409 ? -6.562 -7.369 9.777 1.00 98.12 409 LEU A O 1
ATOM 3247 N N . CYS A 1 410 ? -4.489 -6.813 10.448 1.00 97.88 410 CYS A N 1
ATOM 3248 C CA . CYS A 1 410 ? -4.054 -8.188 10.694 1.00 97.88 410 CYS A CA 1
ATOM 3249 C C . CYS A 1 410 ? -4.943 -8.883 11.733 1.00 97.88 410 CYS A C 1
ATOM 3251 O O . CYS A 1 410 ? -5.393 -10.004 11.508 1.00 97.88 410 CYS A O 1
ATOM 3253 N N . GLN A 1 411 ? -5.245 -8.205 12.844 1.00 97.44 411 GLN A N 1
ATOM 3254 C CA . GLN A 1 411 ? -6.121 -8.721 13.898 1.00 97.44 411 GLN A CA 1
ATOM 3255 C C . GLN A 1 411 ? -7.546 -8.958 13.393 1.00 97.44 411 GLN A C 1
ATOM 3257 O O . GLN A 1 411 ? -8.111 -10.014 13.665 1.00 97.44 411 GLN A O 1
ATOM 3262 N N . PHE A 1 412 ? -8.107 -8.014 12.631 1.00 98.00 412 PHE A N 1
ATOM 3263 C CA . PHE A 1 412 ? -9.453 -8.133 12.076 1.00 98.00 412 PHE A CA 1
ATOM 3264 C C . PHE A 1 412 ? -9.564 -9.328 11.124 1.00 98.00 412 PHE A C 1
ATOM 3266 O O . PHE A 1 412 ? -10.475 -10.146 11.260 1.00 98.00 412 PHE A O 1
ATOM 3273 N N . VAL A 1 413 ? -8.611 -9.469 10.195 1.00 97.69 413 VAL A N 1
ATOM 3274 C CA . VAL A 1 413 ? -8.574 -10.601 9.259 1.00 97.69 413 VAL A CA 1
ATOM 3275 C C . VAL A 1 413 ? -8.371 -11.914 10.011 1.00 97.69 413 VAL A C 1
ATOM 3277 O O . VAL A 1 413 ? -9.074 -12.873 9.724 1.00 97.69 413 VAL A O 1
ATOM 3280 N N . LYS A 1 414 ? -7.506 -11.959 11.029 1.00 97.25 414 LYS A N 1
ATOM 3281 C CA . LYS A 1 414 ? -7.333 -13.152 11.871 1.00 97.25 414 LYS A CA 1
ATOM 3282 C C . LYS A 1 414 ? -8.623 -13.552 12.593 1.00 97.25 414 LYS A C 1
ATOM 3284 O O . LYS A 1 414 ? -8.933 -14.736 12.676 1.00 97.25 414 LYS A O 1
ATOM 3289 N N . SER A 1 415 ? -9.387 -12.584 13.104 1.00 97.25 415 SER A N 1
ATOM 3290 C CA . SER A 1 415 ? -10.629 -12.863 13.834 1.00 97.25 415 SER A CA 1
ATOM 3291 C C . SER A 1 415 ? -11.806 -13.242 12.936 1.00 97.25 415 SER A C 1
ATOM 3293 O O . SER A 1 415 ? -12.597 -14.101 13.313 1.00 97.25 415 SER A O 1
ATOM 3295 N N . GLU A 1 416 ? -11.945 -12.602 11.774 1.00 97.12 416 GLU A N 1
ATOM 3296 C CA . GLU A 1 416 ? -13.142 -12.726 10.927 1.00 97.12 416 GLU A CA 1
ATOM 3297 C C . GLU A 1 416 ? -12.913 -13.640 9.707 1.00 97.12 416 GLU A C 1
ATOM 3299 O O . GLU A 1 416 ? -13.865 -14.220 9.193 1.00 97.12 416 GLU A O 1
ATOM 3304 N N . LEU A 1 417 ? -11.664 -13.797 9.248 1.00 95.88 417 LEU A N 1
ATOM 3305 C CA . LEU A 1 417 ? -11.264 -14.628 8.105 1.00 95.88 417 LEU A CA 1
ATOM 3306 C C . LEU A 1 417 ? -9.980 -15.429 8.409 1.00 95.88 417 LEU A C 1
ATOM 3308 O O . LEU A 1 417 ? -8.980 -15.325 7.697 1.00 95.88 417 LEU A O 1
ATOM 3312 N N . ASN A 1 418 ? -9.993 -16.243 9.467 1.00 96.25 418 ASN A N 1
ATOM 3313 C CA . ASN A 1 418 ? -8.806 -16.987 9.910 1.00 96.25 418 ASN A CA 1
ATOM 3314 C C . ASN A 1 418 ? -8.200 -17.898 8.820 1.00 96.25 418 ASN A C 1
ATOM 3316 O O . ASN A 1 418 ? -6.983 -18.018 8.726 1.00 96.25 418 ASN A O 1
ATOM 3320 N N . ASP A 1 419 ? -9.025 -18.506 7.963 1.00 95.50 419 ASP A N 1
ATOM 3321 C CA . ASP A 1 419 ? -8.530 -19.339 6.857 1.00 95.50 419 ASP A CA 1
ATOM 3322 C C . ASP A 1 419 ? -7.731 -18.510 5.842 1.00 95.50 419 ASP A C 1
ATOM 3324 O O . ASP A 1 419 ? -6.652 -18.918 5.420 1.00 95.50 419 ASP A O 1
ATOM 3328 N N . VAL A 1 420 ? -8.213 -17.303 5.518 1.00 94.00 420 VAL A N 1
ATOM 3329 C CA . VAL A 1 420 ? -7.503 -16.341 4.660 1.00 94.00 420 VAL A CA 1
ATOM 3330 C C . VAL A 1 420 ? -6.227 -15.852 5.338 1.00 94.00 420 VAL A C 1
ATOM 3332 O O . VAL A 1 420 ? -5.203 -15.691 4.679 1.00 94.00 420 VAL A O 1
ATOM 3335 N N . TYR A 1 421 ? -6.277 -15.614 6.651 1.00 96.69 421 TYR A N 1
ATOM 3336 C CA . TYR A 1 421 ? -5.103 -15.223 7.425 1.00 96.69 421 TYR A CA 1
ATOM 3337 C C . TYR A 1 421 ? -3.982 -16.260 7.277 1.00 96.69 421 TYR A C 1
ATOM 3339 O O . TYR A 1 421 ? -2.872 -15.906 6.880 1.00 96.69 421 TYR A O 1
ATOM 3347 N N . ASN A 1 422 ? -4.295 -17.537 7.509 1.00 95.50 422 ASN A N 1
ATOM 3348 C CA . ASN A 1 422 ? -3.326 -18.624 7.384 1.00 95.50 422 ASN A CA 1
ATOM 3349 C C . ASN A 1 422 ? -2.884 -18.832 5.928 1.00 95.50 422 ASN A C 1
ATOM 3351 O O . ASN A 1 422 ? -1.691 -18.951 5.688 1.00 95.50 422 ASN A O 1
ATOM 3355 N N . GLU A 1 423 ? -3.795 -18.764 4.944 1.00 94.62 423 GLU A N 1
ATOM 3356 C CA . GLU A 1 423 ? -3.453 -18.850 3.510 1.00 94.62 423 GLU A CA 1
ATOM 3357 C C . GLU A 1 423 ? -2.385 -17.816 3.118 1.00 94.62 423 GLU A C 1
ATOM 3359 O O . GLU A 1 423 ? -1.438 -18.126 2.395 1.00 94.62 423 GLU A O 1
ATOM 3364 N N . VAL A 1 424 ? -2.522 -16.576 3.596 1.00 93.00 424 VAL A N 1
ATOM 3365 C CA . VAL A 1 424 ? -1.558 -15.512 3.304 1.00 93.00 424 VAL A CA 1
ATOM 3366 C C . VAL A 1 424 ? -0.236 -15.756 4.021 1.00 93.00 424 VAL A C 1
ATOM 3368 O O . VAL A 1 424 ? 0.804 -15.649 3.373 1.00 93.00 424 VAL A O 1
ATOM 3371 N N . VAL A 1 425 ? -0.255 -16.095 5.311 1.00 92.56 425 VAL A N 1
ATOM 3372 C CA . VAL A 1 425 ? 0.966 -16.343 6.098 1.00 92.56 425 VAL A CA 1
ATOM 3373 C C . VAL A 1 425 ? 1.748 -17.545 5.559 1.00 92.56 425 VAL A C 1
ATOM 3375 O O . VAL A 1 425 ? 2.962 -17.451 5.400 1.00 92.56 425 VAL A O 1
ATOM 3378 N N . ASP A 1 426 ? 1.059 -18.622 5.180 1.00 91.00 426 ASP A N 1
ATOM 3379 C CA . ASP A 1 426 ? 1.662 -19.849 4.645 1.00 91.00 426 ASP A CA 1
ATOM 3380 C C . ASP A 1 426 ? 2.182 -19.688 3.204 1.00 91.00 426 ASP A C 1
ATOM 3382 O O . ASP A 1 426 ? 2.896 -20.553 2.696 1.00 91.00 426 ASP A O 1
ATOM 3386 N N . SER A 1 427 ? 1.832 -18.592 2.519 1.00 90.94 427 SER A N 1
ATOM 3387 C CA . SER A 1 427 ? 2.238 -18.348 1.128 1.00 90.94 427 SER A CA 1
ATOM 3388 C C . SER A 1 427 ? 3.660 -17.795 0.952 1.00 90.94 427 SER A C 1
ATOM 3390 O O . SER A 1 427 ? 4.077 -17.608 -0.194 1.00 90.94 427 SER A O 1
ATOM 3392 N N . PHE A 1 428 ? 4.372 -17.490 2.043 1.00 85.94 428 PHE A N 1
ATOM 3393 C CA . PHE A 1 428 ? 5.674 -16.807 2.033 1.00 85.94 428 PHE A CA 1
ATOM 3394 C C . PHE A 1 428 ? 6.902 -17.733 1.979 1.00 85.94 428 PHE A C 1
ATOM 3396 O O . PHE A 1 428 ? 6.841 -18.902 2.425 1.00 85.94 428 PHE A O 1
#

Radius of gyration: 32.8 Å; chains: 1; bounding box: 84×93×90 Å

=== Feature glossary ===
The record interleaves many kinds of information about one protein. Here is each kind framed as the question it answers.

Q: Are the domains correctly placed relative to each other?
A: Predicted aligned error is AlphaFold's pairwise confidence. Unlike pLDDT (per-residue), PAE is per-residue-pair and captures whether two parts of the structure are correctly placed relative to each other. Units are ångströms of expected positional error.

Q: Which residues are in helices, strands, or loops?
A: Eight-state secondary structure (DSSP): H is the canonical α-helix, G the tighter 3₁₀-helix, I the wider π-helix; E/B are β-structure, T and S are turns and bends, and '-' is everything else. DSSP derives these from the pattern of main-chain N–H···O=C hydrogen bonds, not from the sequence.

Q: What if only a Cα trace is available?
A: P-SEA three-state annotation labels each residue as helix, strand, or coil based purely on the geometry of the Cα trace. It serves as a fallback when the full backbone (and thus DSSP) is unavailable.

Q: What are the backbone torsion angles?
A: φ (phi) and ψ (psi) are the two rotatable backbone dihedrals per residue: φ is the C(i-1)–N–Cα–C torsion, ψ is the N–Cα–C–N(i+1) torsion, both in degrees on (−180°, 180°]. α-helical residues cluster near (−60°, −45°); β-strand residues near (−120°, +130°). A Ramachandran plot is simply a scatter of (φ, ψ) for every residue.

Q: What known structures does this most resemble?
A: Structural nearest neighbors (via Foldseek easy-search vs the PDB). Reported per hit: target PDB id, E-value, and alignment TM-score. A TM-score above ~0.5 is the conventional threshold for 'same fold'.

Q: What family and function is it annotated with?
A: Database cross-references. InterPro integrates a dozen domain/family signature databases into unified entries with residue-range hits. GO terms attach function/process/location labels with evidence codes. CATH codes position the fold in a four-level structural taxonomy. Organism is the NCBI-taxonomy species name.

Q: Which residues are buried vs exposed?
A: Solvent accessibility: the surface area of each residue that a 1.4 Å water probe can touch, in Å². When only backbone atoms are present the absolute values are lower than full-atom SASA (side chains contribute most of the area) and are flagged as backbone-only.

Q: What do the diagnostic plots show?
A: Three diagnostic plots accompany the record. The Cα contact map visualizes the tertiary structure as a 2D adjacency matrix (8 Å cutoff, sequence-local contacts suppressed). The Ramachandran plot shows the distribution of backbone (φ, ψ) torsions, with points in the α and β basins reflecting secondary structure content. The PAE plot shows AlphaFold's inter-residue confidence as a color matrix.

Q: What is the amino-acid chain?
A: The amino-acid sequence is the protein's primary structure: the linear order of residues from the N-terminus to the C-terminus, written in one-letter code. Everything else here — the 3D coordinates, the secondary structure, the domain annotations — is ultimately a consequence of this string.

Q: What do the rendered images show?
A: The six renders are orthographic views along the three Cartesian axes in both directions. Representation (cartoon, sticks, or surface) and color scheme (sequence-rainbow or by-chain) vary across proteins so the training set covers all the common visualization conventions.

Q: Where is each backbone atom in 3D?
A: The mmCIF table is the protein's shape written out atom by atom. For each backbone N, Cα, C, and carbonyl O, it records an (x, y, z) coordinate triple in Å plus the residue type, chain letter, and residue number.

Q: How mobile is each atom in the crystal?
A: For experimental (PDB) structures, the B-factor (temperature factor) quantifies the positional spread of each atom in the crystal — a combination of thermal vibration and static disorder — in units of Å². High B-factors mark flexible loops or poorly resolved regions; low B-factors mark the rigid, well-ordered core.

Q: How big and how compact is the whole molecule?
A: Three whole-structure scalars: the radius of gyration (RMS distance of Cα from centroid, in Å), the count of Cα–Cα contacts (pairs closer than 8 Å and separated by more than four residues in sequence — i.e. tertiary, not local, contacts), and the bounding-box dimensions. Together they distinguish compact globular folds from extended fibres or disordered chains.

Q: What does the local fold look like, residue by residue?
A: A 3Di character summarizes, for each residue, the relative orientation of the Cα frame of its nearest spatial neighbor. Because it encodes fold topology rather than chemistry, 3Di alignments detect remote structural similarity that sequence alignment misses.

Q: How confident is the AlphaFold model at each residue?
A: For AlphaFold models, the B-factor field carries pLDDT — the model's own estimate of local accuracy on a 0–100 scale. Regions with pLDDT<50 should be treated as essentially unmodeled; they often correspond to intrinsically disordered segments.